Protein AF-0000000076250522 (afdb_homodimer)

Organism: Aphelocoma coerulescens (NCBI:txid39617)

Solvent-accessible surface area (backbone atoms only — not comparable to full-atom values): 22296 Å² total; per-residue (Å²): 125,84,76,84,38,75,55,53,55,38,51,51,50,54,20,50,52,33,36,55,55,16,46,53,32,37,39,57,30,45,41,45,50,51,38,48,57,60,43,49,75,79,39,85,54,62,67,60,49,34,43,47,52,25,50,46,52,55,39,16,38,50,38,20,47,53,53,44,52,57,50,48,52,55,46,35,60,59,46,61,76,72,64,77,63,95,61,53,64,66,56,52,36,30,52,49,46,65,74,40,56,78,75,57,62,57,68,60,37,41,51,50,29,45,53,51,54,73,69,32,85,86,47,76,84,54,88,85,64,62,66,70,75,36,40,66,44,36,43,53,44,22,55,49,36,36,55,29,57,45,41,88,76,40,48,48,68,52,84,84,59,73,62,35,71,64,48,77,82,43,33,42,74,38,75,82,30,41,88,84,31,62,27,23,58,40,54,48,38,64,22,34,27,44,90,90,37,70,68,37,63,14,30,27,30,21,43,126,126,85,76,83,38,73,56,54,55,39,51,52,49,53,21,51,52,33,36,55,54,18,48,54,31,38,39,57,31,44,41,46,50,51,37,47,56,60,43,49,75,78,39,83,54,62,66,60,48,34,42,49,51,26,50,46,52,54,38,16,39,51,38,19,47,53,53,44,53,58,50,48,54,56,46,37,60,60,45,60,77,71,64,75,64,93,61,52,64,66,58,51,36,28,52,49,47,66,74,41,56,80,76,58,62,58,67,60,36,43,51,51,30,44,54,52,53,73,69,33,84,87,45,76,84,54,88,84,65,62,64,71,75,37,40,67,46,36,42,54,43,21,55,49,37,37,56,30,57,43,41,90,77,41,48,47,68,51,85,84,59,72,62,36,71,64,48,76,81,43,32,42,75,42,74,81,31,41,86,84,32,63,26,23,58,41,54,48,39,64,22,33,28,46,89,89,37,70,68,38,62,14,29,26,30,21,44,125

InterPro domains:
  IPR026169 Mitochondria-eating protein [PTHR21771] (4-207)
  IPR031981 Mitochondria-eating protein, C-terminal domain [PF16026] (17-206)

Secondary structure (DSSP, 8-state):
-----HHHHHHHHHHHHHHHHHHHHHIIIIIHHHHHHHHHTT---HHHHHHHHHHHHHHHHHHHHHHHHHHHHHHHHHHHTS--SSS-HHHHHHHHHHH-GGGS-HHHHHHHHHHHHHT-TTS---TT--GGGGHHHHHHHHHHHHHHTTSSSPEEEPPP-TTPBP-TTTEEEPTTS-TT--BEEEEEEPPEEETTEEEE-EEEEE--/-----HHHHHHHHHHHHHHHHHHHHHIIIIIHHHHHHHHHTT---HHHHHHHHHHHHHHHHHHHHHHHHHHHHHHHHHHHTS--SSS-HHHHHHHHHHH-GGGS-HHHHHHHHHHHHHT-TTS---TT--GGGGHHHHHHHHHHHHHHTTSSSPEEEPPP-TTPBP-TTTEEEPTTS-TT--BEEEEEEPPEEETTEEEE-EEEEE--

Nearest PDB structures (foldseek):
  3a6m-assembly1_B  TM=4.666E-01  e=6.942E-02  Thermus thermophilus HB8
  3a6m-assembly1_B  TM=4.451E-01  e=1.111E-01  Thermus thermophilus HB8

Radius of gyration: 23.35 Å; Cα contacts (8 Å, |Δi|>4): 624; chains: 2; bounding box: 72×61×48 Å

Structure (mmCIF, N/CA/C/O backbone):
data_AF-0000000076250522-model_v1
#
loop_
_entity.id
_entity.type
_entity.pdbx_description
1 polymer 'Mitochondria-eating protein'
#
loop_
_atom_site.group_PDB
_atom_site.id
_atom_site.type_symbol
_atom_site.label_atom_id
_atom_site.label_alt_id
_atom_site.label_comp_id
_atom_site.label_asym_id
_atom_site.label_entity_id
_atom_site.label_seq_id
_atom_site.pdbx_PDB_ins_code
_atom_site.Cartn_x
_atom_site.Cartn_y
_atom_site.Cartn_z
_atom_site.occupancy
_atom_site.B_iso_or_equiv
_atom_site.auth_seq_id
_atom_site.auth_comp_id
_atom_site.auth_asym_id
_atom_site.auth_atom_id
_atom_site.pdbx_PDB_model_num
ATOM 1 N N . VAL A 1 1 ? -26.422 2.682 20.172 1 27.66 1 VAL A N 1
ATOM 2 C CA . VAL A 1 1 ? -26.516 2.061 18.859 1 27.66 1 VAL A CA 1
ATOM 3 C C . VAL A 1 1 ? -25.891 2.971 17.812 1 27.66 1 VAL A C 1
ATOM 5 O O . VAL A 1 1 ? -26.375 4.074 17.562 1 27.66 1 VAL A O 1
ATOM 8 N N . ARG A 1 2 ? -24.469 3.031 17.844 1 43.28 2 ARG A N 1
ATOM 9 C CA . ARG A 1 2 ? -23.75 3.938 16.953 1 43.28 2 ARG A CA 1
ATOM 10 C C . ARG A 1 2 ? -24.375 3.949 15.562 1 43.28 2 ARG A C 1
ATOM 12 O O . ARG A 1 2 ? -24.609 2.893 14.969 1 43.28 2 ARG A O 1
ATOM 19 N N . THR A 1 3 ? -25.219 4.867 15.266 1 46.28 3 THR A N 1
ATOM 20 C CA . THR A 1 3 ? -26.047 5.039 14.086 1 46.28 3 THR A CA 1
ATOM 21 C C . THR A 1 3 ? -25.281 4.711 12.82 1 46.28 3 THR A C 1
ATOM 23 O O . THR A 1 3 ? -24.234 5.32 12.547 1 46.28 3 THR A O 1
ATOM 26 N N . TRP A 1 4 ? -25.391 3.414 12.43 1 51.97 4 TRP A N 1
ATOM 27 C CA . TRP A 1 4 ? -24.906 2.893 11.156 1 51.97 4 TRP A CA 1
ATOM 28 C C . TRP A 1 4 ? -25.344 3.783 10 1 51.97 4 TRP A C 1
ATOM 30 O O . TRP A 1 4 ? -26.531 4.109 9.867 1 51.97 4 TRP A O 1
ATOM 40 N N . SER A 1 5 ? -24.609 4.863 9.672 1 67.56 5 SER A N 1
ATOM 41 C CA . SER A 1 5 ? -24.969 5.664 8.5 1 67.56 5 SER A CA 1
ATOM 42 C C . SER A 1 5 ? -24.281 5.141 7.246 1 67.56 5 SER A C 1
ATOM 44 O O . SER A 1 5 ? -23.188 4.57 7.316 1 67.56 5 SER A O 1
ATOM 46 N N . PRO A 1 6 ? -25.062 4.992 6.152 1 72.81 6 PRO A N 1
ATOM 47 C CA . PRO A 1 6 ? -24.5 4.578 4.863 1 72.81 6 PRO A CA 1
ATOM 48 C C . PRO A 1 6 ? -23.141 5.207 4.582 1 72.81 6 PRO A C 1
ATOM 50 O O . PRO A 1 6 ? -22.266 4.555 4.016 1 72.81 6 PRO A O 1
ATOM 53 N N . ALA A 1 7 ? -23.031 6.359 5.023 1 75.56 7 ALA A N 1
ATOM 54 C CA . ALA A 1 7 ? -21.766 7.051 4.805 1 75.56 7 ALA A CA 1
ATOM 55 C C . ALA A 1 7 ? -20.641 6.398 5.609 1 75.56 7 ALA A C 1
ATOM 57 O O . ALA A 1 7 ? -19.516 6.258 5.117 1 75.56 7 ALA A O 1
ATOM 58 N N . ARG A 1 8 ? -21.031 6.023 6.789 1 80.12 8 ARG A N 1
ATOM 59 C CA . ARG A 1 8 ? -20.031 5.367 7.625 1 80.12 8 ARG A CA 1
ATOM 60 C C . ARG A 1 8 ? -19.625 4.023 7.035 1 80.12 8 ARG A C 1
ATOM 62 O O . ARG A 1 8 ? -18.438 3.674 7.023 1 80.12 8 ARG A O 1
ATOM 69 N N . ALA A 1 9 ? -20.594 3.275 6.559 1 82.44 9 ALA A N 1
ATOM 70 C CA . ALA A 1 9 ? -20.328 1.993 5.914 1 82.44 9 ALA A CA 1
ATOM 71 C C . ALA A 1 9 ? -19.406 2.172 4.707 1 82.44 9 ALA A C 1
ATOM 73 O O . ALA A 1 9 ? -18.516 1.351 4.473 1 82.44 9 ALA A O 1
ATOM 74 N N . GLY A 1 10 ? -19.609 3.234 4.031 1 85.44 10 GLY A N 1
ATOM 75 C CA . GLY A 1 10 ? -18.766 3.543 2.893 1 85.44 10 GLY A CA 1
ATOM 76 C C . GLY A 1 10 ? -17.328 3.811 3.279 1 85.44 10 GLY A C 1
ATOM 77 O O . GLY A 1 10 ? -16.406 3.33 2.621 1 85.44 10 GLY A O 1
ATOM 78 N N . ARG A 1 11 ? -17.156 4.465 4.301 1 82.69 11 ARG A N 1
ATOM 79 C CA . ARG A 1 11 ? -15.82 4.793 4.781 1 82.69 11 ARG A CA 1
ATOM 80 C C . ARG A 1 11 ? -15.094 3.549 5.281 1 82.69 11 ARG A C 1
ATOM 82 O O . ARG A 1 11 ? -13.898 3.375 5.027 1 82.69 11 ARG A O 1
ATOM 89 N N . VAL A 1 12 ? -15.789 2.725 5.922 1 85.5 12 VAL A N 1
ATOM 90 C CA . VAL A 1 12 ? -15.227 1.475 6.422 1 85.5 12 VAL A CA 1
ATOM 91 C C . VAL A 1 12 ? -14.82 0.586 5.246 1 85.5 12 VAL A C 1
ATOM 93 O O . VAL A 1 12 ? -13.781 -0.07 5.281 1 85.5 12 VAL A O 1
ATOM 96 N N . ASN A 1 13 ? -15.664 0.609 4.266 1 87.12 13 ASN A N 1
ATOM 97 C CA . ASN A 1 13 ? -15.367 -0.172 3.068 1 87.12 13 ASN A CA 1
ATOM 98 C C . ASN A 1 13 ? -14.102 0.333 2.373 1 87.12 13 ASN A C 1
ATOM 100 O O . ASN A 1 13 ? -13.266 -0.462 1.94 1 87.12 13 ASN A O 1
ATOM 104 N N . ALA A 1 14 ? -14.047 1.616 2.277 1 89.5 14 ALA A N 1
ATOM 105 C CA . ALA A 1 14 ? -12.859 2.211 1.673 1 89.5 14 ALA A CA 1
ATOM 106 C C . ALA A 1 14 ? -11.602 1.853 2.463 1 89.5 14 ALA A C 1
ATOM 108 O O . ALA A 1 14 ? -10.555 1.569 1.879 1 89.5 14 ALA A O 1
ATOM 109 N N . SER A 1 15 ? -11.664 1.85 3.746 1 91.56 15 SER A N 1
ATOM 110 C CA . SER A 1 15 ? -10.547 1.5 4.617 1 91.56 15 SER A CA 1
ATOM 111 C C . SER A 1 15 ? -10.172 0.03 4.465 1 91.56 15 SER A C 1
ATOM 113 O O . SER A 1 15 ? -8.984 -0.312 4.445 1 91.56 15 SER A O 1
ATOM 115 N N . HIS A 1 16 ? -11.18 -0.78 4.434 1 93.44 16 HIS A N 1
ATOM 116 C CA . HIS A 1 16 ? -10.945 -2.207 4.238 1 93.44 16 HIS A CA 1
ATOM 117 C C . HIS A 1 16 ? -10.211 -2.469 2.93 1 93.44 16 HIS A C 1
ATOM 119 O O . HIS A 1 16 ? -9.227 -3.211 2.904 1 93.44 16 HIS A O 1
ATOM 125 N N . ARG A 1 17 ? -10.656 -1.901 1.882 1 95.06 17 ARG A N 1
ATOM 126 C CA . ARG A 1 17 ? -10.016 -2.004 0.577 1 95.06 17 ARG A CA 1
ATOM 127 C C . ARG A 1 17 ? -8.555 -1.562 0.649 1 95.06 17 ARG A C 1
ATOM 129 O O . ARG A 1 17 ? -7.668 -2.244 0.133 1 95.06 17 ARG A O 1
ATOM 136 N N . ALA A 1 18 ? -8.336 -0.455 1.221 1 94.69 18 ALA A N 1
ATOM 137 C CA . ALA A 1 18 ? -6.984 0.075 1.342 1 94.69 18 ALA A CA 1
ATOM 138 C C . ALA A 1 18 ? -6.086 -0.887 2.115 1 94.69 18 ALA A C 1
ATOM 140 O O . ALA A 1 18 ? -4.906 -1.041 1.791 1 94.69 18 ALA A O 1
ATOM 141 N N . CYS A 1 19 ? -6.637 -1.478 3.139 1 95.44 19 CYS A N 1
ATOM 142 C CA . CYS A 1 19 ? -5.887 -2.441 3.934 1 95.44 19 CYS A CA 1
ATOM 143 C C . CYS A 1 19 ? -5.469 -3.639 3.088 1 95.44 19 CYS A C 1
ATOM 145 O O . CYS A 1 19 ? -4.336 -4.113 3.195 1 95.44 19 CYS A O 1
ATOM 147 N N . ILE A 1 20 ? -6.391 -4.109 2.279 1 97 20 ILE A N 1
ATOM 148 C CA . ILE A 1 20 ? -6.137 -5.258 1.417 1 97 20 ILE A CA 1
ATOM 149 C C . ILE A 1 20 ? -5.039 -4.914 0.41 1 97 20 ILE A C 1
ATOM 151 O O . ILE A 1 20 ? -4.121 -5.707 0.186 1 97 20 ILE A O 1
ATOM 155 N N . ILE A 1 21 ? -5.086 -3.723 -0.139 1 97.12 21 ILE A N 1
ATOM 156 C CA . ILE A 1 21 ? -4.082 -3.273 -1.1 1 97.12 21 ILE A CA 1
ATOM 157 C C . ILE A 1 21 ? -2.73 -3.131 -0.406 1 97.12 21 ILE A C 1
ATOM 159 O O . ILE A 1 21 ? -1.702 -3.551 -0.944 1 97.12 21 ILE A O 1
ATOM 163 N N . ALA A 1 22 ? -2.725 -2.576 0.776 1 96.56 22 ALA A N 1
ATOM 164 C CA . ALA A 1 22 ? -1.495 -2.42 1.549 1 96.56 22 ALA A CA 1
ATOM 165 C C . ALA A 1 22 ? -0.863 -3.775 1.853 1 96.56 22 ALA A C 1
ATOM 167 O O . ALA A 1 22 ? 0.362 -3.914 1.83 1 96.56 22 ALA A O 1
ATOM 168 N N . ARG A 1 23 ? -1.69 -4.711 2.154 1 97.69 23 ARG A N 1
ATOM 169 C CA . ARG A 1 23 ? -1.193 -6.055 2.445 1 97.69 23 ARG A CA 1
ATOM 170 C C . ARG A 1 23 ? -0.471 -6.645 1.238 1 97.69 23 ARG A C 1
ATOM 172 O O . ARG A 1 23 ? 0.526 -7.352 1.39 1 97.69 23 ARG A O 1
ATOM 179 N N . PHE A 1 24 ? -0.985 -6.41 0.077 1 98.62 24 PHE A N 1
ATOM 180 C CA . PHE A 1 24 ? -0.33 -6.871 -1.141 1 98.62 24 PHE A CA 1
ATOM 181 C C . PHE A 1 24 ? 1.089 -6.324 -1.234 1 98.62 24 PHE A C 1
ATOM 183 O O . PHE A 1 24 ? 2.023 -7.059 -1.564 1 98.62 24 PHE A O 1
ATOM 190 N N . GLY A 1 25 ? 1.191 -5.059 -0.927 1 96.88 25 GLY A N 1
ATOM 191 C CA . GLY A 1 25 ? 2.506 -4.438 -0.892 1 96.88 25 GLY A CA 1
ATOM 192 C C . GLY A 1 25 ? 3.426 -5.047 0.15 1 96.88 25 GLY A C 1
ATOM 193 O O . GLY A 1 25 ? 4.621 -5.223 -0.095 1 96.88 25 GLY A O 1
ATOM 194 N N . PHE A 1 26 ? 2.906 -5.379 1.27 1 96.56 26 PHE A N 1
ATOM 195 C CA . PHE A 1 26 ? 3.691 -5.961 2.352 1 96.56 26 PHE A CA 1
ATOM 196 C C . PHE A 1 26 ? 4.203 -7.344 1.968 1 96.56 26 PHE A C 1
ATOM 198 O O . PHE A 1 26 ? 5.344 -7.695 2.275 1 96.56 26 PHE A O 1
ATOM 205 N N . ILE A 1 27 ? 3.342 -8.086 1.309 1 98.38 27 ILE A N 1
ATOM 206 C CA . ILE A 1 27 ? 3.748 -9.422 0.883 1 98.38 27 ILE A CA 1
ATOM 207 C C . ILE A 1 27 ? 4.906 -9.312 -0.104 1 98.38 27 ILE A C 1
ATOM 209 O O . ILE A 1 27 ? 5.883 -10.062 -0.006 1 98.38 27 ILE A O 1
ATOM 213 N N . TYR A 1 28 ? 4.801 -8.477 -1.04 1 98 28 TYR A N 1
ATOM 214 C CA . TYR A 1 28 ? 5.902 -8.227 -1.964 1 98 28 TYR A CA 1
ATOM 215 C C . TYR A 1 28 ? 7.172 -7.855 -1.21 1 98 28 TYR A C 1
ATOM 217 O O . TYR A 1 28 ? 8.258 -8.359 -1.519 1 98 28 TYR A O 1
ATOM 225 N N . ALA A 1 29 ? 7.082 -7.02 -0.225 1 95.88 29 ALA A N 1
ATOM 226 C CA . ALA A 1 29 ? 8.242 -6.445 0.451 1 95.88 29 ALA A CA 1
ATOM 227 C C . ALA A 1 29 ? 8.891 -7.461 1.389 1 95.88 29 ALA A C 1
ATOM 229 O O . ALA A 1 29 ? 10.102 -7.438 1.597 1 95.88 29 ALA A O 1
ATOM 230 N N . GLN A 1 30 ? 8.086 -8.328 1.912 1 95.88 30 GLN A N 1
ATOM 231 C CA . GLN A 1 30 ? 8.625 -9.18 2.969 1 95.88 30 GLN A CA 1
ATOM 232 C C . GLN A 1 30 ? 8.594 -10.648 2.561 1 95.88 30 GLN A C 1
ATOM 234 O O . GLN A 1 30 ? 9.648 -11.281 2.422 1 95.88 30 GLN A O 1
ATOM 239 N N . GLU A 1 31 ? 7.375 -11.164 2.322 1 97.62 31 GLU A N 1
ATOM 240 C CA . GLU A 1 31 ? 7.238 -12.586 2.045 1 97.62 31 GLU A CA 1
ATOM 241 C C . GLU A 1 31 ? 7.953 -12.969 0.752 1 97.62 31 GLU A C 1
ATOM 243 O O . GLU A 1 31 ? 8.508 -14.062 0.643 1 97.62 31 GLU A O 1
ATOM 248 N N . ARG A 1 32 ? 7.875 -12.133 -0.235 1 97.62 32 ARG A N 1
ATOM 249 C CA . ARG A 1 32 ? 8.586 -12.383 -1.486 1 97.62 32 ARG A CA 1
ATOM 250 C C . ARG A 1 32 ? 10.086 -12.484 -1.253 1 97.62 32 ARG A C 1
ATOM 252 O O . ARG A 1 32 ? 10.742 -13.398 -1.774 1 97.62 32 ARG A O 1
ATOM 259 N N . LEU A 1 33 ? 10.695 -11.57 -0.499 1 95.56 33 LEU A N 1
ATOM 260 C CA . LEU A 1 33 ? 12.125 -11.578 -0.213 1 95.56 33 LEU A CA 1
ATOM 261 C C . LEU A 1 33 ? 12.516 -12.828 0.569 1 95.56 33 LEU A C 1
ATOM 263 O O . LEU A 1 33 ? 13.578 -13.414 0.326 1 95.56 33 LEU A O 1
ATOM 267 N N . ASP A 1 34 ? 11.688 -13.156 1.49 1 97.06 34 ASP A N 1
ATOM 268 C CA . ASP A 1 34 ? 11.93 -14.375 2.256 1 97.06 34 ASP A CA 1
ATOM 269 C C . ASP A 1 34 ? 11.953 -15.602 1.347 1 97.06 34 ASP A C 1
ATOM 271 O O . ASP A 1 34 ? 12.828 -16.469 1.478 1 97.06 34 ASP A O 1
ATOM 275 N N . ALA A 1 35 ? 10.977 -15.656 0.482 1 97.88 35 ALA A N 1
ATOM 276 C CA . ALA A 1 35 ? 10.922 -16.766 -0.466 1 97.88 35 ALA A CA 1
ATOM 277 C C . ALA A 1 35 ? 12.156 -16.781 -1.359 1 97.88 35 ALA A C 1
ATOM 279 O O . ALA A 1 35 ? 12.703 -17.859 -1.643 1 97.88 35 ALA A O 1
ATOM 280 N N . GLU A 1 36 ? 12.531 -15.664 -1.805 1 96.44 36 GLU A N 1
ATOM 281 C CA . GLU A 1 36 ? 13.734 -15.562 -2.619 1 96.44 36 GLU A CA 1
ATOM 282 C C . GLU A 1 36 ? 14.953 -16.109 -1.88 1 96.44 36 GLU A C 1
ATOM 284 O O . GLU A 1 36 ? 15.734 -16.875 -2.447 1 96.44 36 GLU A O 1
ATOM 289 N N . THR A 1 37 ? 15.125 -15.695 -0.673 1 95.5 37 THR A N 1
ATOM 290 C CA . THR A 1 37 ? 16.234 -16.156 0.147 1 95.5 37 THR A CA 1
ATOM 291 C C . THR A 1 37 ? 16.219 -17.672 0.29 1 95.5 37 THR A C 1
ATOM 293 O O . THR A 1 37 ? 17.25 -18.328 0.152 1 95.5 37 THR A O 1
ATOM 296 N N . LEU A 1 38 ? 15.094 -18.25 0.565 1 96.81 38 LEU A N 1
ATOM 297 C CA . LEU A 1 38 ? 14.953 -19.688 0.728 1 96.81 38 LEU A CA 1
ATOM 298 C C . LEU A 1 38 ? 15.312 -20.422 -0.561 1 96.81 38 LEU A C 1
ATOM 300 O O . LEU A 1 38 ? 16.047 -21.406 -0.532 1 96.81 38 LEU A O 1
ATOM 304 N N . LEU A 1 39 ? 14.828 -19.922 -1.668 1 95.88 39 LEU A N 1
ATOM 305 C CA . LEU A 1 39 ? 15.055 -20.578 -2.951 1 95.88 39 LEU A CA 1
ATOM 306 C C . LEU A 1 39 ? 16.516 -20.469 -3.365 1 95.88 39 LEU A C 1
ATOM 308 O O . LEU A 1 39 ? 17.062 -21.391 -3.982 1 95.88 39 LEU A O 1
ATOM 312 N N . ARG A 1 40 ? 17.125 -19.375 -3.047 1 93.75 40 ARG A N 1
ATOM 313 C CA . ARG A 1 40 ? 18.5 -19.125 -3.439 1 93.75 40 ARG A CA 1
ATOM 314 C C . ARG A 1 40 ? 19.453 -20.078 -2.74 1 93.75 40 ARG A C 1
ATOM 316 O O . ARG A 1 40 ? 20.609 -20.219 -3.143 1 93.75 40 ARG A O 1
ATOM 323 N N . ALA A 1 41 ? 19.016 -20.672 -1.683 1 93.5 41 ALA A N 1
ATOM 324 C CA . ALA A 1 41 ? 19.812 -21.703 -1.038 1 93.5 41 ALA A CA 1
ATOM 325 C C . ALA A 1 41 ? 19.953 -22.922 -1.936 1 93.5 41 ALA A C 1
ATOM 327 O O . ALA A 1 41 ? 20.891 -23.719 -1.779 1 93.5 41 ALA A O 1
ATOM 328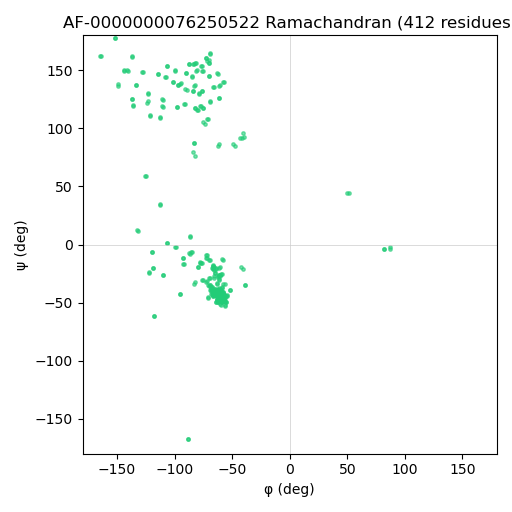 N N . PHE A 1 42 ? 19.109 -23.109 -2.932 1 92.5 42 PHE A N 1
ATOM 329 C CA . PHE A 1 42 ? 19.078 -24.312 -3.752 1 92.5 42 PHE A CA 1
ATOM 330 C C . PHE A 1 42 ? 19.281 -23.969 -5.223 1 92.5 42 PHE A C 1
ATOM 332 O O . PHE A 1 42 ? 19.641 -24.828 -6.023 1 92.5 42 PHE A O 1
ATOM 339 N N . ILE A 1 43 ? 18.953 -22.766 -5.547 1 93.19 43 ILE A N 1
ATOM 340 C CA . ILE A 1 43 ? 19.016 -22.344 -6.941 1 93.19 43 ILE A CA 1
ATOM 341 C C . ILE A 1 43 ? 19.922 -21.125 -7.07 1 93.19 43 ILE A C 1
ATOM 343 O O . ILE A 1 43 ? 19.641 -20.062 -6.488 1 93.19 43 ILE A O 1
ATOM 347 N N . CYS A 1 44 ? 20.938 -21.188 -7.879 1 90.94 44 CYS A N 1
ATOM 348 C CA . CYS A 1 44 ? 21.922 -20.109 -8.008 1 90.94 44 CYS A CA 1
ATOM 349 C C . CYS A 1 44 ? 21.422 -19.031 -8.961 1 90.94 44 CYS A C 1
ATOM 351 O O . CYS A 1 44 ? 21.688 -17.844 -8.766 1 90.94 44 CYS A O 1
ATOM 353 N N . ASP A 1 45 ? 20.719 -19.438 -9.914 1 92.88 45 ASP A N 1
ATOM 354 C CA . ASP A 1 45 ? 20.266 -18.5 -10.938 1 92.88 45 ASP A CA 1
ATOM 355 C C . ASP A 1 45 ? 19.094 -17.656 -10.43 1 92.88 45 ASP A C 1
ATOM 357 O O . ASP A 1 45 ? 17.984 -18.156 -10.25 1 92.88 45 ASP A O 1
ATOM 361 N N . ILE A 1 46 ? 19.297 -16.359 -10.383 1 93.62 46 ILE A N 1
ATOM 362 C CA . ILE A 1 46 ? 18.312 -15.445 -9.805 1 93.62 46 ILE A CA 1
ATOM 363 C C . ILE A 1 46 ? 17.094 -15.359 -10.703 1 93.62 46 ILE A C 1
ATOM 365 O O . ILE A 1 46 ? 15.961 -15.219 -10.219 1 93.62 46 ILE A O 1
ATOM 369 N N . GLU A 1 47 ? 17.312 -15.422 -11.984 1 94.75 47 GLU A N 1
ATOM 370 C CA . GLU A 1 47 ? 16.172 -15.398 -12.898 1 94.75 47 GLU A CA 1
ATOM 371 C C . GLU A 1 47 ? 15.203 -16.547 -12.609 1 94.75 47 GLU A C 1
ATOM 373 O O . GLU A 1 47 ? 13.992 -16.359 -12.555 1 94.75 47 GLU A O 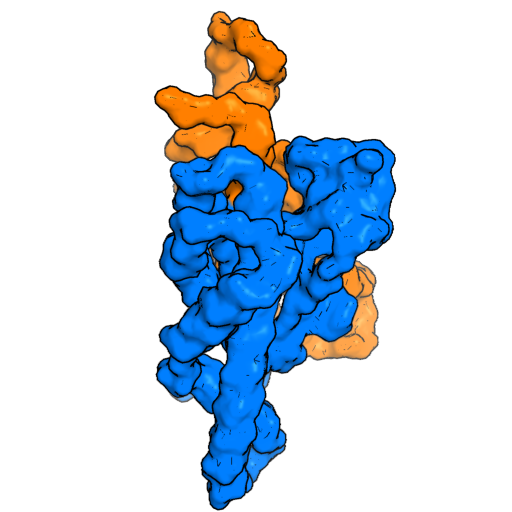1
ATOM 378 N N . THR A 1 48 ? 15.734 -17.703 -12.477 1 95 48 THR A N 1
ATOM 379 C CA . THR A 1 48 ? 14.906 -18.859 -12.172 1 95 48 THR A CA 1
ATOM 380 C C . THR A 1 48 ? 14.156 -18.672 -10.859 1 95 48 THR A C 1
ATOM 382 O O . THR A 1 48 ? 12.969 -18.969 -10.766 1 95 48 THR A O 1
ATOM 385 N N . VAL A 1 49 ? 14.812 -18.188 -9.852 1 95.75 49 VAL A N 1
ATOM 386 C CA . VAL A 1 49 ? 14.211 -17.938 -8.547 1 95.75 49 VAL A CA 1
ATOM 387 C C . VAL A 1 49 ? 13.031 -16.969 -8.703 1 95.75 49 VAL A C 1
ATOM 389 O O . VAL A 1 49 ? 11.945 -17.234 -8.195 1 95.75 49 VAL A O 1
ATOM 392 N N . GLN A 1 50 ? 13.258 -15.883 -9.438 1 96.69 50 GLN A N 1
ATOM 393 C CA . GLN A 1 50 ? 12.234 -14.859 -9.602 1 96.69 50 GLN A CA 1
ATOM 394 C C . GLN A 1 50 ? 11.062 -15.375 -10.438 1 96.69 50 GLN A C 1
ATOM 396 O O . GLN A 1 50 ? 9.906 -15.07 -10.148 1 96.69 50 GLN A O 1
ATOM 401 N N . ARG A 1 51 ? 11.367 -16.156 -11.414 1 96.31 51 ARG A N 1
ATOM 402 C CA . ARG A 1 51 ? 10.305 -16.766 -12.211 1 96.31 51 ARG A CA 1
ATOM 403 C C . ARG A 1 51 ? 9.445 -17.703 -11.367 1 96.31 51 ARG A C 1
ATOM 405 O O . ARG A 1 51 ? 8.227 -17.734 -11.508 1 96.31 51 ARG A O 1
ATOM 412 N N . ILE A 1 52 ? 10.062 -18.469 -10.57 1 97.25 52 ILE A N 1
ATOM 413 C CA . ILE A 1 52 ? 9.344 -19.375 -9.68 1 97.25 52 ILE A CA 1
ATOM 414 C C . ILE A 1 52 ? 8.398 -18.594 -8.781 1 97.25 52 ILE A C 1
ATOM 416 O O . ILE A 1 52 ? 7.234 -18.953 -8.617 1 97.25 52 ILE A O 1
ATOM 420 N N . ILE A 1 53 ? 8.883 -17.562 -8.203 1 98.25 53 ILE A N 1
ATOM 421 C CA . ILE A 1 53 ? 8.094 -16.734 -7.301 1 98.25 53 ILE A CA 1
ATOM 422 C C . ILE A 1 53 ? 6.914 -16.125 -8.062 1 98.25 53 ILE A C 1
ATOM 424 O O . ILE A 1 53 ? 5.789 -16.094 -7.551 1 98.25 53 ILE A O 1
ATOM 428 N N . TYR A 1 54 ? 7.172 -15.633 -9.211 1 98.56 54 TYR A N 1
ATOM 429 C CA . TYR A 1 54 ? 6.102 -15.07 -10.023 1 98.56 54 TYR A CA 1
ATOM 430 C C . TYR A 1 54 ? 5.023 -16.109 -10.305 1 98.56 54 TYR A C 1
ATOM 432 O O . TYR A 1 54 ? 3.832 -15.828 -10.164 1 98.56 54 TYR A O 1
ATOM 440 N N . ILE A 1 55 ? 5.438 -17.234 -10.711 1 98.19 55 ILE A N 1
ATOM 441 C CA . ILE A 1 55 ? 4.5 -18.312 -11.023 1 98.19 55 ILE A CA 1
ATOM 442 C C . ILE A 1 55 ? 3.713 -18.688 -9.766 1 98.19 55 ILE A C 1
ATOM 444 O O . ILE A 1 55 ? 2.51 -18.953 -9.836 1 98.19 55 ILE A O 1
ATOM 448 N N . ALA A 1 56 ? 4.406 -18.766 -8.648 1 98.69 56 ALA A N 1
ATOM 449 C CA . ALA A 1 56 ? 3.721 -19.047 -7.387 1 98.69 56 ALA A CA 1
ATOM 450 C C . ALA A 1 56 ? 2.619 -18.016 -7.125 1 98.69 56 ALA A C 1
ATOM 452 O O . ALA A 1 56 ? 1.521 -18.375 -6.691 1 98.69 56 ALA A O 1
ATOM 453 N N . ALA A 1 57 ? 2.92 -16.75 -7.352 1 98.88 57 ALA A N 1
ATOM 454 C CA . ALA A 1 57 ? 1.921 -15.703 -7.152 1 98.88 57 ALA A CA 1
ATOM 455 C C . ALA A 1 57 ? 0.72 -15.906 -8.07 1 98.88 57 ALA A C 1
ATOM 457 O O . ALA A 1 57 ? -0.427 -15.883 -7.617 1 98.88 57 ALA A O 1
ATOM 458 N N . VAL A 1 58 ? 0.979 -16.156 -9.312 1 98.75 58 VAL A N 1
ATOM 459 C CA . VAL A 1 58 ? -0.074 -16.312 -10.305 1 98.75 58 VAL A CA 1
ATOM 460 C C . VAL A 1 58 ? -0.946 -17.516 -9.945 1 98.75 58 VAL A C 1
ATOM 462 O O . VAL A 1 58 ? -2.176 -17.422 -9.938 1 98.75 58 VAL A O 1
ATOM 465 N N . GLU A 1 59 ? -0.296 -18.594 -9.609 1 98.75 59 GLU A N 1
ATOM 466 C CA . GLU A 1 59 ? -1.034 -19.812 -9.273 1 98.75 59 GLU A CA 1
ATOM 467 C C . GLU A 1 59 ? -1.813 -19.641 -7.973 1 98.75 59 GLU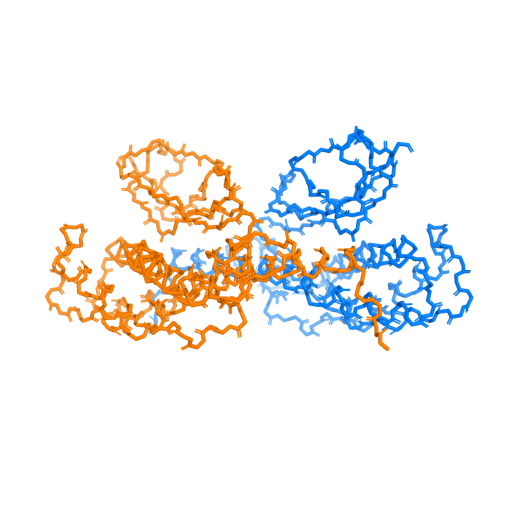 A C 1
ATOM 469 O O . GLU A 1 59 ? -2.896 -20.203 -7.812 1 98.75 59 GLU A O 1
ATOM 474 N N . SER A 1 60 ? -1.259 -18.938 -7.023 1 98.94 60 SER A N 1
ATOM 475 C CA . SER A 1 60 ? -1.974 -18.672 -5.777 1 98.94 60 SER A CA 1
ATOM 476 C C . SER A 1 60 ? -3.275 -17.922 -6.039 1 98.94 60 SER A C 1
ATOM 478 O O . SER A 1 60 ? -4.32 -18.266 -5.488 1 98.94 60 SER A O 1
ATOM 480 N N . PHE A 1 61 ? -3.225 -16.875 -6.848 1 98.94 61 PHE A N 1
ATOM 481 C CA . PHE A 1 61 ? -4.426 -16.109 -7.18 1 98.94 61 PHE A CA 1
ATOM 482 C C . PHE A 1 61 ? -5.441 -17 -7.898 1 98.94 61 PHE A C 1
ATOM 484 O O . PHE A 1 61 ? -6.637 -16.938 -7.621 1 98.94 61 PHE A O 1
ATOM 491 N N . ARG A 1 62 ? -4.945 -17.812 -8.812 1 98.75 62 ARG A N 1
ATOM 492 C CA . ARG A 1 62 ? -5.824 -18.719 -9.547 1 98.75 62 ARG A CA 1
ATOM 493 C C . ARG A 1 62 ? -6.543 -19.672 -8.594 1 98.75 62 ARG A C 1
ATOM 495 O O . ARG A 1 62 ? -7.766 -19.812 -8.656 1 98.75 62 ARG A O 1
ATOM 502 N N . ALA A 1 63 ? -5.75 -20.312 -7.773 1 98.81 63 ALA A N 1
ATOM 503 C CA . ALA A 1 63 ? -6.309 -21.297 -6.848 1 98.81 63 ALA A CA 1
ATOM 504 C C . ALA A 1 63 ? -7.305 -20.641 -5.891 1 98.81 63 ALA A C 1
ATOM 506 O O . ALA A 1 63 ? -8.375 -21.203 -5.637 1 98.81 63 ALA A O 1
ATOM 507 N N . ALA A 1 64 ? -6.98 -19.516 -5.324 1 98.88 64 ALA A N 1
ATOM 508 C CA . ALA A 1 64 ? -7.852 -18.812 -4.383 1 98.88 64 ALA A CA 1
ATOM 509 C C . ALA A 1 64 ? -9.156 -18.391 -5.051 1 98.88 64 ALA A C 1
ATOM 511 O O . ALA A 1 64 ? -10.227 -18.484 -4.449 1 98.88 64 ALA A O 1
ATOM 512 N N . LYS A 1 65 ? -9.078 -17.859 -6.285 1 98.5 65 LYS A N 1
ATOM 513 C CA . LYS A 1 65 ? -10.266 -17.438 -7.016 1 98.5 65 LYS A CA 1
ATOM 514 C C . LYS A 1 65 ? -11.195 -18.625 -7.273 1 98.5 65 LYS A C 1
ATOM 516 O O . LYS A 1 65 ? -12.422 -18.5 -7.16 1 98.5 65 LYS A O 1
ATOM 521 N N . MET A 1 66 ? -10.594 -19.703 -7.688 1 98.31 66 MET A N 1
ATOM 522 C CA . MET A 1 66 ? -11.391 -20.906 -7.906 1 98.31 66 MET A CA 1
ATOM 523 C C . MET A 1 66 ? -12.094 -21.328 -6.621 1 98.31 66 MET A C 1
ATOM 525 O O . MET A 1 66 ? -13.281 -21.641 -6.637 1 98.31 66 MET A O 1
ATOM 529 N N . ALA A 1 67 ? -11.297 -21.391 -5.562 1 98.69 67 ALA A N 1
ATOM 530 C CA . ALA A 1 67 ? -11.883 -21.75 -4.27 1 98.69 67 ALA A CA 1
ATOM 531 C C . ALA A 1 67 ? -13 -20.766 -3.889 1 98.69 67 ALA A C 1
ATOM 533 O O . ALA A 1 67 ? -14.039 -21.172 -3.369 1 98.69 67 ALA A O 1
ATOM 534 N N . PHE A 1 68 ? -12.82 -19.5 -4.098 1 98.69 68 PHE A N 1
ATOM 535 C CA . PHE A 1 68 ? -13.805 -18.469 -3.789 1 98.69 68 PHE A CA 1
ATOM 536 C C . PHE A 1 68 ? -15.109 -18.719 -4.547 1 98.69 68 PHE A C 1
ATOM 538 O O . PHE A 1 68 ? -16.188 -18.625 -3.975 1 98.69 68 PHE A O 1
ATOM 545 N N . TRP A 1 69 ? -14.945 -18.953 -5.82 1 97.75 69 TRP A N 1
ATOM 546 C CA . TRP A 1 69 ? -16.109 -19.188 -6.66 1 97.75 69 TRP A CA 1
ATOM 547 C C . TRP A 1 69 ? -16.922 -20.375 -6.16 1 97.75 69 TRP A C 1
ATOM 549 O O . TRP A 1 69 ? -18.156 -20.312 -6.086 1 97.75 69 TRP A O 1
ATOM 559 N N . LYS A 1 70 ? -16.266 -21.438 -5.844 1 97.5 70 LYS A N 1
ATOM 560 C CA . LYS A 1 70 ? -16.953 -22.609 -5.324 1 97.5 70 LYS A CA 1
ATOM 561 C C . LYS A 1 70 ? -17.688 -22.297 -4.027 1 97.5 70 LYS A C 1
ATOM 563 O O . LYS A 1 70 ? -18.844 -22.688 -3.859 1 97.5 70 LYS A O 1
ATOM 568 N N . LEU A 1 71 ? -17.062 -21.609 -3.121 1 98 71 LEU A N 1
ATOM 569 C CA . LEU A 1 71 ? -17.656 -21.25 -1.843 1 98 71 LEU A CA 1
ATOM 570 C C . LEU A 1 71 ? -18.828 -20.297 -2.043 1 98 71 LEU A C 1
ATOM 572 O O . LEU A 1 71 ? -19.844 -20.375 -1.339 1 98 71 LEU A O 1
ATOM 576 N N . LYS A 1 72 ? -18.609 -19.328 -2.926 1 97.69 72 LYS A N 1
ATOM 577 C CA . LYS A 1 72 ? -19.641 -18.344 -3.18 1 97.69 72 LYS A CA 1
ATOM 578 C C . LYS A 1 72 ? -20.938 -19 -3.66 1 97.69 72 LYS A C 1
ATOM 580 O O . LYS A 1 72 ? -22.031 -18.609 -3.262 1 97.69 72 LYS A O 1
ATOM 585 N N . ILE A 1 73 ? -20.844 -19.969 -4.566 1 96.75 73 ILE A N 1
ATOM 586 C CA . ILE A 1 73 ? -22 -20.719 -5.055 1 96.75 73 ILE A CA 1
ATOM 587 C C . ILE A 1 73 ? -22.734 -21.359 -3.877 1 96.75 73 ILE A C 1
ATOM 589 O O . ILE A 1 73 ? -23.953 -21.203 -3.742 1 96.75 73 ILE A O 1
ATOM 593 N N . SER A 1 74 ? -22 -22.078 -3.057 1 96.06 74 SER A N 1
ATOM 594 C CA . SER A 1 74 ? -22.578 -22.75 -1.905 1 96.06 74 SER A CA 1
ATOM 595 C C . SER A 1 74 ? -23.234 -21.766 -0.948 1 96.06 74 SER A C 1
ATOM 597 O O . SER A 1 74 ? -24.312 -22.047 -0.404 1 96.06 74 SER A O 1
ATOM 599 N N . VAL A 1 75 ? -22.562 -20.656 -0.65 1 96 75 VAL A N 1
ATOM 600 C CA . VAL A 1 75 ? -23.078 -19.656 0.271 1 96 75 VAL A CA 1
ATOM 601 C C . VAL A 1 75 ? -24.344 -19.016 -0.292 1 96 75 VAL A C 1
ATOM 603 O O . VAL A 1 75 ? -25.312 -18.797 0.441 1 96 75 VAL A O 1
ATOM 606 N N . LYS A 1 76 ? -24.359 -18.703 -1.543 1 95 76 LYS A N 1
ATOM 607 C CA . LYS A 1 76 ? -25.547 -18.125 -2.178 1 95 76 LYS A CA 1
ATOM 608 C C . LYS A 1 76 ? -26.734 -19.078 -2.062 1 95 76 LYS A C 1
ATOM 610 O O . LYS A 1 76 ? -27.859 -18.641 -1.811 1 95 76 LYS A O 1
ATOM 615 N N . GLU A 1 77 ? -26.5 -20.344 -2.326 1 94.5 77 GLU A N 1
ATOM 616 C CA . GLU A 1 77 ? -27.547 -21.344 -2.211 1 94.5 77 GLU A CA 1
ATOM 617 C C . GLU A 1 77 ? -28.141 -21.359 -0.801 1 94.5 77 GLU A C 1
ATOM 619 O O . GLU A 1 77 ? -29.359 -21.438 -0.629 1 94.5 77 GLU A O 1
ATOM 624 N N . THR A 1 78 ? -27.281 -21.297 0.169 1 92.94 78 THR A N 1
ATOM 625 C CA . THR A 1 78 ? -27.703 -21.312 1.566 1 92.94 78 THR A CA 1
ATOM 626 C C . THR A 1 78 ? -28.453 -20.047 1.926 1 92.94 78 THR A C 1
ATOM 628 O O . THR A 1 78 ? -29.5 -20.094 2.59 1 92.94 78 THR A O 1
ATOM 631 N N . LEU A 1 79 ? -27.984 -18.906 1.478 1 91.38 79 LEU A N 1
ATOM 632 C CA . LEU A 1 79 ? -28.594 -17.625 1.82 1 91.38 79 LEU A CA 1
ATOM 633 C C . LEU A 1 79 ? -29.922 -17.438 1.099 1 91.38 79 LEU A C 1
ATOM 635 O O . LEU A 1 79 ? -30.812 -16.734 1.587 1 91.38 79 LEU A O 1
ATOM 639 N N . ALA A 1 80 ? -30.047 -17.984 -0.089 1 90.12 80 ALA A N 1
ATOM 640 C CA . ALA A 1 80 ? -31.25 -17.859 -0.902 1 90.12 80 ALA A CA 1
ATOM 641 C C . ALA A 1 80 ? -32.469 -18.422 -0.172 1 90.12 80 ALA A C 1
ATOM 643 O O . ALA A 1 80 ? -33.594 -17.984 -0.41 1 90.12 80 ALA A O 1
ATOM 644 N N . LEU A 1 81 ? -32.281 -19.297 0.705 1 88.56 81 LEU A N 1
ATOM 645 C CA . LEU A 1 81 ? -33.344 -19.938 1.45 1 88.56 81 LEU A CA 1
ATOM 646 C C . LEU A 1 81 ? -34.062 -18.922 2.346 1 88.56 81 LEU A C 1
ATOM 648 O O . LEU A 1 81 ? -35.281 -19.016 2.561 1 88.56 81 LEU A O 1
ATOM 652 N N . ASP A 1 82 ? -33.375 -17.891 2.781 1 83.69 82 ASP A N 1
ATOM 653 C CA . ASP A 1 82 ? -33.938 -16.938 3.74 1 83.69 82 ASP A CA 1
ATOM 654 C C . ASP A 1 82 ? -33.719 -15.5 3.295 1 83.69 82 ASP A C 1
ATOM 656 O O . ASP A 1 82 ? -33.781 -14.57 4.109 1 83.69 82 ASP A O 1
ATOM 660 N N . HIS A 1 83 ? -33.312 -15.344 2.098 1 80.19 83 HIS A N 1
ATOM 661 C CA . HIS A 1 83 ? -32.906 -14.008 1.689 1 80.19 83 HIS A CA 1
ATOM 662 C C . HIS A 1 83 ? -34.094 -13.07 1.568 1 80.19 83 HIS A C 1
ATOM 664 O O . HIS A 1 83 ? -35.031 -13.328 0.777 1 80.19 83 HIS A O 1
ATOM 670 N N . VAL A 1 84 ? -34.312 -12.172 2.355 1 73.62 84 VAL A N 1
ATOM 671 C CA . VAL A 1 84 ? -35.438 -11.234 2.375 1 73.62 84 VAL A CA 1
ATOM 672 C C . VAL A 1 84 ? -34.906 -9.805 2.246 1 73.62 84 VAL A C 1
ATOM 674 O O . VAL A 1 84 ? -35.688 -8.875 1.987 1 73.62 84 VAL A O 1
ATOM 677 N N . GLY A 1 85 ? -33.625 -9.68 2.283 1 70.88 85 GLY A N 1
ATOM 678 C CA . GLY A 1 85 ? -33.094 -8.328 2.436 1 70.88 85 GLY A CA 1
ATOM 679 C C . GLY A 1 85 ? -33 -7.574 1.126 1 70.88 85 GLY A C 1
ATOM 680 O O . GLY A 1 85 ? -33.188 -8.156 0.053 1 70.88 85 GLY A O 1
ATOM 681 N N . PRO A 1 86 ? -33.031 -6.203 1.271 1 77.5 86 PRO A N 1
ATOM 682 C CA . PRO A 1 86 ? -33 -5.305 0.113 1 77.5 86 PRO A CA 1
ATOM 683 C C . PRO A 1 86 ? -31.719 -5.473 -0.723 1 77.5 86 PRO A C 1
ATOM 685 O O . PRO A 1 86 ? -31.703 -5.129 -1.907 1 77.5 86 PRO A O 1
ATOM 688 N N . GLU A 1 87 ? -30.766 -6.055 -0.065 1 82.88 87 GLU A N 1
ATOM 689 C CA . GLU A 1 87 ? -29.516 -6.207 -0.803 1 82.88 87 GLU A CA 1
ATOM 690 C C . GLU A 1 87 ? -29.562 -7.422 -1.727 1 82.88 87 GLU A C 1
ATOM 692 O O . GLU A 1 87 ? -30.281 -8.391 -1.452 1 82.88 87 GLU A O 1
ATOM 697 N N . SER A 1 88 ? -28.859 -7.355 -2.834 1 89.75 88 SER A N 1
ATOM 698 C CA . SER A 1 88 ? -28.797 -8.484 -3.752 1 89.75 88 SER A CA 1
ATOM 699 C C . SER A 1 88 ? -28.141 -9.703 -3.09 1 89.75 88 SER A C 1
ATOM 701 O O . SER A 1 88 ? -27.359 -9.555 -2.154 1 89.75 88 SER A O 1
ATOM 703 N N . LEU A 1 89 ? -28.562 -10.766 -3.457 1 91.25 89 LEU A N 1
ATOM 704 C CA . LEU A 1 89 ? -28 -12.016 -2.973 1 91.25 89 LEU A CA 1
ATOM 705 C C . LEU A 1 89 ? -26.484 -12.031 -3.146 1 91.25 89 LEU A C 1
ATOM 707 O O . LEU A 1 89 ? -25.766 -12.562 -2.297 1 91.25 89 LEU A O 1
ATOM 711 N N . GLU A 1 90 ? -26.047 -11.492 -4.254 1 92.38 90 GLU A N 1
ATOM 712 C CA . GLU A 1 90 ? -24.609 -11.422 -4.531 1 92.38 90 GLU A CA 1
ATOM 713 C C . GLU A 1 90 ? -23.875 -10.648 -3.443 1 92.38 90 GLU A C 1
ATOM 715 O O . GLU A 1 90 ? -22.859 -11.109 -2.92 1 92.38 90 GLU A O 1
ATOM 720 N N . VAL A 1 91 ? -24.391 -9.516 -3.15 1 92.12 91 VAL A N 1
ATOM 721 C CA . VAL A 1 91 ? -23.766 -8.648 -2.166 1 92.12 91 VAL A CA 1
ATOM 722 C C . VAL A 1 91 ? -23.812 -9.305 -0.787 1 92.12 91 VAL A C 1
ATOM 724 O O . VAL A 1 91 ? -22.844 -9.242 -0.027 1 92.12 91 VAL A O 1
ATOM 727 N N . ALA A 1 92 ? -24.891 -9.844 -0.485 1 92.88 92 ALA A N 1
ATOM 728 C CA . ALA A 1 92 ? -25.047 -10.539 0.79 1 92.88 92 ALA A CA 1
ATOM 729 C C . ALA A 1 92 ? -24.016 -11.672 0.914 1 92.88 92 ALA A C 1
ATOM 731 O O . ALA A 1 92 ? -23.438 -11.875 1.982 1 92.88 92 ALA A O 1
ATOM 732 N N . ALA A 1 93 ? -23.859 -12.398 -0.174 1 95.19 93 ALA A N 1
ATOM 733 C CA . ALA A 1 93 ? -22.906 -13.5 -0.179 1 95.19 93 ALA A CA 1
ATOM 734 C C . ALA A 1 93 ? -21.484 -12.992 0.033 1 95.19 93 ALA A C 1
ATOM 736 O O . ALA A 1 93 ? -20.719 -13.586 0.788 1 95.19 93 ALA A O 1
ATOM 737 N N . LEU A 1 94 ? -21.141 -11.938 -0.642 1 95.38 94 LEU A N 1
ATOM 738 C CA . LEU A 1 94 ? -19.812 -11.352 -0.487 1 95.38 94 LEU A CA 1
ATOM 739 C C . LEU A 1 94 ? -19.578 -10.914 0.955 1 95.38 94 LEU A C 1
ATOM 741 O O . LEU A 1 94 ? -18.5 -11.164 1.516 1 95.38 94 LEU A O 1
ATOM 745 N N . ASP A 1 95 ? -20.516 -10.312 1.531 1 92.62 95 ASP A N 1
ATOM 746 C CA . ASP A 1 95 ? -20.422 -9.859 2.918 1 92.62 95 ASP A CA 1
ATOM 747 C C . ASP A 1 95 ? -20.25 -11.047 3.867 1 92.62 95 ASP A C 1
ATOM 749 O O . ASP A 1 95 ? -19.453 -10.977 4.809 1 92.62 95 ASP A O 1
ATOM 753 N N . TYR A 1 96 ? -21.016 -12.031 3.613 1 94.12 96 TYR A N 1
ATOM 754 C CA . TYR A 1 96 ? -20.938 -13.234 4.434 1 94.12 96 TYR A CA 1
ATOM 755 C C . TYR A 1 96 ? -19.531 -13.828 4.379 1 94.12 96 TYR A C 1
ATOM 757 O O . TYR A 1 96 ? -18.953 -14.172 5.41 1 94.12 96 TYR A O 1
ATOM 765 N N . LEU A 1 97 ? -19.016 -13.953 3.193 1 96.81 97 LEU A N 1
ATOM 766 C CA . LEU A 1 97 ? -17.688 -14.539 3.004 1 96.81 97 LEU A CA 1
ATOM 767 C C . LEU A 1 97 ? -16.609 -13.664 3.633 1 96.81 97 LEU A C 1
ATOM 769 O O . LEU A 1 97 ? -15.641 -14.18 4.191 1 96.81 97 LEU A O 1
ATOM 773 N N . ALA A 1 98 ? -16.766 -12.336 3.514 1 94.75 98 ALA A N 1
ATOM 774 C CA . ALA A 1 98 ? -15.812 -11.406 4.113 1 94.75 98 ALA A CA 1
ATOM 775 C C . ALA A 1 98 ? -15.773 -11.562 5.633 1 94.75 98 ALA A C 1
ATOM 777 O O . ALA A 1 98 ? -14.727 -11.383 6.254 1 94.75 98 ALA A O 1
ATOM 778 N N . ARG A 1 99 ? -16.891 -11.961 6.227 1 94.12 99 ARG A N 1
ATOM 779 C CA . ARG A 1 99 ? -17 -12.055 7.676 1 94.12 99 ARG A CA 1
ATOM 780 C C . ARG A 1 99 ? -16.656 -13.461 8.164 1 94.12 99 ARG A C 1
ATOM 782 O O . ARG A 1 99 ? -16.406 -13.672 9.352 1 94.12 99 ARG A O 1
ATOM 789 N N . HIS A 1 100 ? -16.656 -14.43 7.27 1 94.88 100 HIS A N 1
ATOM 790 C CA . HIS A 1 100 ? -16.406 -15.82 7.625 1 94.88 100 HIS A CA 1
ATOM 791 C C . HIS A 1 100 ? -15.258 -16.391 6.797 1 94.88 100 HIS A C 1
ATOM 793 O O . HIS A 1 100 ? -15.43 -17.406 6.117 1 94.88 100 HIS A O 1
ATOM 799 N N . LYS A 1 101 ? -14.18 -15.805 6.91 1 93.44 101 LYS A N 1
ATOM 800 C CA . LYS A 1 101 ? -13.008 -16.188 6.129 1 93.44 101 LYS A CA 1
ATOM 801 C C . LYS A 1 101 ? -12.539 -17.594 6.484 1 93.44 101 LYS A C 1
ATOM 803 O O . LYS A 1 101 ? -11.812 -18.219 5.715 1 93.44 101 LYS A O 1
ATOM 808 N N . ASP A 1 102 ? -12.922 -18.047 7.613 1 95.38 102 ASP A N 1
ATOM 809 C CA . ASP A 1 102 ? -12.531 -19.375 8.086 1 95.38 102 ASP A CA 1
ATOM 810 C C . ASP A 1 102 ? -13.133 -20.469 7.211 1 95.38 102 ASP A C 1
ATOM 812 O O . ASP A 1 102 ? -12.695 -21.625 7.254 1 95.38 102 ASP A O 1
ATOM 816 N N . LEU A 1 103 ? -14.188 -20.125 6.523 1 96.25 103 LEU A N 1
ATOM 817 C CA . LEU A 1 103 ? -14.781 -21.078 5.598 1 96.25 103 LEU A CA 1
ATOM 818 C C . LEU A 1 103 ? -13.789 -21.469 4.512 1 96.25 103 LEU A C 1
ATOM 820 O O . LEU A 1 103 ? -13.922 -22.531 3.896 1 96.25 103 LEU A O 1
ATOM 824 N N . TYR A 1 104 ? -12.859 -20.609 4.211 1 98.31 104 TYR A N 1
ATOM 825 C CA . TYR A 1 104 ? -11.867 -20.828 3.166 1 98.31 104 TYR A CA 1
ATOM 826 C C . TYR A 1 104 ? -10.797 -21.812 3.621 1 98.31 104 TYR A C 1
ATOM 828 O O . TYR A 1 104 ? -10.07 -21.547 4.582 1 98.31 104 TYR A O 1
ATOM 836 N N . ASP A 1 105 ? -10.703 -22.922 2.949 1 98.06 105 ASP A N 1
ATOM 837 C CA . ASP A 1 105 ? -9.648 -23.891 3.217 1 98.06 105 ASP A CA 1
ATOM 838 C C . ASP A 1 105 ? -8.359 -23.516 2.494 1 98.06 105 ASP A C 1
ATOM 840 O O . ASP A 1 105 ? -8.062 -24.047 1.427 1 98.06 105 ASP A O 1
ATOM 844 N N . VAL A 1 106 ? -7.602 -22.719 3.137 1 98.56 106 VAL A N 1
ATOM 845 C CA . VAL A 1 106 ? -6.395 -22.203 2.506 1 98.56 106 VAL A CA 1
ATOM 846 C C . VAL A 1 106 ? -5.371 -23.328 2.342 1 98.56 106 VAL A C 1
ATOM 848 O O . VAL A 1 106 ? -4.574 -23.312 1.401 1 98.56 106 VAL A O 1
ATOM 851 N N . CYS A 1 107 ? -5.348 -24.328 3.17 1 98.31 107 CYS A N 1
ATOM 852 C CA . CYS A 1 107 ? -4.406 -25.438 3.074 1 98.31 107 CYS A CA 1
ATOM 853 C C . CYS A 1 107 ? -4.602 -26.203 1.773 1 98.31 107 CYS A C 1
ATOM 855 O O . CYS A 1 107 ? -3.629 -26.609 1.131 1 98.31 107 CYS A O 1
ATOM 857 N N . GLN A 1 108 ? -5.836 -26.406 1.452 1 98.5 108 GLN A N 1
ATOM 858 C CA . GLN A 1 108 ? -6.125 -27.062 0.188 1 98.5 108 GLN A CA 1
ATOM 859 C C . GLN A 1 108 ? -5.617 -26.25 -0.997 1 98.5 108 GLN A C 1
ATOM 861 O O . GLN A 1 108 ? -5.066 -26.797 -1.951 1 98.5 108 GLN A O 1
ATOM 866 N N . SER A 1 109 ? -5.832 -24.938 -0.959 1 98.75 109 SER A N 1
ATOM 867 C CA . SER A 1 109 ? -5.344 -24.078 -2.025 1 98.75 109 SER A CA 1
ATOM 868 C C . SER A 1 109 ? -3.824 -24.125 -2.125 1 98.75 109 SER A C 1
ATOM 870 O O . SER A 1 109 ? -3.27 -24.141 -3.227 1 98.75 109 SER A O 1
ATOM 872 N N . VAL A 1 110 ? -3.143 -24.109 -0.967 1 98.81 110 VAL A N 1
ATOM 873 C CA . VAL A 1 110 ? -1.686 -24.172 -0.961 1 98.81 110 VAL A CA 1
ATOM 874 C C . VAL A 1 110 ? -1.228 -25.469 -1.647 1 98.81 110 VAL A C 1
ATOM 876 O O . VAL A 1 110 ? -0.307 -25.438 -2.469 1 98.81 110 VAL A O 1
ATOM 879 N N . GLN A 1 111 ? -1.86 -26.578 -1.368 1 98.56 111 GLN A N 1
ATOM 880 C CA . GLN A 1 111 ? -1.537 -27.844 -2.008 1 98.56 111 GLN A CA 1
ATOM 881 C C . GLN A 1 111 ? -1.756 -27.781 -3.518 1 98.56 111 GLN A C 1
ATOM 883 O O . GLN A 1 111 ? -0.937 -28.266 -4.293 1 98.56 111 GLN A O 1
ATOM 888 N N . GLU A 1 112 ? -2.863 -27.188 -3.863 1 98.44 112 GLU A N 1
ATOM 889 C CA . GLU A 1 112 ? -3.184 -27.047 -5.281 1 98.44 112 GLU A CA 1
ATOM 890 C C . GLU A 1 112 ? -2.129 -26.219 -6.004 1 98.44 112 GLU A C 1
ATOM 892 O O . GLU A 1 112 ? -1.74 -26.547 -7.129 1 98.44 112 GLU A O 1
ATOM 897 N N . VAL A 1 113 ? -1.68 -25.141 -5.379 1 98.81 113 VAL A N 1
ATOM 898 C CA . VAL A 1 113 ? -0.667 -24.281 -5.973 1 98.81 113 VAL A CA 1
ATOM 899 C C . VAL A 1 113 ? 0.631 -25.062 -6.168 1 98.81 113 VAL A C 1
ATOM 901 O O . VAL A 1 113 ? 1.22 -25.031 -7.25 1 98.81 113 VAL A O 1
ATOM 904 N N . VAL A 1 114 ? 1.065 -25.766 -5.137 1 98 114 VAL A N 1
ATOM 905 C CA . VAL A 1 114 ? 2.312 -26.516 -5.215 1 98 114 VAL A CA 1
ATOM 906 C C . VAL A 1 114 ? 2.207 -27.578 -6.309 1 98 114 VAL A C 1
ATOM 908 O O . VAL A 1 114 ? 3.143 -27.766 -7.09 1 98 114 VAL A O 1
ATOM 911 N N . CYS A 1 115 ? 1.101 -28.266 -6.391 1 97 115 CYS A N 1
ATOM 912 C CA . CYS A 1 115 ? 0.879 -29.25 -7.434 1 97 115 CYS A CA 1
ATOM 913 C C . CYS A 1 115 ? 0.962 -28.625 -8.82 1 97 115 CYS A C 1
ATOM 915 O O . CYS A 1 115 ? 1.619 -29.156 -9.711 1 97 115 CYS A O 1
ATOM 917 N N . SER A 1 116 ? 0.275 -27.469 -8.953 1 97.19 116 SER A N 1
ATOM 918 C CA . SER A 1 116 ? 0.294 -26.766 -10.227 1 97.19 116 SER A CA 1
ATOM 919 C C . SER A 1 116 ? 1.709 -26.344 -10.602 1 97.19 116 SER A C 1
ATOM 921 O O . SER A 1 116 ? 2.096 -26.406 -11.766 1 97.19 116 SER A O 1
ATOM 923 N N . MET A 1 117 ? 2.438 -25.891 -9.656 1 96.38 117 MET A N 1
ATOM 924 C CA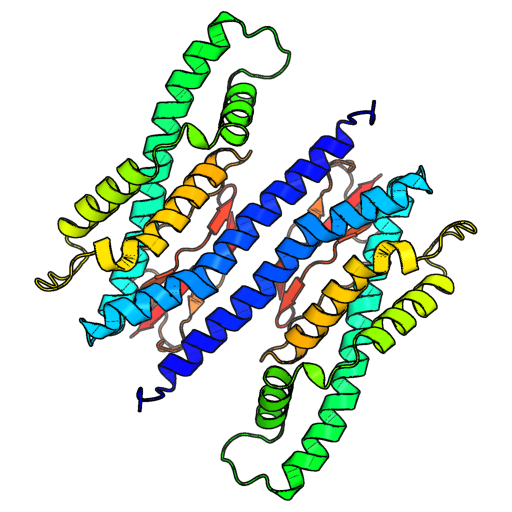 . MET A 1 117 ? 3.812 -25.469 -9.898 1 96.38 117 MET A CA 1
ATOM 925 C C . MET A 1 117 ? 4.688 -26.641 -10.305 1 96.38 117 MET A C 1
ATOM 927 O O . MET A 1 117 ? 5.539 -26.516 -11.188 1 96.38 117 MET A O 1
ATOM 931 N N . ASN A 1 118 ? 4.516 -27.766 -9.688 1 94.38 118 ASN A N 1
ATOM 932 C CA . ASN A 1 118 ? 5.305 -28.953 -9.961 1 94.38 118 ASN A CA 1
ATOM 933 C C . ASN A 1 118 ? 5.113 -29.438 -11.398 1 94.38 118 ASN A C 1
ATOM 935 O O . ASN A 1 118 ? 6.023 -30.031 -11.984 1 94.38 118 ASN A O 1
ATOM 939 N N . VAL A 1 119 ? 4.031 -29.172 -11.969 1 93.31 119 VAL A N 1
ATOM 940 C CA . VAL A 1 119 ? 3.756 -29.672 -13.312 1 93.31 119 VAL A CA 1
ATOM 941 C C . VAL A 1 119 ? 3.848 -28.531 -14.32 1 93.31 119 VAL A C 1
ATOM 943 O O . VAL A 1 119 ? 3.555 -28.719 -15.5 1 93.31 119 VAL A O 1
ATOM 946 N N . SER A 1 120 ? 4.172 -27.344 -13.844 1 92.88 120 SER A N 1
ATOM 947 C CA . SER A 1 120 ? 4.203 -26.172 -14.711 1 92.88 120 SER A CA 1
ATOM 948 C C . SER A 1 120 ? 5.359 -26.25 -15.711 1 92.88 120 SER A C 1
ATOM 950 O O . SER A 1 120 ? 6.52 -26.359 -15.312 1 92.88 120 SER A O 1
ATOM 952 N N . PRO A 1 121 ? 5.129 -26.188 -16.969 1 91 121 PRO A N 1
ATOM 953 C CA . PRO A 1 121 ? 6.203 -26.203 -17.969 1 91 121 PRO A CA 1
ATOM 954 C C . PRO A 1 121 ? 7.047 -24.938 -17.969 1 91 121 PRO A C 1
ATOM 956 O O . PRO A 1 121 ? 8.117 -24.891 -18.562 1 91 121 PRO A O 1
ATOM 959 N N . LYS A 1 122 ? 6.57 -23.906 -17.297 1 90.44 122 LYS A N 1
ATOM 960 C CA . LYS A 1 122 ? 7.266 -22.609 -17.25 1 90.44 122 LYS A CA 1
ATOM 961 C C . LYS A 1 122 ? 8.406 -22.641 -16.234 1 90.44 122 LYS A C 1
ATOM 963 O O . LYS A 1 122 ? 9.25 -21.75 -16.219 1 90.44 122 LYS A O 1
ATOM 968 N N . ILE A 1 123 ? 8.344 -23.578 -15.352 1 90.5 123 ILE A N 1
ATOM 969 C CA . ILE A 1 123 ? 9.391 -23.703 -14.336 1 90.5 123 ILE A CA 1
ATOM 970 C C . ILE A 1 123 ? 10.391 -24.766 -14.758 1 90.5 123 ILE A C 1
ATOM 972 O O . ILE A 1 123 ? 10.023 -25.938 -14.922 1 90.5 123 ILE A O 1
ATOM 976 N N . PRO A 1 124 ? 11.609 -24.25 -14.914 1 83.12 124 PRO A N 1
ATOM 977 C CA . PRO A 1 124 ? 12.594 -25.281 -15.219 1 83.12 124 PRO A CA 1
ATOM 978 C C . PRO A 1 124 ? 12.719 -26.328 -14.117 1 83.12 124 PRO A C 1
ATOM 980 O O . PRO A 1 124 ? 12.516 -26.016 -12.938 1 83.12 124 PRO A O 1
ATOM 983 N N . TYR A 1 125 ? 12.805 -27.5 -14.43 1 68.88 125 TYR A N 1
ATOM 984 C CA . TYR A 1 125 ? 12.797 -28.641 -13.523 1 68.88 125 TYR A CA 1
ATOM 985 C C . TYR A 1 125 ? 13.984 -28.594 -12.57 1 68.88 125 TYR A C 1
ATOM 987 O O . TYR A 1 125 ? 15.086 -29.047 -12.914 1 68.88 125 TYR A O 1
ATOM 995 N N . PRO A 1 126 ? 13.672 -27.812 -11.5 1 70.44 126 PRO A N 1
ATOM 996 C CA . PRO A 1 126 ? 14.719 -27.891 -10.477 1 70.44 126 PRO A CA 1
ATOM 997 C C . PRO A 1 126 ? 14.578 -29.109 -9.578 1 70.44 126 PRO A C 1
ATOM 999 O O . PRO A 1 126 ? 13.906 -29.031 -8.539 1 70.44 126 PRO A O 1
ATOM 1002 N N . PRO A 1 127 ? 14.93 -30.312 -10.008 1 66.19 127 PRO A N 1
ATOM 1003 C CA . PRO A 1 127 ? 14.641 -31.578 -9.328 1 66.19 127 PRO A CA 1
ATOM 1004 C C . PRO A 1 127 ? 14.82 -31.484 -7.812 1 66.19 127 PRO A C 1
ATOM 1006 O O . PRO A 1 127 ? 14.109 -32.156 -7.066 1 66.19 127 PRO A O 1
ATOM 1009 N N . GLU A 1 128 ? 15.523 -30.578 -7.332 1 78.69 128 GLU A N 1
ATOM 1010 C CA . GLU A 1 128 ? 15.914 -30.578 -5.926 1 78.69 128 GLU A CA 1
ATOM 1011 C C . GLU A 1 128 ? 15.008 -29.672 -5.094 1 78.69 128 GLU A C 1
ATOM 1013 O O . GLU A 1 128 ? 15.078 -29.672 -3.865 1 78.69 128 GLU A O 1
ATOM 1018 N N . VAL A 1 129 ? 14.148 -29.078 -5.785 1 85.81 129 VAL A N 1
ATOM 1019 C CA . VAL A 1 129 ? 13.461 -28.062 -4.992 1 85.81 129 VAL A CA 1
ATOM 1020 C C . VAL A 1 129 ? 12.023 -28.484 -4.738 1 85.81 129 VAL A C 1
ATOM 1022 O O . VAL A 1 129 ? 11.289 -28.828 -5.672 1 85.81 129 VAL A O 1
ATOM 1025 N N . ASP A 1 130 ? 11.617 -28.672 -3.48 1 92.38 130 ASP A N 1
ATOM 1026 C CA . ASP A 1 130 ? 10.234 -28.797 -3.033 1 92.38 130 ASP A CA 1
ATOM 1027 C C . ASP A 1 130 ? 9.586 -27.422 -2.857 1 92.38 130 ASP A C 1
ATOM 1029 O O . ASP A 1 130 ? 9.945 -26.672 -1.95 1 92.38 130 ASP A O 1
ATOM 1033 N N . PHE A 1 131 ? 8.578 -27.125 -3.582 1 95.44 131 PHE A N 1
ATOM 1034 C CA . PHE A 1 131 ? 8.016 -25.781 -3.584 1 95.44 131 PHE A CA 1
ATOM 1035 C C . PHE A 1 131 ? 7.27 -25.5 -2.283 1 95.44 131 PHE A C 1
ATOM 1037 O O . PHE A 1 131 ? 6.875 -24.359 -2.02 1 95.44 131 PHE A O 1
ATOM 1044 N N . PHE A 1 132 ? 7.047 -26.562 -1.494 1 96.75 132 PHE A N 1
ATOM 1045 C CA . PHE A 1 132 ? 6.559 -26.312 -0.145 1 96.75 132 PHE A CA 1
ATOM 1046 C C . PHE A 1 132 ? 7.535 -25.422 0.627 1 96.75 132 PHE A C 1
ATOM 1048 O O . PHE A 1 132 ? 7.184 -24.859 1.663 1 96.75 132 PHE A O 1
ATOM 1055 N N . LEU A 1 133 ? 8.68 -25.312 0.034 1 96.44 133 LEU A N 1
ATOM 1056 C CA . LEU A 1 133 ? 9.703 -24.438 0.61 1 96.44 133 LEU A CA 1
ATOM 1057 C C . LEU A 1 133 ? 9.18 -23.016 0.771 1 96.44 133 LEU A C 1
ATOM 1059 O O . LEU A 1 133 ? 9.562 -22.312 1.709 1 96.44 133 LEU A O 1
ATOM 1063 N N . ILE A 1 134 ? 8.344 -22.562 -0.114 1 98.31 134 ILE A N 1
ATOM 1064 C CA . ILE A 1 134 ? 7.859 -21.188 -0.068 1 98.31 134 ILE A CA 1
ATOM 1065 C C . ILE A 1 134 ? 6.367 -21.172 0.258 1 98.31 134 ILE A C 1
ATOM 1067 O O . ILE A 1 134 ? 5.625 -20.312 -0.216 1 98.31 134 ILE A O 1
ATOM 1071 N N . ARG A 1 135 ? 5.887 -22.078 1.061 1 98.5 135 ARG A N 1
ATOM 1072 C CA . ARG A 1 135 ? 4.477 -22.234 1.395 1 98.5 135 ARG A CA 1
ATOM 1073 C C . ARG A 1 135 ? 3.934 -21.016 2.119 1 98.5 135 ARG A C 1
ATOM 1075 O O . ARG A 1 135 ? 2.756 -20.672 1.986 1 98.5 135 ARG A O 1
ATOM 1082 N N . THR A 1 136 ? 4.805 -20.375 2.916 1 98.69 136 THR A N 1
ATOM 1083 C CA . THR A 1 136 ? 4.348 -19.188 3.623 1 98.69 136 THR A CA 1
ATOM 1084 C C . THR A 1 136 ? 3.928 -18.109 2.637 1 98.69 136 THR A C 1
ATOM 1086 O O . THR A 1 136 ? 2.863 -17.5 2.789 1 98.69 136 THR A O 1
ATOM 1089 N N . LEU A 1 137 ? 4.777 -17.859 1.639 1 98.81 137 LEU A N 1
ATOM 1090 C CA . LEU A 1 137 ? 4.406 -16.906 0.599 1 98.81 137 LEU A CA 1
ATOM 1091 C C . LEU A 1 137 ? 3.096 -17.312 -0.07 1 98.81 137 LEU A C 1
ATOM 1093 O O . LEU A 1 137 ? 2.193 -16.484 -0.23 1 98.81 137 LEU A O 1
ATOM 1097 N N . ILE A 1 138 ? 3.021 -18.531 -0.422 1 98.94 138 ILE A N 1
ATOM 1098 C CA . ILE A 1 138 ? 1.854 -19.047 -1.128 1 98.94 138 ILE A CA 1
ATOM 1099 C C . ILE A 1 138 ? 0.609 -18.875 -0.262 1 98.94 138 ILE A C 1
ATOM 1101 O O . ILE A 1 138 ? -0.434 -18.438 -0.746 1 98.94 138 ILE A O 1
ATOM 1105 N N . ARG A 1 139 ? 0.75 -19.219 0.977 1 98.88 139 ARG A N 1
ATOM 1106 C CA . ARG A 1 139 ? -0.375 -19.109 1.9 1 98.88 139 ARG A CA 1
ATOM 1107 C C . ARG A 1 139 ? -0.86 -17.672 2.01 1 98.88 139 ARG A C 1
ATOM 1109 O O . ARG A 1 139 ? -2.061 -17.406 1.918 1 98.88 139 ARG A O 1
ATOM 1116 N N . GLU A 1 140 ? 0.042 -16.766 2.215 1 98.81 140 GLU A N 1
ATOM 1117 C CA . GLU A 1 140 ? -0.319 -15.352 2.346 1 98.81 140 GLU A CA 1
ATOM 1118 C C . GLU A 1 140 ? -0.979 -14.836 1.071 1 98.81 140 GLU A C 1
ATOM 1120 O O . GLU A 1 140 ? -1.937 -14.062 1.135 1 98.81 140 GLU A O 1
ATOM 1125 N N . LEU A 1 141 ? -0.446 -15.242 -0.029 1 98.94 141 LEU A N 1
ATOM 1126 C CA . LEU A 1 141 ? -0.997 -14.805 -1.309 1 98.94 141 LEU A CA 1
ATOM 1127 C C . LEU A 1 141 ? -2.395 -15.383 -1.521 1 98.94 141 LEU A C 1
ATOM 1129 O O . LEU A 1 141 ? -3.293 -14.68 -1.988 1 98.94 141 LEU A O 1
ATOM 1133 N N . CYS A 1 142 ? -2.568 -16.609 -1.183 1 98.94 142 CYS A N 1
ATOM 1134 C CA . CYS A 1 142 ? -3.881 -17.234 -1.324 1 98.94 142 CYS A CA 1
ATOM 1135 C C . CYS A 1 142 ? -4.91 -16.531 -0.442 1 98.94 142 CYS A C 1
ATOM 1137 O O . CYS A 1 142 ? -6.004 -16.203 -0.903 1 98.94 142 CYS A O 1
ATOM 1139 N N . CYS A 1 143 ? -4.57 -16.344 0.798 1 98.81 143 CYS A N 1
ATOM 1140 C CA . CYS A 1 143 ? -5.477 -15.664 1.717 1 98.81 143 CYS A CA 1
ATOM 1141 C C . CYS A 1 143 ? -5.848 -14.289 1.193 1 98.81 143 CYS A C 1
ATOM 1143 O O . CYS A 1 143 ? -7.023 -13.914 1.198 1 98.81 143 CYS A O 1
ATOM 1145 N N . LEU A 1 144 ? -4.867 -13.578 0.759 1 98.75 144 LEU A N 1
ATOM 1146 C CA . LEU A 1 144 ? -5.09 -12.227 0.264 1 98.75 144 LEU A CA 1
ATOM 1147 C C . LEU A 1 144 ? -5.973 -12.242 -0.979 1 98.75 144 LEU A C 1
ATOM 1149 O O . LEU A 1 144 ? -6.926 -11.461 -1.081 1 98.75 144 LEU A O 1
ATOM 1153 N N . ALA A 1 145 ? -5.617 -13.078 -1.908 1 98.88 145 ALA A N 1
ATOM 1154 C CA . ALA A 1 145 ? -6.371 -13.172 -3.156 1 98.88 145 ALA A CA 1
ATOM 1155 C C . ALA A 1 145 ? -7.832 -13.523 -2.889 1 98.88 145 ALA A C 1
ATOM 1157 O O . ALA A 1 145 ? -8.734 -12.984 -3.533 1 98.88 145 ALA A O 1
ATOM 1158 N N . PHE A 1 146 ? -8.039 -14.414 -1.971 1 98.88 146 PHE A N 1
ATOM 1159 C CA . PHE A 1 146 ? -9.398 -14.773 -1.582 1 98.88 146 PHE A CA 1
ATOM 1160 C C . PHE A 1 146 ? -10.148 -13.555 -1.06 1 98.88 146 PHE A C 1
ATOM 1162 O O . PHE A 1 146 ? -11.266 -13.273 -1.499 1 98.88 146 PHE A O 1
ATOM 1169 N N . SER A 1 147 ? -9.539 -12.844 -0.184 1 98.38 147 SER A N 1
ATOM 1170 C CA . SER A 1 147 ? -10.141 -11.648 0.387 1 98.38 147 SER A CA 1
ATOM 1171 C C . SER A 1 147 ? -10.43 -10.609 -0.69 1 98.38 147 SER A C 1
ATOM 1173 O O . SER A 1 147 ? -11.43 -9.891 -0.621 1 98.38 147 SER A O 1
ATOM 1175 N N . MET A 1 148 ? -9.578 -10.461 -1.645 1 98.5 148 MET A N 1
ATOM 1176 C CA . MET A 1 148 ? -9.727 -9.492 -2.723 1 98.5 148 MET A CA 1
ATOM 1177 C C . MET A 1 148 ? -11 -9.75 -3.52 1 98.5 148 MET A C 1
ATOM 1179 O O . MET A 1 148 ? -11.617 -8.812 -4.039 1 98.5 148 MET A O 1
ATOM 1183 N N . GLN A 1 149 ? -11.414 -11.023 -3.502 1 98.44 149 GLN A N 1
ATOM 1184 C CA . GLN A 1 149 ? -12.602 -11.391 -4.266 1 98.44 149 GLN A CA 1
ATOM 1185 C C . GLN A 1 149 ? -13.875 -10.969 -3.543 1 98.44 149 GLN A C 1
ATOM 1187 O O . GLN A 1 149 ? -14.953 -10.953 -4.133 1 98.44 149 GLN A O 1
ATOM 1192 N N . THR A 1 150 ? -13.766 -10.664 -2.312 1 97.69 150 THR A N 1
ATOM 1193 C CA . THR A 1 150 ? -14.945 -10.266 -1.554 1 97.69 150 THR A CA 1
ATOM 1194 C C . THR A 1 150 ? -15.227 -8.781 -1.73 1 97.69 150 THR A C 1
ATOM 1196 O O . THR A 1 150 ? -16.234 -8.273 -1.243 1 97.69 150 THR A O 1
ATOM 1199 N N . LEU A 1 151 ? -14.375 -8.07 -2.375 1 96.56 151 LEU A N 1
ATOM 1200 C CA . LEU A 1 151 ? -14.539 -6.641 -2.598 1 96.56 151 LEU A CA 1
ATOM 1201 C C . LEU A 1 151 ? -15.461 -6.375 -3.781 1 96.56 151 LEU A C 1
ATOM 1203 O O . LEU A 1 151 ? -15.656 -7.25 -4.625 1 96.56 151 LEU A O 1
ATOM 1207 N N . ILE A 1 152 ? -16.062 -5.172 -3.748 1 93.56 152 ILE A N 1
ATOM 1208 C CA . ILE A 1 152 ? -16.859 -4.703 -4.883 1 93.56 152 ILE A CA 1
ATOM 1209 C C . ILE A 1 152 ? -16.281 -3.389 -5.406 1 93.56 152 ILE A C 1
ATOM 1211 O O . ILE A 1 152 ? -16.391 -2.35 -4.75 1 93.56 152 ILE A O 1
ATOM 1215 N N . PRO A 1 153 ? -15.648 -3.26 -6.617 1 94.62 153 PRO A N 1
ATOM 1216 C CA . PRO A 1 153 ? -15.305 -4.418 -7.445 1 94.62 153 PRO A CA 1
ATOM 1217 C C . PRO A 1 153 ? -14.148 -5.23 -6.875 1 94.62 153 PRO A C 1
ATOM 1219 O O . PRO A 1 153 ? -13.391 -4.73 -6.039 1 94.62 153 PRO A O 1
ATOM 1222 N N . PRO A 1 154 ? -14.039 -6.52 -7.336 1 97.38 154 PRO A N 1
ATOM 1223 C CA . PRO A 1 154 ? -12.922 -7.336 -6.848 1 97.38 154 PRO A CA 1
ATOM 1224 C C . PRO A 1 154 ? -11.57 -6.871 -7.395 1 97.38 154 PRO A C 1
ATOM 1226 O O . PRO A 1 154 ? -11.523 -6.141 -8.383 1 97.38 154 PRO A O 1
ATOM 1229 N N . LEU A 1 155 ? -10.539 -7.172 -6.711 1 98.19 155 LEU A N 1
ATOM 1230 C CA . LEU A 1 155 ? -9.172 -6.949 -7.18 1 98.19 155 LEU A CA 1
ATOM 1231 C C . LEU A 1 155 ? -8.57 -8.242 -7.723 1 98.19 155 LEU A C 1
ATOM 1233 O O . LEU A 1 155 ? -8.953 -9.336 -7.301 1 98.19 155 LEU A O 1
ATOM 1237 N N . ASP A 1 156 ? -7.695 -8.078 -8.672 1 98.19 156 ASP A N 1
ATOM 1238 C CA . ASP A 1 156 ? -6.984 -9.219 -9.25 1 98.19 156 ASP A CA 1
ATOM 1239 C C . ASP A 1 156 ? -5.613 -8.797 -9.773 1 98.19 156 ASP A C 1
ATOM 1241 O O . ASP A 1 156 ? -5.242 -7.625 -9.688 1 98.19 156 ASP A O 1
ATOM 1245 N N . ILE A 1 157 ? -4.891 -9.75 -10.266 1 98.69 157 ILE A N 1
ATOM 1246 C CA . ILE A 1 157 ? -3.564 -9.43 -10.789 1 98.69 157 ILE A CA 1
ATOM 1247 C C . ILE A 1 157 ? -3.586 -9.484 -12.32 1 98.69 157 ILE A C 1
ATOM 1249 O O . ILE A 1 157 ? -4.438 -10.156 -12.906 1 98.69 157 ILE A O 1
ATOM 1253 N N . ALA A 1 158 ? -2.691 -8.734 -12.898 1 97.88 158 ALA A N 1
ATOM 1254 C CA . ALA A 1 158 ? -2.471 -8.836 -14.344 1 97.88 158 ALA A CA 1
ATOM 1255 C C . ALA A 1 158 ? -1.539 -9.992 -14.68 1 97.88 158 ALA A C 1
ATOM 1257 O O . ALA A 1 158 ? -0.543 -10.219 -13.984 1 97.88 158 ALA A O 1
ATOM 1258 N N . LEU A 1 159 ? -1.844 -10.742 -15.672 1 96.56 159 LEU A N 1
ATOM 1259 C CA . LEU A 1 159 ? -0.979 -11.82 -16.125 1 96.56 159 LEU A CA 1
ATOM 1260 C C . LEU A 1 159 ? -0.019 -11.328 -17.203 1 96.56 159 LEU A C 1
ATOM 1262 O O . LEU A 1 159 ? -0.451 -10.82 -18.25 1 96.56 159 LEU A O 1
ATOM 1266 N N . GLY A 1 160 ? 1.217 -11.461 -16.906 1 95.44 160 GLY A N 1
ATOM 1267 C CA . GLY A 1 160 ? 2.232 -11.031 -17.859 1 95.44 160 GLY A CA 1
ATOM 1268 C C . GLY A 1 160 ? 2.604 -12.102 -18.859 1 95.44 160 GLY A C 1
ATOM 1269 O O . GLY A 1 160 ? 2.426 -13.297 -18.609 1 95.44 160 GLY A O 1
ATOM 1270 N N . VAL A 1 161 ? 3.109 -11.617 -20.031 1 94.94 161 VAL A N 1
ATOM 1271 C CA . VAL A 1 161 ? 3.611 -12.508 -21.078 1 94.94 161 VAL A CA 1
ATOM 1272 C C . VAL A 1 161 ? 5.062 -12.156 -21.406 1 94.94 161 VAL A C 1
ATOM 1274 O O . VAL A 1 161 ? 5.383 -11 -21.672 1 94.94 161 VAL A O 1
ATOM 1277 N N . ASP A 1 162 ? 5.871 -13.227 -21.391 1 94.19 162 ASP A N 1
ATOM 1278 C CA . ASP A 1 162 ? 7.258 -12.984 -21.781 1 94.19 162 ASP A CA 1
ATOM 1279 C C . ASP A 1 162 ? 7.344 -12.375 -23.172 1 94.19 162 ASP A C 1
ATOM 1281 O O . ASP A 1 162 ? 6.625 -12.797 -24.078 1 94.19 162 ASP A O 1
ATOM 1285 N N . GLY A 1 163 ? 8.273 -11.406 -23.281 1 95.69 163 GLY A N 1
ATOM 1286 C CA . GLY A 1 163 ? 8.492 -10.82 -24.594 1 95.69 163 GLY A CA 1
ATOM 1287 C C . GLY A 1 163 ? 7.566 -9.656 -24.891 1 95.69 163 GLY A C 1
ATOM 1288 O O . GLY A 1 163 ? 7.676 -9.023 -25.938 1 95.69 163 GLY A O 1
ATOM 1289 N N . GLU A 1 164 ? 6.668 -9.391 -23.984 1 96.94 164 GLU A N 1
ATOM 1290 C CA . GLU A 1 164 ? 5.781 -8.258 -24.234 1 96.94 164 GLU A CA 1
ATOM 1291 C C . GLU A 1 164 ? 6.531 -6.938 -24.125 1 96.94 164 GLU A C 1
ATOM 1293 O O . GLU A 1 164 ? 7.625 -6.883 -23.547 1 96.94 164 GLU A O 1
ATOM 1298 N N . LEU A 1 165 ? 5.941 -5.895 -24.766 1 97.06 165 LEU A N 1
ATOM 1299 C CA . LEU A 1 165 ? 6.523 -4.562 -24.672 1 97.06 165 LEU A CA 1
ATOM 1300 C C . LEU A 1 165 ? 6.418 -4.02 -23.25 1 97.06 165 LEU A C 1
ATOM 1302 O O . LEU A 1 165 ? 5.379 -4.168 -22.594 1 97.06 165 LEU A O 1
ATOM 1306 N N . PHE A 1 166 ? 7.527 -3.461 -22.844 1 97.56 166 PHE A N 1
ATOM 1307 C CA . PHE A 1 166 ? 7.531 -2.852 -21.516 1 97.56 166 PHE A CA 1
ATOM 1308 C C . PHE A 1 166 ? 6.512 -1.721 -21.438 1 97.56 166 PHE A C 1
ATOM 1310 O O . PHE A 1 166 ? 6.5 -0.829 -22.297 1 97.56 166 PHE A O 1
ATOM 1317 N N . ASN A 1 167 ? 5.68 -1.787 -20.516 1 96.25 167 ASN A N 1
ATOM 1318 C CA . ASN A 1 167 ? 4.676 -0.765 -20.234 1 96.25 167 ASN A CA 1
ATOM 1319 C C . ASN A 1 167 ? 4.938 -0.077 -18.906 1 96.25 167 ASN A C 1
ATOM 1321 O O . ASN A 1 167 ? 4.703 -0.659 -17.844 1 96.25 167 ASN A O 1
ATOM 1325 N N . ARG A 1 168 ? 5.352 1.151 -18.953 1 92.88 168 ARG A N 1
ATOM 1326 C CA . ARG A 1 168 ? 5.754 1.892 -17.766 1 92.88 168 ARG A CA 1
ATOM 1327 C C . ARG A 1 168 ? 4.57 2.098 -16.828 1 92.88 168 ARG A C 1
ATOM 1329 O O . ARG A 1 168 ? 4.754 2.311 -15.625 1 92.88 168 ARG A O 1
ATOM 1336 N N . ALA A 1 169 ? 3.389 2.076 -17.281 1 91.56 169 ALA A N 1
ATOM 1337 C CA . ALA A 1 169 ? 2.199 2.271 -16.453 1 91.56 169 ALA A CA 1
ATOM 1338 C C . ALA A 1 169 ? 1.879 1.018 -15.648 1 91.56 169 ALA A C 1
ATOM 1340 O O . ALA A 1 169 ? 1.157 1.081 -14.648 1 91.56 169 ALA A O 1
ATOM 1341 N N . MET A 1 170 ? 2.455 -0.102 -16.016 1 95.06 170 MET A N 1
ATOM 1342 C CA . MET A 1 170 ? 2.055 -1.364 -15.406 1 95.06 170 MET A CA 1
ATOM 1343 C C . MET A 1 170 ? 3.164 -1.909 -14.516 1 95.06 170 MET A C 1
ATOM 1345 O O . MET A 1 170 ? 2.896 -2.656 -13.57 1 95.06 170 MET A O 1
ATOM 1349 N N . TYR A 1 171 ? 4.379 -1.515 -14.867 1 95.94 171 TYR A N 1
ATOM 1350 C CA . TYR A 1 171 ? 5.473 -2.223 -14.211 1 95.94 171 TYR A CA 1
ATOM 1351 C C . TYR A 1 171 ? 6.605 -1.27 -13.859 1 95.94 171 TYR A C 1
ATOM 1353 O O . TYR A 1 171 ? 6.809 -0.26 -14.539 1 95.94 171 TYR A O 1
ATOM 1361 N N . TYR A 1 172 ? 7.266 -1.604 -12.82 1 93.94 172 TYR A N 1
ATOM 1362 C CA . TYR A 1 172 ? 8.617 -1.11 -12.594 1 93.94 172 TYR A CA 1
ATOM 1363 C C . TYR A 1 172 ? 9.656 -2.043 -13.211 1 93.94 172 TYR A C 1
ATOM 1365 O O . TYR A 1 172 ? 9.445 -3.258 -13.266 1 93.94 172 TYR A O 1
ATOM 1373 N N . ARG A 1 173 ? 10.727 -1.422 -13.648 1 94.81 173 ARG A N 1
ATOM 1374 C CA . ARG A 1 173 ? 11.859 -2.234 -14.062 1 94.81 173 ARG A CA 1
ATOM 1375 C C . ARG A 1 173 ? 12.727 -2.617 -12.867 1 94.81 173 ARG A C 1
ATOM 1377 O O . ARG A 1 173 ? 13.031 -1.774 -12.023 1 94.81 173 ARG A O 1
ATOM 1384 N N . SER A 1 174 ? 13.047 -3.883 -12.82 1 94.06 174 SER A N 1
ATOM 1385 C CA . SER A 1 174 ? 13.914 -4.363 -11.75 1 94.06 174 SER A CA 1
ATOM 1386 C C . SER A 1 174 ? 15.336 -3.842 -11.914 1 94.06 174 SER A C 1
ATOM 1388 O O . SER A 1 174 ? 15.703 -3.357 -12.984 1 94.06 174 SER A O 1
ATOM 1390 N N . CYS A 1 175 ? 16.156 -3.922 -10.852 1 88.31 175 CYS A N 1
ATOM 1391 C CA . CYS A 1 175 ? 17.531 -3.463 -10.859 1 88.31 175 CYS A CA 1
ATOM 1392 C C . CYS A 1 175 ? 18.391 -4.312 -11.789 1 88.31 175 CYS A C 1
ATOM 1394 O O . CYS A 1 175 ? 19.438 -3.867 -12.266 1 88.31 175 CYS A O 1
ATOM 1396 N N . ASP A 1 176 ? 17.891 -5.504 -12.109 1 87.69 176 ASP A N 1
ATOM 1397 C CA . ASP A 1 176 ? 18.594 -6.43 -12.984 1 87.69 176 ASP A CA 1
ATOM 1398 C C . ASP A 1 176 ? 18.281 -6.145 -14.453 1 87.69 176 ASP A C 1
ATOM 1400 O O . ASP A 1 176 ? 18.734 -6.871 -15.344 1 87.69 176 ASP A O 1
ATOM 1404 N N . SER A 1 177 ? 17.578 -5.105 -14.711 1 93.5 177 SER A N 1
ATOM 1405 C CA . SER A 1 177 ? 17.094 -4.844 -16.062 1 93.5 177 SER A CA 1
ATOM 1406 C C . SER A 1 177 ? 18.125 -4.117 -16.906 1 93.5 177 SER A C 1
ATOM 1408 O O . SER A 1 177 ? 18.984 -3.404 -16.375 1 93.5 177 SER A O 1
ATOM 1410 N N . ASP A 1 178 ? 18.203 -4.426 -18.188 1 94.69 178 ASP A N 1
ATOM 1411 C CA . ASP A 1 178 ? 18.703 -3.5 -19.203 1 94.69 178 ASP A CA 1
ATOM 1412 C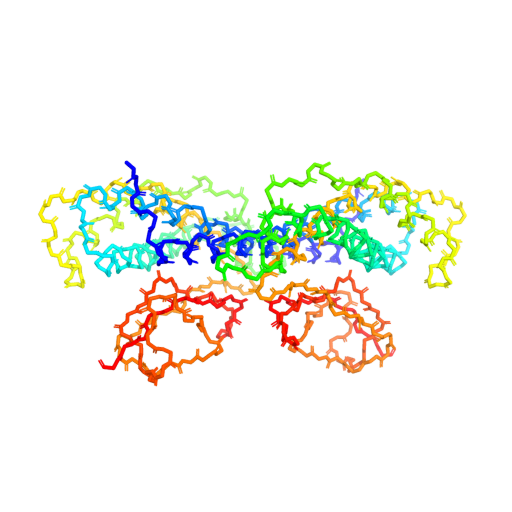 C . ASP A 1 178 ? 17.688 -2.406 -19.5 1 94.69 178 ASP A C 1
ATOM 1414 O O . ASP A 1 178 ? 16.703 -2.639 -20.203 1 94.69 178 ASP A O 1
ATOM 1418 N N . PHE A 1 179 ? 17.906 -1.257 -19.016 1 92.25 179 PHE A N 1
ATOM 1419 C CA . PHE A 1 179 ? 16.922 -0.179 -19.047 1 92.25 179 PHE A CA 1
ATOM 1420 C C . PHE A 1 179 ? 16.75 0.366 -20.453 1 92.25 179 PHE A C 1
ATOM 1422 O O . PHE A 1 179 ? 15.797 1.11 -20.719 1 92.25 179 PHE A O 1
ATOM 1429 N N . THR A 1 180 ? 17.578 -0.032 -21.344 1 94.56 180 THR A N 1
ATOM 1430 C CA . THR A 1 180 ? 17.438 0.391 -22.734 1 94.56 180 THR A CA 1
ATOM 1431 C C . THR A 1 180 ? 16.609 -0.617 -23.516 1 94.56 180 THR A C 1
ATOM 1433 O O . THR A 1 180 ? 16.219 -0.349 -24.656 1 94.56 180 THR A O 1
ATOM 1436 N N . ALA A 1 181 ? 16.359 -1.74 -22.969 1 95.94 181 ALA A N 1
ATOM 1437 C CA . ALA A 1 181 ? 15.625 -2.801 -23.641 1 95.94 181 ALA A CA 1
ATOM 1438 C C . ALA A 1 181 ? 14.125 -2.533 -23.609 1 95.94 181 ALA A C 1
ATOM 1440 O O . ALA A 1 181 ? 13.547 -2.305 -22.547 1 95.94 181 ALA A O 1
ATOM 1441 N N . PRO A 1 182 ? 13.469 -2.607 -24.734 1 95.94 182 PRO A N 1
ATOM 1442 C CA . PRO A 1 182 ? 12.039 -2.275 -24.781 1 95.94 182 PRO A CA 1
ATOM 1443 C C . PRO A 1 182 ? 11.148 -3.467 -24.438 1 95.94 182 PRO A C 1
ATOM 1445 O O . PRO A 1 182 ? 9.938 -3.309 -24.266 1 95.94 182 PRO A O 1
ATOM 1448 N N . PHE A 1 183 ? 11.719 -4.684 -24.297 1 97.5 183 PHE A N 1
ATOM 1449 C CA . PHE A 1 183 ? 10.891 -5.871 -24.125 1 97.5 183 PHE A CA 1
ATOM 1450 C C . PHE A 1 183 ? 11.117 -6.484 -22.734 1 97.5 183 PHE A C 1
ATOM 1452 O O . PHE A 1 183 ? 12.234 -6.496 -22.234 1 97.5 183 PHE A O 1
ATOM 1459 N N . VAL A 1 184 ? 10.062 -7.047 -22.203 1 98.06 184 VAL A N 1
ATOM 1460 C CA . VAL A 1 184 ? 10.102 -7.734 -20.922 1 98.06 184 VAL A CA 1
ATOM 1461 C C . VAL A 1 184 ? 10.664 -9.141 -21.109 1 98.06 184 VAL A C 1
ATOM 1463 O O . VAL A 1 184 ? 10.094 -9.953 -21.844 1 98.06 184 VAL A O 1
ATOM 1466 N N . ALA A 1 185 ? 11.781 -9.375 -20.516 1 97.88 185 ALA A N 1
ATOM 1467 C CA . ALA A 1 185 ? 12.336 -10.727 -20.531 1 97.88 185 ALA A CA 1
ATOM 1468 C C . ALA A 1 185 ? 11.523 -11.672 -19.656 1 97.88 185 ALA A C 1
ATOM 1470 O O . ALA A 1 185 ? 11.211 -12.789 -20.078 1 97.88 185 ALA A O 1
ATOM 1471 N N . TYR A 1 186 ? 11.188 -11.211 -18.469 1 97.38 186 TYR A N 1
ATOM 1472 C CA . TYR A 1 186 ? 10.344 -11.992 -17.578 1 97.38 186 TYR A CA 1
ATOM 1473 C C . TYR A 1 186 ? 9.781 -11.125 -16.453 1 97.38 186 TYR A C 1
ATOM 1475 O O . TYR A 1 186 ? 10.211 -9.984 -16.266 1 97.38 186 TYR A O 1
ATOM 1483 N N . HIS A 1 187 ? 8.766 -11.586 -15.812 1 97.94 187 HIS A N 1
ATOM 1484 C CA . HIS A 1 187 ? 8.086 -10.875 -14.734 1 97.94 187 HIS A CA 1
ATOM 1485 C C . HIS A 1 187 ? 8.578 -11.344 -13.375 1 97.94 187 HIS A C 1
ATOM 1487 O O . HIS A 1 187 ? 8.758 -12.539 -13.148 1 97.94 187 HIS A O 1
ATOM 1493 N N . VAL A 1 188 ? 8.812 -10.398 -12.453 1 97.62 188 VAL A N 1
ATOM 1494 C CA . VAL A 1 188 ? 9.242 -10.664 -11.086 1 97.62 188 VAL A CA 1
ATOM 1495 C C . VAL A 1 188 ? 8.023 -10.688 -10.156 1 97.62 188 VAL A C 1
ATOM 1497 O O . VAL A 1 188 ? 7.961 -11.5 -9.234 1 97.62 188 VAL A O 1
ATOM 1500 N N . TRP A 1 189 ? 7.09 -9.781 -10.305 1 98.5 189 TRP A N 1
ATOM 1501 C CA . TRP A 1 189 ? 5.875 -9.625 -9.516 1 98.5 189 TRP A CA 1
ATOM 1502 C C . TRP A 1 189 ? 4.742 -9.047 -10.359 1 98.5 189 TRP A C 1
ATOM 1504 O O . TRP A 1 189 ? 4.965 -8.156 -11.18 1 98.5 189 TRP A O 1
ATOM 1514 N N . PRO A 1 190 ? 3.541 -9.555 -10.219 1 98.69 190 PRO A N 1
ATOM 1515 C CA . PRO A 1 190 ? 2.441 -9.07 -11.055 1 98.69 190 PRO A CA 1
ATOM 1516 C C . PRO A 1 190 ? 1.901 -7.719 -10.602 1 98.69 190 PRO A C 1
ATOM 1518 O O . PRO A 1 190 ? 2.02 -7.371 -9.422 1 98.69 190 PRO A O 1
ATOM 1521 N N . ALA A 1 191 ? 1.327 -6.969 -11.523 1 98.25 191 ALA A N 1
ATOM 1522 C CA . ALA A 1 191 ? 0.601 -5.75 -11.172 1 98.25 191 ALA A CA 1
ATOM 1523 C C . ALA A 1 191 ? -0.764 -6.078 -10.578 1 98.25 191 ALA A C 1
ATOM 1525 O O . ALA A 1 191 ? -1.369 -7.098 -10.914 1 98.25 191 ALA A O 1
ATOM 1526 N N . LEU A 1 192 ? -1.223 -5.238 -9.703 1 98.44 192 LEU A N 1
ATOM 1527 C CA . LEU A 1 192 ? -2.561 -5.363 -9.133 1 98.44 192 LEU A CA 1
ATOM 1528 C C . LEU A 1 192 ? -3.561 -4.508 -9.906 1 98.44 192 LEU A C 1
ATOM 1530 O O . LEU A 1 192 ? -3.287 -3.342 -10.203 1 98.44 192 LEU A O 1
ATOM 1534 N N . MET A 1 193 ? -4.758 -5.09 -10.125 1 97.44 193 MET A N 1
ATOM 1535 C CA . MET A 1 193 ? -5.715 -4.43 -11.008 1 97.44 193 MET A CA 1
ATOM 1536 C C . MET A 1 193 ? -7.074 -4.297 -10.328 1 97.44 193 MET A C 1
ATOM 1538 O O . MET A 1 193 ? -7.461 -5.148 -9.531 1 97.44 193 MET A O 1
ATOM 1542 N N . GLU A 1 194 ? -7.754 -3.242 -10.68 1 95.38 194 GLU A N 1
ATOM 1543 C CA . GLU A 1 194 ? -9.148 -2.988 -10.32 1 95.38 194 GLU A CA 1
ATOM 1544 C C . GLU A 1 194 ? -9.938 -2.471 -11.523 1 95.38 194 GLU A C 1
ATOM 1546 O O . GLU A 1 194 ? -9.633 -1.402 -12.055 1 95.38 194 GLU A O 1
ATOM 1551 N N . ASN A 1 195 ? -10.93 -3.15 -11.898 1 92.19 195 ASN A N 1
ATOM 1552 C CA . ASN A 1 195 ? -11.758 -2.762 -13.031 1 92.19 195 ASN A CA 1
ATOM 1553 C C . ASN A 1 195 ? -10.906 -2.445 -14.266 1 92.19 195 ASN A C 1
ATOM 1555 O O . ASN A 1 195 ? -11.078 -1.396 -14.883 1 92.19 195 ASN A O 1
ATOM 1559 N N . GLY A 1 196 ? -9.953 -3.303 -14.492 1 91.12 196 GLY A N 1
ATOM 1560 C CA . GLY A 1 196 ? -9.156 -3.197 -15.695 1 91.12 196 GLY A CA 1
ATOM 1561 C C . GLY A 1 196 ? -8.039 -2.178 -15.586 1 91.12 196 GLY A C 1
ATOM 1562 O O . GLY A 1 196 ? -7.234 -2.025 -16.516 1 91.12 196 GLY A O 1
ATOM 1563 N N . ALA A 1 197 ? -7.949 -1.489 -14.539 1 92.12 197 ALA A N 1
ATOM 1564 C CA . ALA A 1 197 ? -6.906 -0.485 -14.336 1 92.12 197 ALA A CA 1
ATOM 1565 C C . ALA A 1 197 ? -5.875 -0.958 -13.312 1 92.12 197 ALA A C 1
ATOM 1567 O O . ALA A 1 197 ? -6.227 -1.583 -12.312 1 92.12 197 ALA A O 1
ATOM 1568 N N . VAL A 1 198 ? -4.59 -0.591 -13.547 1 95 198 VAL A N 1
ATOM 1569 C CA . VAL A 1 198 ? -3.521 -0.929 -12.617 1 95 198 VAL A CA 1
ATOM 1570 C C . VAL A 1 198 ? -3.584 -0.007 -11.398 1 95 198 VAL A C 1
ATOM 1572 O O . VAL A 1 198 ? -3.631 1.218 -11.547 1 95 198 VAL A O 1
ATOM 1575 N N . ILE A 1 199 ? -3.51 -0.568 -10.227 1 94.19 199 ILE A N 1
ATOM 1576 C CA . ILE A 1 199 ? -3.553 0.272 -9.039 1 94.19 199 ILE A CA 1
ATOM 1577 C C . ILE A 1 199 ? -2.26 0.106 -8.242 1 94.19 199 ILE A C 1
ATOM 1579 O O . ILE A 1 199 ? -1.941 0.933 -7.383 1 94.19 199 ILE A O 1
ATOM 1583 N N . VAL A 1 200 ? -1.579 -0.979 -8.492 1 95.62 200 VAL A N 1
ATOM 1584 C CA . VAL A 1 200 ? -0.221 -1.184 -7.996 1 95.62 200 VAL A CA 1
ATOM 1585 C C . VAL A 1 200 ? 0.647 -1.776 -9.102 1 95.62 200 VAL A C 1
ATOM 1587 O O . VAL A 1 200 ? 0.304 -2.807 -9.688 1 95.62 200 VAL A O 1
ATOM 1590 N N . LYS A 1 201 ? 1.675 -1.135 -9.344 1 94.38 201 LYS A N 1
ATOM 1591 C CA . LYS A 1 201 ? 2.549 -1.607 -10.414 1 94.38 201 LYS A CA 1
ATOM 1592 C C . LYS A 1 201 ? 3.246 -2.906 -10.016 1 94.38 201 LYS A C 1
ATOM 1594 O O . LYS A 1 201 ? 3.609 -3.094 -8.859 1 94.38 201 LYS A O 1
ATOM 1599 N N . GLY A 1 202 ? 3.449 -3.773 -11.008 1 97.62 202 GLY A N 1
ATOM 1600 C CA . GLY A 1 202 ? 4.289 -4.949 -10.828 1 97.62 202 GLY A CA 1
ATOM 1601 C C . GLY A 1 202 ? 5.75 -4.688 -11.125 1 97.62 202 GLY A C 1
ATOM 1602 O O . GLY A 1 202 ? 6.184 -3.535 -11.18 1 97.62 202 GLY A O 1
ATOM 1603 N N . GLU A 1 203 ? 6.492 -5.727 -11.227 1 97.69 203 GLU A N 1
ATOM 1604 C CA . GLU A 1 203 ? 7.926 -5.625 -11.5 1 97.69 203 GLU A CA 1
ATOM 1605 C C . GLU A 1 203 ? 8.344 -6.602 -12.594 1 97.69 203 GLU A C 1
ATOM 1607 O O . GLU A 1 203 ? 7.906 -7.754 -12.609 1 97.69 203 GLU A O 1
ATOM 1612 N N . VAL A 1 204 ? 9.188 -6.07 -13.477 1 98.12 204 VAL A N 1
ATOM 1613 C CA . VAL A 1 204 ? 9.648 -6.91 -14.578 1 98.12 204 VAL A CA 1
ATOM 1614 C C . VAL A 1 204 ? 11.148 -6.699 -14.789 1 98.12 204 VAL A C 1
ATOM 1616 O O . VAL A 1 204 ? 11.727 -5.73 -14.289 1 98.12 204 VAL A O 1
ATOM 1619 N N . VAL A 1 205 ? 11.75 -7.637 -15.469 1 97.88 205 VAL A N 1
ATOM 1620 C CA . VAL A 1 205 ? 13.117 -7.496 -15.969 1 97.88 205 VAL A CA 1
ATOM 1621 C C . VAL A 1 205 ? 13.102 -7.379 -17.484 1 97.88 205 VAL A C 1
ATOM 1623 O O . VAL A 1 205 ? 12.484 -8.195 -18.172 1 97.88 205 VAL A O 1
ATOM 1626 N N . THR A 1 206 ? 13.672 -6.367 -17.922 1 97.88 206 THR A N 1
ATOM 1627 C CA . THR A 1 206 ? 13.812 -6.188 -19.359 1 97.88 206 THR A CA 1
ATOM 1628 C C . THR A 1 206 ? 15.219 -6.559 -19.812 1 97.88 206 THR A C 1
ATOM 1630 O O . THR A 1 206 ? 16.188 -6.297 -19.109 1 97.88 206 THR A O 1
ATOM 1633 N N . LYS A 1 207 ? 15.305 -7.211 -20.953 1 95.19 207 LYS A N 1
ATOM 1634 C CA . LYS A 1 207 ? 16.578 -7.602 -21.562 1 95.19 207 LYS A CA 1
ATOM 1635 C C . LYS A 1 207 ? 16.516 -7.504 -23.078 1 95.19 207 LYS A C 1
ATOM 1637 O O . LYS A 1 207 ? 15.445 -7.602 -23.672 1 95.19 207 LYS A O 1
ATOM 1642 N N . LYS A 1 208 ? 17.75 -7.195 -23.75 1 90.06 208 LYS A N 1
ATOM 1643 C CA . LYS A 1 208 ? 17.875 -7.203 -25.203 1 90.06 208 LYS A CA 1
ATOM 1644 C C . LYS A 1 208 ? 18.047 -8.625 -25.734 1 90.06 208 LYS A C 1
ATOM 1646 O O . LYS A 1 208 ? 18.625 -9.477 -25.062 1 90.06 208 LYS A O 1
ATOM 1651 N N . VAL B 1 1 ? 29.953 -15.039 4.043 1 27.48 1 VAL B N 1
ATOM 1652 C CA . VAL B 1 1 ? 29.875 -13.625 3.703 1 27.48 1 VAL B CA 1
ATOM 1653 C C . VAL B 1 1 ? 28.875 -13.422 2.557 1 27.48 1 VAL B C 1
ATOM 1655 O O . VAL B 1 1 ? 29.109 -13.891 1.44 1 27.48 1 VAL B O 1
ATOM 1658 N N . ARG B 1 2 ? 27.531 -13.578 2.912 1 43.03 2 ARG B N 1
ATOM 1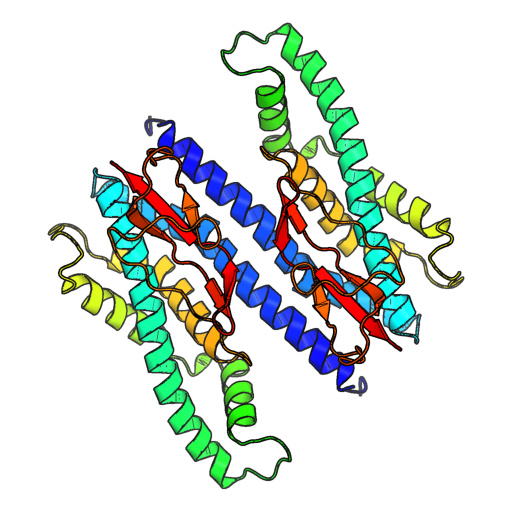659 C CA . ARG B 1 2 ? 26.484 -13.492 1.889 1 43.03 2 ARG B CA 1
ATOM 1660 C C . ARG B 1 2 ? 26.781 -12.383 0.89 1 43.03 2 ARG B C 1
ATOM 1662 O O . ARG B 1 2 ? 27.016 -11.234 1.279 1 43.03 2 ARG B O 1
ATOM 1669 N N . THR B 1 3 ? 27.422 -12.656 -0.184 1 46.25 3 THR B N 1
ATOM 1670 C CA . THR B 1 3 ? 27.953 -11.789 -1.232 1 46.25 3 THR B CA 1
ATOM 1671 C C . THR B 1 3 ? 26.938 -10.703 -1.586 1 46.25 3 THR B C 1
ATOM 1673 O O . THR B 1 3 ? 25.812 -10.992 -1.969 1 46.25 3 THR B O 1
ATOM 1676 N N . TRP B 1 4 ? 27.109 -9.562 -0.866 1 52.69 4 TRP B N 1
ATOM 1677 C CA . TRP B 1 4 ? 26.406 -8.312 -1.145 1 52.69 4 TRP B CA 1
ATOM 1678 C C . TRP B 1 4 ? 26.5 -7.957 -2.625 1 52.69 4 TRP B C 1
ATOM 1680 O O . TRP B 1 4 ? 27.594 -7.957 -3.209 1 52.69 4 TRP B O 1
ATOM 1690 N N . SER B 1 5 ? 25.594 -8.461 -3.486 1 68 5 SER B N 1
ATOM 1691 C CA . SER B 1 5 ? 25.609 -8.055 -4.887 1 68 5 SER B CA 1
ATOM 1692 C C . SER B 1 5 ? 24.719 -6.84 -5.117 1 68 5 SER B C 1
ATOM 1694 O O . SER B 1 5 ? 23.734 -6.637 -4.406 1 68 5 SER B O 1
ATOM 1696 N N . PRO B 1 6 ? 25.25 -5.84 -5.863 1 72.94 6 PRO B N 1
ATOM 1697 C CA . PRO B 1 6 ? 24.469 -4.66 -6.219 1 72.94 6 PRO B CA 1
ATOM 1698 C C . PRO B 1 6 ? 23.016 -4.996 -6.562 1 72.94 6 PRO B C 1
ATOM 1700 O O . PRO B 1 6 ? 22.109 -4.238 -6.227 1 72.94 6 PRO B O 1
ATOM 1703 N N . ALA B 1 7 ? 22.906 -6.098 -7.133 1 75.38 7 ALA B N 1
ATOM 1704 C CA . ALA B 1 7 ? 21.547 -6.512 -7.504 1 75.38 7 ALA B CA 1
ATOM 1705 C C . ALA B 1 7 ? 20.719 -6.816 -6.266 1 75.38 7 ALA B C 1
ATOM 1707 O O . ALA B 1 7 ? 19.531 -6.473 -6.211 1 75.38 7 ALA B O 1
ATOM 1708 N N . ARG B 1 8 ? 21.406 -7.414 -5.348 1 80.06 8 ARG B N 1
ATOM 1709 C CA . ARG B 1 8 ? 20.688 -7.723 -4.113 1 80.06 8 ARG B CA 1
ATOM 1710 C C . ARG B 1 8 ? 20.297 -6.445 -3.367 1 80.06 8 ARG B C 1
ATOM 1712 O O . ARG B 1 8 ? 19.188 -6.336 -2.85 1 80.06 8 ARG B O 1
ATOM 1719 N N . ALA B 1 9 ? 21.219 -5.504 -3.322 1 82.38 9 ALA B N 1
ATOM 1720 C CA . ALA B 1 9 ? 20.938 -4.215 -2.693 1 82.38 9 ALA B CA 1
ATOM 1721 C C . ALA B 1 9 ? 19.766 -3.518 -3.363 1 82.38 9 ALA B C 1
ATOM 1723 O O . ALA B 1 9 ? 18.922 -2.904 -2.689 1 82.38 9 ALA B O 1
ATOM 1724 N N . GLY B 1 10 ? 19.688 -3.676 -4.625 1 85.56 10 GLY B N 1
ATOM 1725 C CA . GLY B 1 10 ? 18.562 -3.105 -5.367 1 85.56 10 GLY B CA 1
ATOM 1726 C C . GLY B 1 10 ? 17.234 -3.721 -5.004 1 85.56 10 GLY B C 1
ATOM 1727 O O . GLY B 1 10 ? 16.234 -3.008 -4.84 1 85.56 10 GLY B O 1
ATOM 1728 N N . ARG B 1 11 ? 17.219 -4.926 -4.836 1 83.06 11 ARG B N 1
ATOM 1729 C CA . ARG B 1 11 ? 16 -5.645 -4.484 1 83.06 11 ARG B CA 1
ATOM 1730 C C . ARG B 1 11 ? 15.547 -5.289 -3.074 1 83.06 11 ARG B C 1
ATOM 1732 O O . ARG B 1 11 ? 14.352 -5.109 -2.828 1 83.06 11 ARG B O 1
ATOM 1739 N N . VAL B 1 12 ? 16.453 -5.176 -2.211 1 85.56 12 VAL B N 1
ATOM 1740 C CA . VAL B 1 12 ? 16.156 -4.801 -0.835 1 85.56 12 VAL B CA 1
ATOM 1741 C C . VAL B 1 12 ? 15.594 -3.379 -0.8 1 85.56 12 VAL B C 1
ATOM 1743 O O . VAL B 1 12 ? 14.656 -3.092 -0.046 1 85.56 12 VAL B O 1
ATOM 1746 N N . ASN B 1 13 ? 16.188 -2.559 -1.61 1 87.31 13 ASN B N 1
ATOM 1747 C CA . ASN B 1 13 ? 15.703 -1.183 -1.691 1 87.31 13 ASN B CA 1
ATOM 1748 C C . ASN B 1 13 ? 14.273 -1.115 -2.221 1 87.31 13 ASN B C 1
ATOM 1750 O O . ASN B 1 13 ? 13.453 -0.362 -1.701 1 87.31 13 ASN B O 1
ATOM 1754 N N . ALA B 1 14 ? 14.062 -1.887 -3.23 1 89.62 14 ALA B N 1
ATOM 1755 C CA . ALA B 1 14 ? 12.719 -1.94 -3.789 1 89.62 14 ALA B CA 1
ATOM 1756 C C . ALA B 1 14 ? 11.711 -2.434 -2.75 1 89.62 14 ALA B C 1
ATOM 1758 O O . ALA B 1 14 ? 10.594 -1.919 -2.664 1 89.62 14 ALA B O 1
ATOM 1759 N N . SER B 1 15 ? 12.062 -3.389 -1.971 1 91.69 15 SER B N 1
ATOM 1760 C CA . SER B 1 15 ? 11.203 -3.932 -0.92 1 91.69 15 SER B CA 1
ATOM 1761 C C . SER B 1 15 ? 10.961 -2.906 0.181 1 91.69 15 SER B C 1
ATOM 1763 O O . SER B 1 15 ? 9.844 -2.789 0.691 1 91.69 15 SER B O 1
ATOM 1765 N N . HIS B 1 16 ? 12.031 -2.258 0.547 1 93.56 16 HIS B N 1
ATOM 1766 C CA . HIS B 1 16 ? 11.906 -1.209 1.553 1 93.56 16 HIS B CA 1
ATOM 1767 C C . HIS B 1 16 ? 10.93 -0.13 1.109 1 93.56 16 HIS B C 1
ATOM 1769 O O . HIS B 1 16 ? 10.047 0.268 1.876 1 93.56 16 HIS B O 1
ATOM 1775 N N . ARG B 1 17 ? 11.062 0.342 -0.075 1 95.19 17 ARG B N 1
ATOM 1776 C CA . ARG B 1 17 ? 10.156 1.324 -0.66 1 95.19 17 ARG B CA 1
ATOM 1777 C C . ARG B 1 17 ? 8.719 0.828 -0.621 1 95.19 17 ARG B C 1
ATOM 1779 O O . ARG B 1 17 ? 7.812 1.565 -0.226 1 95.19 17 ARG B O 1
ATOM 1786 N N . ALA B 1 18 ? 8.516 -0.34 -1.048 1 94.75 18 ALA B N 1
ATOM 1787 C CA . ALA B 1 18 ? 7.172 -0.918 -1.069 1 94.75 18 ALA B CA 1
ATOM 1788 C C . ALA B 1 18 ? 6.574 -0.972 0.334 1 94.75 18 ALA B C 1
ATOM 1790 O O . ALA B 1 18 ? 5.375 -0.754 0.514 1 94.75 18 ALA B O 1
ATOM 1791 N N . CYS B 1 19 ? 7.402 -1.303 1.29 1 95.44 19 CYS B N 1
ATOM 1792 C CA . CYS B 1 19 ? 6.953 -1.357 2.678 1 95.44 19 CYS B CA 1
ATOM 1793 C C . CYS B 1 19 ? 6.48 0.012 3.15 1 95.44 19 CYS B C 1
ATOM 1795 O O . CYS B 1 19 ? 5.457 0.12 3.824 1 95.44 19 CYS B O 1
ATOM 1797 N N . ILE B 1 20 ? 7.242 1.025 2.795 1 97.06 20 ILE B N 1
ATOM 1798 C CA . ILE B 1 20 ? 6.922 2.393 3.186 1 97.06 20 ILE B CA 1
ATOM 1799 C C . ILE B 1 20 ? 5.598 2.814 2.549 1 97.06 20 ILE B C 1
ATOM 1801 O O . ILE B 1 20 ? 4.742 3.4 3.213 1 97.06 20 ILE B O 1
ATOM 1805 N N . ILE B 1 21 ? 5.398 2.459 1.308 1 97.12 21 ILE B N 1
ATOM 1806 C CA . ILE B 1 21 ? 4.164 2.785 0.6 1 97.12 21 ILE B CA 1
ATOM 1807 C C . ILE B 1 21 ? 2.994 2.029 1.226 1 97.12 21 ILE B C 1
ATOM 1809 O O . ILE B 1 21 ? 1.922 2.602 1.44 1 97.12 21 ILE B O 1
ATOM 1813 N N . ALA B 1 22 ? 3.199 0.777 1.533 1 96.56 22 ALA B N 1
ATOM 1814 C CA . ALA B 1 22 ? 2.164 -0.034 2.168 1 96.56 22 ALA B CA 1
ATOM 1815 C C . ALA B 1 22 ? 1.762 0.551 3.52 1 96.56 22 ALA B C 1
ATOM 1817 O O . ALA B 1 22 ? 0.584 0.533 3.885 1 96.56 22 ALA B O 1
ATOM 1818 N N . ARG B 1 23 ? 2.73 1.016 4.234 1 97.69 23 ARG B N 1
ATOM 1819 C CA . ARG B 1 23 ? 2.455 1.618 5.535 1 97.69 23 ARG B CA 1
ATOM 1820 C C . ARG B 1 23 ? 1.547 2.836 5.395 1 97.69 23 ARG B C 1
ATOM 1822 O O . ARG B 1 23 ? 0.687 3.076 6.242 1 97.69 23 ARG B O 1
ATOM 1829 N N . PHE B 1 24 ? 1.758 3.609 4.383 1 98.62 24 PHE B N 1
ATOM 1830 C CA . PHE B 1 24 ? 0.898 4.758 4.125 1 98.62 24 PHE B CA 1
ATOM 1831 C C . PHE B 1 24 ? -0.554 4.324 3.969 1 98.62 24 PHE B C 1
ATOM 1833 O O . PHE B 1 24 ? -1.458 4.953 4.523 1 98.62 24 PHE B O 1
ATOM 1840 N N . GLY B 1 25 ? -0.712 3.26 3.234 1 96.88 25 GLY B N 1
ATOM 1841 C CA . GLY B 1 25 ? -2.041 2.691 3.082 1 96.88 25 GLY B CA 1
ATOM 1842 C C . GLY B 1 25 ? -2.641 2.211 4.391 1 96.88 25 GLY B C 1
ATOM 1843 O O . GLY B 1 25 ? -3.834 2.391 4.637 1 96.88 25 GLY B O 1
ATOM 1844 N N . PHE B 1 26 ? -1.853 1.624 5.219 1 96.62 26 PHE B N 1
ATOM 1845 C CA . PHE B 1 26 ? -2.314 1.108 6.5 1 96.62 26 PHE B CA 1
ATOM 1846 C C . PHE B 1 26 ? -2.752 2.246 7.414 1 96.62 26 PHE B C 1
ATOM 1848 O O . PHE B 1 26 ? -3.754 2.127 8.125 1 96.62 26 PHE B O 1
ATOM 1855 N N . ILE B 1 27 ? -1.987 3.318 7.379 1 98.38 27 ILE B N 1
ATOM 1856 C CA . ILE B 1 27 ? -2.338 4.465 8.211 1 98.38 27 ILE B CA 1
ATOM 1857 C C . ILE B 1 27 ? -3.691 5.023 7.777 1 98.38 27 ILE B C 1
ATOM 1859 O O . ILE B 1 27 ? -4.539 5.332 8.617 1 98.38 27 ILE B O 1
ATOM 1863 N N . TYR B 1 28 ? -3.893 5.191 6.543 1 98 28 TYR B N 1
ATOM 1864 C CA . TYR B 1 28 ? -5.191 5.609 6.027 1 98 28 TYR B CA 1
ATOM 1865 C C . TYR B 1 28 ? -6.293 4.668 6.496 1 98 28 TYR B C 1
ATOM 1867 O O . TYR B 1 28 ? -7.359 5.117 6.93 1 98 28 TYR B O 1
ATOM 1875 N N . ALA B 1 29 ? -6.074 3.391 6.445 1 95.88 29 ALA B N 1
ATOM 1876 C CA . ALA B 1 29 ? -7.109 2.389 6.688 1 95.88 29 ALA B CA 1
ATOM 1877 C C . ALA B 1 29 ? -7.426 2.275 8.172 1 95.88 29 ALA B C 1
ATOM 1879 O O . ALA B 1 29 ? -8.562 1.981 8.555 1 95.88 29 ALA B O 1
ATOM 1880 N N . GLN B 1 30 ? -6.434 2.525 8.977 1 95.81 30 GLN B N 1
ATOM 1881 C CA . GLN B 1 30 ? -6.637 2.225 10.391 1 95.81 30 GLN B CA 1
ATOM 1882 C C . GLN B 1 30 ? -6.543 3.49 11.242 1 95.81 30 GLN B C 1
ATOM 1884 O O . GLN B 1 30 ? -7.527 3.896 11.867 1 95.81 30 GLN B O 1
ATOM 1889 N N . GLU B 1 31 ? -5.363 4.129 11.211 1 97.62 31 GLU B N 1
ATOM 1890 C CA . GLU B 1 31 ? -5.141 5.277 12.086 1 97.62 31 GLU B CA 1
ATOM 1891 C C . GLU B 1 31 ? -6.082 6.426 11.734 1 97.62 31 GLU B C 1
ATOM 1893 O O . GLU B 1 31 ? -6.531 7.156 12.625 1 97.62 31 GLU B O 1
ATOM 1898 N N . ARG B 1 32 ? -6.316 6.641 10.477 1 97.56 32 ARG B N 1
ATOM 1899 C CA . ARG B 1 32 ? -7.254 7.676 10.055 1 97.56 32 ARG B CA 1
ATOM 1900 C C . ARG B 1 32 ? -8.648 7.414 10.609 1 97.56 32 ARG B C 1
ATOM 1902 O O . ARG B 1 32 ? -9.305 8.328 11.117 1 97.56 32 ARG B O 1
ATOM 1909 N N . LEU B 1 33 ? -9.164 6.191 10.516 1 95.5 33 LEU B N 1
ATOM 1910 C CA . LEU B 1 33 ? -10.484 5.832 11.016 1 95.5 33 LEU B CA 1
ATOM 1911 C C . LEU B 1 33 ? -10.562 6.008 12.531 1 95.5 33 LEU B C 1
ATOM 1913 O O . LEU B 1 33 ? -11.578 6.457 13.055 1 95.5 33 LEU B O 1
ATOM 1917 N N . ASP B 1 34 ? -9.516 5.613 13.164 1 97 34 ASP B N 1
ATOM 1918 C CA . ASP B 1 34 ? -9.453 5.797 14.609 1 97 34 ASP B CA 1
ATOM 1919 C C . ASP B 1 34 ? -9.555 7.273 14.984 1 97 34 ASP B C 1
ATOM 1921 O O . ASP B 1 34 ? -10.281 7.641 15.906 1 97 34 ASP B O 1
ATOM 1925 N N . ALA B 1 35 ? -8.797 8.062 14.273 1 97.88 35 ALA B N 1
ATOM 1926 C CA . ALA B 1 35 ? -8.836 9.5 14.516 1 97.88 35 ALA B CA 1
ATOM 1927 C C . ALA B 1 35 ? -10.234 10.062 14.258 1 97.88 35 ALA B C 1
ATOM 1929 O O . ALA B 1 35 ? -10.719 10.914 15.008 1 97.88 35 ALA B O 1
ATOM 1930 N N . GLU B 1 36 ? -10.805 9.633 13.219 1 96.44 36 GLU B N 1
ATOM 1931 C CA . GLU B 1 36 ? -12.164 10.062 12.906 1 96.44 36 GLU B CA 1
ATOM 1932 C C . GLU B 1 36 ? -13.117 9.734 14.047 1 96.44 36 GLU B C 1
ATOM 1934 O O . GLU B 1 36 ? -13.93 10.578 14.445 1 96.44 36 GLU B O 1
ATOM 1939 N N . THR B 1 37 ? -13.062 8.539 14.516 1 95.5 37 THR B N 1
ATOM 1940 C CA . THR B 1 37 ? -13.922 8.094 15.617 1 95.5 37 THR B CA 1
ATOM 1941 C C . THR B 1 37 ? -13.711 8.977 16.844 1 95.5 37 THR B C 1
ATOM 1943 O O . THR B 1 37 ? -14.672 9.398 17.484 1 95.5 37 THR B O 1
ATOM 1946 N N . LEU B 1 38 ? -12.5 9.25 17.188 1 96.81 38 LEU B N 1
ATOM 1947 C CA . LEU B 1 38 ? -12.172 10.078 18.344 1 96.81 38 LEU B CA 1
ATOM 1948 C C . LEU B 1 38 ? -12.734 11.484 18.188 1 96.81 38 LEU B C 1
ATOM 1950 O O . LEU B 1 38 ? -13.336 12.031 19.109 1 96.81 38 LEU B O 1
ATOM 1954 N N . LEU B 1 39 ? -12.562 12.055 17.016 1 95.81 39 LEU B N 1
ATOM 1955 C CA . LEU B 1 39 ? -13 13.422 16.766 1 95.81 39 LEU B CA 1
ATOM 1956 C C . LEU B 1 39 ? -14.523 13.516 16.75 1 95.81 39 LEU B C 1
ATOM 1958 O O . LEU B 1 39 ? -15.094 14.516 17.188 1 95.81 39 LEU B O 1
ATOM 1962 N N . ARG B 1 40 ? -15.148 12.5 16.266 1 93.69 40 ARG B N 1
ATOM 1963 C CA . ARG B 1 40 ? -16.594 12.484 16.141 1 93.69 40 ARG B CA 1
ATOM 1964 C C . ARG B 1 40 ? -17.266 12.484 17.516 1 93.69 40 ARG B C 1
ATOM 1966 O O . ARG B 1 40 ? -18.469 12.766 17.625 1 93.69 40 ARG B O 1
ATOM 1973 N N . ALA B 1 41 ? -16.547 12.109 18.5 1 93.44 41 ALA B N 1
ATOM 1974 C CA . ALA B 1 41 ? -17.078 12.211 19.859 1 93.44 41 ALA B CA 1
ATOM 1975 C C . ALA B 1 41 ? -17.266 13.664 20.266 1 93.44 41 ALA B C 1
ATOM 1977 O O . ALA B 1 41 ? -18.062 13.961 21.172 1 93.44 41 ALA B O 1
ATOM 1978 N N . PHE B 1 42 ? -16.656 14.617 19.594 1 92.38 42 PHE B N 1
ATOM 1979 C CA . PHE B 1 42 ? -16.688 16.016 19.984 1 92.38 42 PHE B CA 1
ATOM 1980 C C . PHE B 1 42 ? -17.25 16.891 18.875 1 92.38 42 PHE B C 1
ATOM 1982 O O . PHE B 1 42 ? -17.688 18.016 19.109 1 92.38 42 PHE B O 1
ATOM 1989 N N . ILE B 1 43 ? -17.141 16.391 17.688 1 93.12 43 ILE B N 1
ATOM 1990 C CA . ILE B 1 43 ? -17.547 17.172 16.531 1 93.12 43 ILE B CA 1
ATOM 1991 C C . ILE B 1 43 ? -18.578 16.391 15.727 1 93.12 43 ILE B C 1
ATOM 1993 O O . ILE B 1 43 ? -18.297 15.289 15.234 1 93.12 43 ILE B O 1
ATOM 1997 N N . CYS B 1 44 ? -19.75 16.922 15.523 1 90.94 44 CYS B N 1
ATOM 1998 C CA . CYS B 1 44 ? -20.828 16.219 14.852 1 90.94 44 CYS B CA 1
ATOM 1999 C C . CYS B 1 44 ? -20.688 16.297 13.336 1 90.94 44 CYS B C 1
ATOM 2001 O O . CYS B 1 44 ? -21.031 15.352 12.625 1 90.94 44 CYS B O 1
ATOM 2003 N N . ASP B 1 45 ? -20.156 17.359 12.891 1 92.81 45 ASP B N 1
ATOM 2004 C CA . ASP B 1 45 ? -20.047 17.562 11.445 1 92.81 45 ASP B CA 1
ATOM 2005 C C . ASP B 1 45 ? -18.891 16.75 10.867 1 92.81 45 ASP B C 1
ATOM 2007 O O . ASP B 1 45 ? -17.719 17.062 11.109 1 92.81 45 ASP B O 1
ATOM 2011 N N . ILE B 1 46 ? -19.203 15.844 9.953 1 93.56 46 ILE B N 1
ATOM 2012 C CA . ILE B 1 46 ? -18.219 14.914 9.406 1 93.56 46 ILE B CA 1
ATOM 2013 C C . ILE B 1 46 ? -17.25 15.664 8.508 1 93.56 46 ILE B C 1
ATOM 2015 O O . ILE B 1 46 ? -16.062 15.328 8.453 1 93.56 46 ILE B O 1
ATOM 2019 N N . GLU B 1 47 ? -17.734 16.656 7.82 1 94.75 47 GLU B N 1
ATOM 2020 C CA . GLU B 1 47 ? -16.828 17.453 6.984 1 94.75 47 GLU B CA 1
ATOM 2021 C C . GLU B 1 47 ? -15.719 18.078 7.816 1 94.75 47 GLU B C 1
ATOM 2023 O O . GLU B 1 47 ? -14.547 18.031 7.426 1 94.75 47 GLU B O 1
ATOM 2028 N N . THR B 1 48 ? -16.078 18.672 8.875 1 94.94 48 THR B N 1
ATOM 2029 C CA . THR B 1 48 ? -15.094 19.281 9.758 1 94.94 48 THR B CA 1
ATOM 2030 C C . THR B 1 48 ? -14.086 18.25 10.25 1 94.94 48 THR B C 1
ATOM 2032 O O . THR B 1 48 ? -12.883 18.5 10.273 1 94.94 48 THR B O 1
ATOM 2035 N N . VAL B 1 49 ? -14.547 17.109 10.656 1 95.69 49 VAL B N 1
ATOM 2036 C CA . VAL B 1 49 ? -13.703 16.016 11.133 1 95.69 49 VAL B CA 1
ATOM 2037 C C . VAL B 1 49 ? -12.695 15.641 10.055 1 95.69 49 VAL B C 1
ATOM 2039 O O . VAL B 1 49 ? -11.492 15.547 10.32 1 95.69 49 VAL B O 1
ATOM 2042 N N . GLN B 1 50 ? -13.188 15.461 8.836 1 96.62 50 GLN B N 1
ATOM 2043 C CA . GLN B 1 50 ? -12.344 15.031 7.73 1 96.62 50 GLN B CA 1
ATOM 2044 C C . GLN B 1 50 ? -11.344 16.109 7.344 1 96.62 50 GLN B C 1
ATOM 2046 O O . GLN B 1 50 ? -10.188 15.82 7.027 1 96.62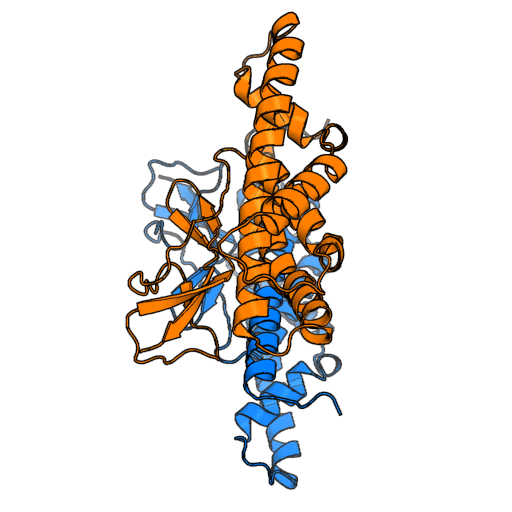 50 GLN B O 1
ATOM 2051 N N . ARG B 1 51 ? -11.773 17.328 7.387 1 96.25 51 ARG B N 1
ATOM 2052 C CA . ARG B 1 51 ? -10.859 18.438 7.117 1 96.25 51 ARG B CA 1
ATOM 2053 C C . ARG B 1 51 ? -9.742 18.484 8.148 1 96.25 51 ARG B C 1
ATOM 2055 O O . ARG B 1 51 ? -8.586 18.75 7.812 1 96.25 51 ARG B O 1
ATOM 2062 N N . ILE B 1 52 ? -10.078 18.328 9.367 1 97.12 52 ILE B N 1
ATOM 2063 C CA . ILE B 1 52 ? -9.086 18.328 10.438 1 97.12 52 ILE B CA 1
ATOM 2064 C C . ILE B 1 52 ? -8.055 17.219 10.188 1 97.12 52 ILE B C 1
ATOM 2066 O O . ILE B 1 52 ? -6.852 17.469 10.305 1 97.12 52 ILE B O 1
ATOM 2070 N N . ILE B 1 53 ? -8.508 16.078 9.867 1 98.25 53 ILE B N 1
ATOM 2071 C CA . ILE B 1 53 ? -7.621 14.938 9.625 1 98.25 53 ILE B CA 1
ATOM 2072 C C . ILE B 1 53 ? -6.711 15.234 8.438 1 98.25 53 ILE B C 1
ATOM 2074 O O . ILE B 1 53 ? -5.512 14.953 8.477 1 98.25 53 ILE B O 1
ATOM 2078 N N . TYR B 1 54 ? -7.273 15.758 7.414 1 98.56 54 TYR B N 1
ATOM 2079 C CA . TYR B 1 54 ? -6.477 16.125 6.246 1 98.56 54 TYR B CA 1
ATOM 2080 C C . TYR B 1 54 ? -5.387 17.109 6.617 1 98.56 54 TYR B C 1
ATOM 2082 O O . TYR B 1 54 ? -4.23 16.953 6.223 1 98.56 54 TYR B O 1
ATOM 2090 N N . ILE B 1 55 ? -5.754 18.109 7.305 1 98.19 55 ILE B N 1
ATOM 2091 C CA . ILE B 1 55 ? -4.801 19.141 7.715 1 98.19 55 ILE B CA 1
ATOM 2092 C C . ILE B 1 55 ? -3.721 18.516 8.594 1 98.19 55 ILE B C 1
ATOM 2094 O O . ILE B 1 55 ? -2.541 18.859 8.484 1 98.19 55 ILE B O 1
ATOM 2098 N N . ALA B 1 56 ? -4.133 17.656 9.508 1 98.69 56 ALA B N 1
ATOM 2099 C CA . ALA B 1 56 ? -3.162 16.953 10.336 1 98.69 56 ALA B CA 1
ATOM 2100 C C . ALA B 1 56 ? -2.141 16.203 9.484 1 98.69 56 ALA B C 1
ATOM 2102 O O . ALA B 1 56 ? -0.943 16.219 9.773 1 98.69 56 ALA B O 1
ATOM 2103 N N . ALA B 1 57 ? -2.615 15.516 8.453 1 98.88 57 ALA B N 1
ATOM 2104 C CA . ALA B 1 57 ? -1.709 14.797 7.566 1 98.88 57 ALA B CA 1
ATOM 2105 C C . ALA B 1 57 ? -0.729 15.742 6.883 1 98.88 57 ALA B C 1
ATOM 2107 O O . ALA B 1 57 ? 0.48 15.508 6.887 1 98.88 57 ALA B O 1
ATOM 2108 N N . VAL B 1 58 ? -1.236 16.812 6.359 1 98.75 58 VAL B N 1
ATOM 2109 C CA . VAL B 1 58 ? -0.423 17.781 5.633 1 98.75 58 VAL B CA 1
ATOM 2110 C C . VAL B 1 58 ? 0.629 18.375 6.566 1 98.75 58 VAL B C 1
ATOM 2112 O O . VAL B 1 58 ? 1.812 18.438 6.219 1 98.75 58 VAL B O 1
ATOM 2115 N N . GLU B 1 59 ? 0.188 18.766 7.734 1 98.75 59 GLU B N 1
ATOM 2116 C CA . GLU B 1 59 ? 1.104 19.375 8.695 1 98.75 59 GLU B CA 1
ATOM 2117 C C . GLU B 1 59 ? 2.133 18.359 9.195 1 98.75 59 GLU B C 1
ATOM 2119 O O . GLU B 1 59 ? 3.277 18.719 9.477 1 98.75 59 GLU B O 1
ATOM 2124 N N . SER B 1 60 ? 1.736 17.125 9.367 1 98.94 60 SER B N 1
ATOM 2125 C CA . SER B 1 60 ? 2.678 16.078 9.773 1 98.94 60 SER B CA 1
ATOM 2126 C C . SER B 1 60 ? 3.805 15.93 8.758 1 98.94 60 SER B C 1
ATOM 2128 O O . SER B 1 60 ? 4.977 15.844 9.133 1 98.94 60 SER B O 1
ATOM 2130 N N . PHE B 1 61 ? 3.463 15.859 7.484 1 98.94 61 PHE B N 1
ATOM 2131 C CA . PHE B 1 61 ? 4.477 15.742 6.441 1 98.94 61 PHE B CA 1
ATOM 2132 C C . PHE B 1 61 ? 5.387 16.969 6.438 1 98.94 61 PHE B C 1
ATOM 2134 O O . PHE B 1 61 ? 6.605 16.828 6.297 1 98.94 61 PHE B O 1
ATOM 2141 N N . ARG B 1 62 ? 4.793 18.125 6.598 1 98.75 62 ARG B N 1
ATOM 2142 C CA . ARG B 1 62 ? 5.574 19.359 6.633 1 98.75 62 ARG B CA 1
ATOM 2143 C C . ARG B 1 62 ? 6.582 19.344 7.781 1 98.75 62 ARG B C 1
ATOM 2145 O O . ARG B 1 62 ? 7.77 19.594 7.578 1 98.75 62 ARG B O 1
ATOM 2152 N N . ALA B 1 63 ? 6.059 19.047 8.945 1 98.81 63 ALA B N 1
ATOM 2153 C CA . ALA B 1 63 ? 6.906 19.047 10.133 1 98.81 63 ALA B CA 1
ATOM 2154 C C . ALA B 1 63 ? 8.016 18.016 10.008 1 98.81 63 ALA B C 1
ATOM 2156 O O . ALA B 1 63 ? 9.172 18.281 10.352 1 98.81 63 ALA B O 1
ATOM 2157 N N . ALA B 1 64 ? 7.715 16.812 9.57 1 98.88 64 ALA B N 1
ATOM 2158 C CA . ALA B 1 64 ? 8.695 15.742 9.43 1 98.88 64 ALA B CA 1
ATOM 2159 C C . ALA B 1 64 ? 9.766 16.109 8.406 1 98.88 64 ALA B C 1
ATOM 2161 O O . ALA B 1 64 ? 10.953 15.828 8.609 1 98.88 64 ALA B O 1
ATOM 2162 N N . LYS B 1 65 ? 9.367 16.688 7.273 1 98.5 65 LYS B N 1
ATOM 2163 C CA . LYS B 1 65 ? 10.312 17.094 6.238 1 98.5 65 LYS B CA 1
ATOM 2164 C C . LYS B 1 65 ? 11.281 18.141 6.762 1 98.5 65 LYS B C 1
ATOM 2166 O O . LYS B 1 65 ? 12.477 18.109 6.465 1 98.5 65 LYS B O 1
ATOM 2171 N N . MET B 1 66 ? 10.703 19.094 7.445 1 98.31 66 MET B N 1
ATOM 2172 C CA . MET B 1 66 ? 11.555 20.125 8.039 1 98.31 66 MET B CA 1
ATOM 2173 C C . MET B 1 66 ? 12.57 19.516 9 1 98.31 66 MET B C 1
ATOM 2175 O O . MET B 1 66 ? 13.75 19.859 8.969 1 98.31 66 MET B O 1
ATOM 2179 N N . ALA B 1 67 ? 12.039 18.672 9.875 1 98.69 67 ALA B N 1
ATOM 2180 C CA . ALA B 1 67 ? 12.93 17.984 10.805 1 98.69 67 ALA B CA 1
ATOM 2181 C C . ALA B 1 67 ? 13.992 17.188 10.062 1 98.69 67 ALA B C 1
ATOM 2183 O O . ALA B 1 67 ? 15.164 17.172 10.461 1 98.69 67 ALA B O 1
ATOM 2184 N N . PHE B 1 68 ? 13.648 16.5 9.016 1 98.69 68 PHE B N 1
ATOM 2185 C CA . PHE B 1 68 ? 14.57 15.695 8.203 1 98.69 68 PHE B CA 1
ATOM 2186 C C . PHE B 1 68 ? 15.68 16.562 7.633 1 98.69 68 PHE B C 1
ATOM 2188 O O . PHE B 1 68 ? 16.859 16.188 7.676 1 98.69 68 PHE B O 1
ATOM 2195 N N . TRP B 1 69 ? 15.266 17.656 7.07 1 97.81 69 TRP B N 1
ATOM 2196 C CA . TRP B 1 69 ? 16.234 18.562 6.457 1 97.81 69 TRP B CA 1
ATOM 2197 C C . TRP B 1 69 ? 17.25 19.047 7.48 1 97.81 69 TRP B C 1
ATOM 2199 O O . TRP B 1 69 ? 18.453 19.078 7.207 1 97.81 69 TRP B O 1
ATOM 2209 N N . LYS B 1 70 ? 16.797 19.422 8.625 1 97.5 70 LYS B N 1
ATOM 2210 C CA . LYS B 1 70 ? 17.703 19.875 9.68 1 97.5 70 LYS B CA 1
ATOM 2211 C C . LYS B 1 70 ? 18.672 18.766 10.086 1 97.5 70 LYS B C 1
ATOM 2213 O O . LYS B 1 70 ? 19.875 19.016 10.219 1 97.5 70 LYS B O 1
ATOM 2218 N N . LEU B 1 71 ? 18.188 17.562 10.266 1 98 71 LEU B N 1
ATOM 2219 C CA . LEU B 1 71 ? 19.031 16.438 10.648 1 98 71 LEU B CA 1
ATOM 2220 C C . LEU B 1 71 ? 20.016 16.078 9.547 1 98 71 LEU B C 1
ATOM 2222 O O . LEU B 1 71 ? 21.156 15.711 9.82 1 98 71 LEU B O 1
ATOM 2226 N N . LYS B 1 72 ? 19.5 16.109 8.32 1 97.69 72 LYS B N 1
ATOM 2227 C CA . LYS B 1 72 ? 20.359 15.766 7.188 1 97.69 72 LYS B CA 1
ATOM 2228 C C . LYS B 1 72 ? 21.562 16.688 7.105 1 97.69 72 LYS B C 1
ATOM 2230 O O . LYS B 1 72 ? 22.672 16.25 6.812 1 97.69 72 LYS B O 1
ATOM 2235 N N . ILE B 1 73 ? 21.359 17.984 7.293 1 96.75 73 ILE B N 1
ATOM 2236 C CA . ILE B 1 73 ? 22.453 18.969 7.297 1 96.75 73 ILE B CA 1
ATOM 2237 C C . ILE B 1 73 ? 23.484 18.562 8.344 1 96.75 73 ILE B C 1
ATOM 2239 O O . ILE B 1 73 ? 24.688 18.5 8.047 1 96.75 73 ILE B O 1
ATOM 2243 N N . SER B 1 74 ? 23.047 18.344 9.547 1 96.06 74 SER B N 1
ATOM 2244 C CA . SER B 1 74 ? 23.938 17.984 10.641 1 96.06 74 SER B CA 1
ATOM 2245 C C . SER B 1 74 ? 24.688 16.688 10.344 1 96.06 74 SER B C 1
ATOM 2247 O O . SER B 1 74 ? 25.875 16.562 10.656 1 96.06 74 SER B O 1
ATOM 2249 N N . VAL B 1 75 ? 23.984 15.672 9.844 1 95.94 75 VAL B N 1
ATOM 2250 C CA . VAL B 1 75 ? 24.578 14.367 9.539 1 95.94 75 VAL B CA 1
ATOM 2251 C C . VAL B 1 75 ? 25.625 14.523 8.43 1 95.94 75 VAL B C 1
ATOM 2253 O O . VAL B 1 75 ? 26.703 13.93 8.5 1 95.94 75 VAL B O 1
ATOM 2256 N N . LYS B 1 76 ? 25.328 15.266 7.422 1 94.94 76 LYS B N 1
ATOM 2257 C CA . LYS B 1 76 ? 26.266 15.492 6.336 1 94.94 76 LYS B CA 1
ATOM 2258 C C . LYS B 1 76 ? 27.547 16.141 6.852 1 94.94 76 LYS B C 1
ATOM 2260 O O . LYS B 1 76 ? 28.656 15.789 6.422 1 94.94 76 LYS B O 1
ATOM 2265 N N . GLU B 1 77 ? 27.375 17.141 7.691 1 94.44 77 GLU B N 1
ATOM 2266 C CA . GLU B 1 77 ? 28.531 17.812 8.281 1 94.44 77 GLU B CA 1
ATOM 2267 C C . GLU B 1 77 ? 29.422 16.828 9.039 1 94.44 77 GLU B C 1
ATOM 2269 O O . GLU B 1 77 ? 30.641 16.891 8.93 1 94.44 77 GLU B O 1
ATOM 2274 N N . THR B 1 78 ? 28.797 15.961 9.781 1 92.88 78 THR B N 1
ATOM 2275 C CA . THR B 1 78 ? 29.516 14.969 10.562 1 92.88 78 THR B CA 1
ATOM 2276 C C . THR B 1 78 ? 30.203 13.945 9.656 1 92.88 78 THR B C 1
ATOM 2278 O O . THR B 1 78 ? 31.359 13.594 9.875 1 92.88 78 THR B O 1
ATOM 2281 N N . LEU B 1 79 ? 29.531 13.492 8.633 1 91.31 79 LEU B N 1
ATOM 2282 C CA . LEU B 1 79 ? 30.062 12.469 7.738 1 91.31 79 LEU B CA 1
ATOM 2283 C C . LEU B 1 79 ? 31.172 13.031 6.855 1 91.31 79 LEU B C 1
ATOM 2285 O O . LEU B 1 79 ? 32.062 12.297 6.43 1 91.31 79 LEU B O 1
ATOM 2289 N N . ALA B 1 80 ? 31.094 14.305 6.504 1 90.06 80 ALA B N 1
ATOM 2290 C CA . ALA B 1 80 ? 32.062 14.961 5.637 1 90.06 80 ALA B CA 1
ATOM 2291 C C . ALA B 1 80 ? 33.469 14.898 6.238 1 90.06 80 ALA B C 1
ATOM 2293 O O . ALA B 1 80 ? 34.469 14.922 5.516 1 90.06 80 ALA B O 1
ATOM 2294 N N . LEU B 1 81 ? 33.562 14.789 7.5 1 88.56 81 LEU B N 1
ATOM 2295 C CA . LEU B 1 81 ? 34.844 14.758 8.195 1 88.56 81 LEU B CA 1
ATOM 2296 C C . LEU B 1 81 ? 35.625 13.5 7.832 1 88.56 81 LEU B C 1
ATOM 2298 O O . LEU B 1 81 ? 36.844 13.523 7.77 1 88.56 81 LEU B O 1
ATOM 2302 N N . ASP B 1 82 ? 34.938 12.43 7.465 1 83.69 82 ASP B N 1
ATOM 2303 C CA . ASP B 1 82 ? 35.594 11.148 7.219 1 83.69 82 ASP B CA 1
ATOM 2304 C C . ASP B 1 82 ? 35.125 10.531 5.906 1 83.69 82 ASP B C 1
ATOM 2306 O O . ASP B 1 82 ? 35.281 9.328 5.688 1 83.69 82 ASP B O 1
ATOM 2310 N N . HIS B 1 83 ? 34.469 11.289 5.141 1 79.88 83 HIS B N 1
ATOM 2311 C CA . HIS B 1 83 ? 33.844 10.688 3.967 1 79.88 83 HIS B CA 1
ATOM 2312 C C . HIS B 1 83 ? 34.875 10.305 2.92 1 79.88 83 HIS B C 1
ATOM 2314 O O . HIS B 1 83 ? 35.594 11.172 2.414 1 79.88 83 HIS B O 1
ATOM 2320 N N . VAL B 1 84 ? 35.156 9.172 2.707 1 73.12 84 VAL B N 1
ATOM 2321 C CA . VAL B 1 84 ? 36.156 8.664 1.765 1 73.12 84 VAL B CA 1
ATOM 2322 C C . VAL B 1 84 ? 35.469 7.777 0.724 1 73.12 84 VAL B C 1
ATOM 2324 O O . VAL B 1 84 ? 36.062 7.469 -0.317 1 73.12 84 VAL B O 1
ATOM 2327 N N . GLY B 1 85 ? 34.25 7.531 0.918 1 70.56 85 GLY B N 1
ATOM 2328 C CA . GLY B 1 85 ? 33.625 6.484 0.114 1 70.56 85 GLY B CA 1
ATOM 2329 C C . GLY B 1 85 ? 33.156 6.973 -1.248 1 70.56 85 GLY B C 1
ATOM 2330 O O . GLY B 1 85 ? 33.156 8.18 -1.509 1 70.56 85 GLY B O 1
ATOM 2331 N N . PRO B 1 86 ? 33.062 5.988 -2.189 1 77.5 86 PRO B N 1
ATOM 2332 C CA . PRO B 1 86 ? 32.688 6.273 -3.574 1 77.5 86 PRO B CA 1
ATOM 2333 C C . PRO B 1 86 ? 31.281 6.875 -3.686 1 77.5 86 PRO B C 1
ATOM 2335 O O . PRO B 1 86 ? 30.969 7.543 -4.676 1 77.5 86 PRO B O 1
ATOM 2338 N N . GLU B 1 87 ? 30.578 6.633 -2.639 1 82.75 87 GLU B N 1
ATOM 2339 C CA . GLU B 1 87 ? 29.203 7.148 -2.705 1 82.75 87 GLU B CA 1
ATOM 2340 C C . GLU B 1 87 ? 29.172 8.633 -2.369 1 82.75 87 GLU B C 1
ATOM 2342 O O . GLU B 1 87 ? 30.016 9.133 -1.631 1 82.75 87 GLU B O 1
ATOM 2347 N N . SER B 1 88 ? 28.234 9.352 -2.939 1 89.69 88 SER B N 1
ATOM 2348 C CA . SER B 1 88 ? 28.062 10.773 -2.641 1 89.69 88 SER B CA 1
ATOM 2349 C C . SER B 1 88 ? 27.719 10.992 -1.174 1 89.69 88 SER B C 1
ATOM 2351 O O . SER B 1 88 ? 27.156 10.109 -0.527 1 89.69 88 SER B O 1
ATOM 2353 N N . LEU B 1 89 ? 28.141 12 -0.697 1 91.19 89 LEU B N 1
ATOM 2354 C CA . LEU B 1 89 ? 27.828 12.391 0.673 1 91.19 89 LEU B CA 1
ATOM 2355 C C . LEU B 1 89 ? 26.328 12.367 0.914 1 91.19 89 LEU B C 1
ATOM 2357 O O . LEU B 1 89 ? 25.859 11.992 1.995 1 91.19 89 LEU B O 1
ATOM 2361 N N . GLU B 1 90 ? 25.594 12.797 -0.076 1 92.38 90 GLU B N 1
ATOM 2362 C CA . GLU B 1 90 ? 24.141 12.812 0.012 1 92.38 90 GLU B CA 1
ATOM 2363 C C . GLU B 1 90 ? 23.578 11.414 0.264 1 92.38 90 GLU B C 1
ATOM 2365 O O . GLU B 1 90 ? 22.766 11.211 1.164 1 92.38 90 GLU B O 1
ATOM 2370 N N . VAL B 1 91 ? 24.047 10.516 -0.513 1 92.06 91 VAL B N 1
ATOM 2371 C CA . VAL B 1 91 ? 23.562 9.141 -0.421 1 92.06 91 VAL B CA 1
ATOM 2372 C C . VAL B 1 91 ? 23.984 8.531 0.912 1 92.06 91 VAL B C 1
ATOM 2374 O O . VAL B 1 91 ? 23.219 7.82 1.553 1 92.06 91 VAL B O 1
ATOM 2377 N N . ALA B 1 92 ? 25.156 8.773 1.265 1 92.88 92 ALA B N 1
ATOM 2378 C CA . ALA B 1 92 ? 25.656 8.281 2.547 1 92.88 92 ALA B CA 1
ATOM 2379 C C . ALA B 1 92 ? 24.812 8.812 3.703 1 92.88 92 ALA B C 1
ATOM 2381 O O . ALA B 1 92 ? 24.516 8.078 4.648 1 92.88 92 ALA B O 1
ATOM 2382 N N . ALA B 1 93 ? 24.484 10.086 3.613 1 95.12 93 ALA B N 1
ATOM 2383 C CA . ALA B 1 93 ? 23.672 10.695 4.656 1 95.12 93 ALA B CA 1
ATOM 2384 C C . ALA B 1 93 ? 22.297 10.055 4.723 1 95.12 93 ALA B C 1
ATOM 2386 O O . ALA B 1 93 ? 21.766 9.789 5.809 1 95.12 93 ALA B O 1
ATOM 2387 N N . LEU B 1 94 ? 21.703 9.844 3.594 1 95.44 94 LEU B N 1
ATOM 2388 C CA . LEU B 1 94 ? 20.391 9.203 3.541 1 95.44 94 LEU B CA 1
ATOM 2389 C C . LEU B 1 94 ? 20.438 7.812 4.156 1 95.44 94 LEU B C 1
ATOM 2391 O O . LEU B 1 94 ? 19.547 7.438 4.93 1 95.44 94 LEU B O 1
ATOM 2395 N N . ASP B 1 95 ? 21.422 7.09 3.846 1 92.56 95 ASP B N 1
ATOM 2396 C CA . ASP B 1 95 ? 21.594 5.746 4.383 1 92.56 95 ASP B CA 1
ATOM 2397 C C . ASP B 1 95 ? 21.766 5.777 5.902 1 92.56 95 ASP B C 1
ATOM 2399 O O . ASP B 1 95 ? 21.203 4.938 6.609 1 92.56 95 ASP B O 1
ATOM 2403 N N . TYR B 1 96 ? 22.547 6.688 6.312 1 94.12 96 TYR B N 1
ATOM 2404 C CA . TYR B 1 96 ? 22.781 6.84 7.746 1 94.12 96 TYR B CA 1
ATOM 2405 C C . TYR B 1 96 ? 21.469 7.125 8.477 1 94.12 96 TYR B C 1
ATOM 2407 O O . TYR B 1 96 ? 21.172 6.508 9.5 1 94.12 96 TYR B O 1
ATOM 2415 N N . LEU B 1 97 ? 20.719 8.047 7.953 1 96.88 97 LEU B N 1
ATOM 2416 C CA . LEU B 1 97 ? 19.453 8.43 8.578 1 96.88 97 LEU B CA 1
ATOM 2417 C C . LEU B 1 97 ? 18.453 7.277 8.547 1 96.88 97 LEU B C 1
ATOM 2419 O O . LEU B 1 97 ? 17.688 7.09 9.492 1 96.88 97 LEU B O 1
ATOM 2423 N N . ALA B 1 98 ? 18.438 6.52 7.441 1 94.81 98 ALA B N 1
ATOM 2424 C CA . ALA B 1 98 ? 17.547 5.363 7.324 1 94.81 98 ALA B CA 1
ATOM 2425 C C . ALA B 1 98 ? 17.859 4.32 8.391 1 94.81 98 ALA B C 1
ATOM 2427 O O . ALA B 1 98 ? 16.969 3.619 8.867 1 94.81 98 ALA B O 1
ATOM 2428 N N . ARG B 1 99 ? 19.109 4.234 8.797 1 94.12 99 ARG B N 1
ATOM 2429 C CA . ARG B 1 99 ? 19.562 3.217 9.742 1 94.12 99 ARG B CA 1
ATOM 2430 C C . ARG B 1 99 ? 19.484 3.727 11.18 1 94.12 99 ARG B C 1
ATOM 2432 O O . ARG B 1 99 ? 19.516 2.938 12.125 1 94.12 99 ARG B O 1
ATOM 2439 N N . HIS B 1 100 ? 19.375 5.027 11.359 1 94.88 100 HIS B N 1
ATOM 2440 C CA . HIS B 1 100 ? 19.344 5.637 12.68 1 94.88 100 HIS B CA 1
ATOM 2441 C C . HIS B 1 100 ? 18.109 6.52 12.859 1 94.88 100 HIS B C 1
ATOM 2443 O O . HIS B 1 100 ? 18.234 7.707 13.164 1 94.88 100 HIS B O 1
ATOM 2449 N N . LYS B 1 101 ? 17.047 5.938 12.727 1 93.44 101 LYS B N 1
ATOM 2450 C CA . LYS B 1 101 ? 15.766 6.648 12.789 1 93.44 101 LYS B CA 1
ATOM 2451 C C . LYS B 1 101 ? 15.539 7.246 14.18 1 93.44 101 LYS B C 1
ATOM 2453 O O . LYS B 1 101 ? 14.734 8.164 14.336 1 93.44 101 LYS B O 1
ATOM 2458 N N . ASP B 1 102 ? 16.203 6.742 15.141 1 95.38 102 ASP B N 1
ATOM 2459 C CA . ASP B 1 102 ? 16.062 7.207 16.516 1 95.38 102 ASP B CA 1
ATOM 2460 C C . ASP B 1 102 ? 16.578 8.641 16.672 1 95.38 102 ASP B C 1
ATOM 2462 O O . ASP B 1 102 ? 16.266 9.305 17.656 1 95.38 102 ASP B O 1
ATOM 2466 N N . LEU B 1 103 ? 17.406 9.031 15.742 1 96.19 103 LEU B N 1
ATOM 2467 C CA . LEU B 1 103 ? 17.875 10.414 15.766 1 96.19 103 LEU B CA 1
ATOM 2468 C C . LEU B 1 103 ? 16.703 11.383 15.609 1 96.19 103 LEU B C 1
ATOM 2470 O O . LEU B 1 103 ? 16.812 12.555 16 1 96.19 103 LEU B O 1
ATOM 2474 N N . TYR B 1 104 ? 15.664 10.961 14.984 1 98.31 104 TYR B N 1
ATOM 2475 C CA . TYR B 1 104 ? 14.484 11.781 14.719 1 98.31 104 TYR B CA 1
ATOM 2476 C C . TYR B 1 104 ? 13.656 11.961 15.984 1 98.31 104 TYR B C 1
ATOM 2478 O O . TYR B 1 104 ? 13.133 10.992 16.531 1 98.31 104 TYR B O 1
ATOM 2486 N N . ASP B 1 105 ? 13.531 13.18 16.422 1 98.06 105 ASP B N 1
ATOM 2487 C CA . ASP B 1 105 ? 12.672 13.5 17.562 1 98.06 105 ASP B CA 1
ATOM 2488 C C . ASP B 1 105 ? 11.219 13.664 17.125 1 98.06 105 ASP B C 1
ATOM 2490 O O . ASP B 1 105 ? 10.75 14.789 16.938 1 98.06 105 ASP B O 1
ATOM 2494 N N . VAL B 1 106 ? 10.547 12.586 17.094 1 98.56 106 VAL B N 1
ATOM 2495 C CA . VAL B 1 106 ? 9.18 12.594 16.578 1 98.56 106 VAL B CA 1
ATOM 2496 C C . VAL B 1 106 ? 8.266 13.336 17.547 1 98.56 106 VAL B C 1
ATOM 2498 O O . VAL B 1 106 ? 7.281 13.953 17.141 1 98.56 106 VAL B O 1
ATOM 2501 N N . CYS B 1 107 ? 8.531 13.352 18.812 1 98.31 107 CYS B N 1
ATOM 2502 C CA . CYS B 1 107 ? 7.719 14.047 19.812 1 98.31 107 CYS B CA 1
ATOM 2503 C C . CYS B 1 107 ? 7.699 15.547 19.547 1 98.31 107 CYS B C 1
ATOM 2505 O O . CYS B 1 107 ? 6.656 16.188 19.672 1 98.31 107 CYS B O 1
ATOM 2507 N N . GLN B 1 108 ? 8.844 16.047 19.219 1 98.44 108 GLN B N 1
ATOM 2508 C CA . GLN B 1 108 ? 8.914 17.469 18.875 1 98.44 108 GLN B CA 1
ATOM 2509 C C . GLN B 1 108 ? 8.07 17.781 17.641 1 98.44 108 GLN B C 1
ATOM 2511 O O . GLN B 1 108 ? 7.383 18.797 17.594 1 98.44 108 GLN B O 1
ATOM 2516 N N . SER B 1 109 ? 8.148 16.922 16.625 1 98.75 109 SER B N 1
ATOM 2517 C CA . SER B 1 109 ? 7.348 17.109 15.43 1 98.75 109 SER B CA 1
ATOM 2518 C C . SER B 1 109 ? 5.855 17.062 15.734 1 98.75 109 SER B C 1
ATOM 2520 O O . SER B 1 109 ? 5.074 17.844 15.195 1 98.75 109 SER B O 1
ATOM 2522 N N . VAL B 1 110 ? 5.457 16.109 16.594 1 98.81 110 VAL B N 1
ATOM 2523 C CA . VAL B 1 110 ? 4.055 16 16.984 1 98.81 110 VAL B CA 1
ATOM 2524 C C . VAL B 1 110 ? 3.592 17.297 17.625 1 98.81 110 VAL B C 1
ATOM 2526 O O . VAL B 1 110 ? 2.514 17.812 17.312 1 98.81 110 VAL B O 1
ATOM 2529 N N . GLN B 1 111 ? 4.379 17.875 18.484 1 98.56 111 GLN B N 1
ATOM 2530 C CA . GLN B 1 111 ? 4.055 19.141 19.125 1 98.56 111 GLN B CA 1
ATOM 2531 C C . GLN B 1 111 ? 3.924 20.266 18.094 1 98.56 111 GLN B C 1
ATOM 2533 O O . GLN B 1 111 ? 3.01 21.078 18.172 1 98.56 111 GLN B O 1
ATOM 2538 N N . GLU B 1 112 ? 4.859 20.266 17.188 1 98.44 112 GLU B N 1
ATOM 2539 C CA . GLU B 1 112 ? 4.84 21.281 16.141 1 98.44 112 GLU B CA 1
ATOM 2540 C C . GLU B 1 112 ? 3.568 21.172 15.297 1 98.44 112 GLU B C 1
ATOM 2542 O O . GLU B 1 112 ? 2.975 22.188 14.93 1 98.44 112 GLU B O 1
ATOM 2547 N N . VAL B 1 113 ? 3.158 19.953 14.977 1 98.81 113 VAL B N 1
ATOM 2548 C CA . VAL B 1 113 ? 1.955 19.734 14.18 1 98.81 113 VAL B CA 1
ATOM 2549 C C . VAL B 1 113 ? 0.733 20.25 14.938 1 98.81 113 VAL B C 1
ATOM 2551 O O . VAL B 1 113 ? -0.085 20.984 14.383 1 98.81 113 VAL B O 1
ATOM 2554 N N . VAL B 1 114 ? 0.612 19.891 16.203 1 98 114 VAL B N 1
ATOM 2555 C CA . VAL B 1 114 ? -0.534 20.297 17 1 98 114 VAL B CA 1
ATOM 2556 C C . VAL B 1 114 ? -0.569 21.828 17.094 1 98 114 VAL B C 1
ATOM 2558 O O . VAL B 1 114 ? -1.632 22.438 16.969 1 98 114 VAL B O 1
ATOM 2561 N N . CYS B 1 115 ? 0.555 22.438 17.328 1 97 115 CYS B N 1
ATOM 2562 C CA . CYS B 1 115 ? 0.638 23.906 17.375 1 97 115 CYS B CA 1
ATOM 2563 C C . CYS B 1 115 ? 0.181 24.531 16.062 1 97 115 CYS B C 1
ATOM 2565 O O . CYS B 1 115 ? -0.6 25.484 16.062 1 97 115 CYS B O 1
ATOM 2567 N N . SER B 1 116 ? 0.699 23.969 14.961 1 97.12 116 SER B N 1
ATOM 2568 C CA . SER B 1 116 ? 0.321 24.469 13.641 1 97.12 116 SER B CA 1
ATOM 2569 C C . SER B 1 116 ? -1.179 24.312 13.406 1 97.12 116 SER B C 1
ATOM 2571 O O . SER B 1 116 ? -1.808 25.203 12.82 1 97.12 116 SER B O 1
ATOM 2573 N N . MET B 1 117 ? -1.713 23.234 13.82 1 96.31 117 MET B N 1
ATOM 2574 C CA . MET B 1 117 ? -3.145 23 13.656 1 96.31 117 MET B CA 1
ATOM 2575 C C . MET B 1 117 ? -3.959 23.984 14.492 1 96.31 117 MET B C 1
ATOM 2577 O O . MET B 1 117 ? -4.996 24.469 14.047 1 96.31 117 MET B O 1
ATOM 2581 N N . ASN B 1 118 ? -3.541 24.266 15.672 1 94.25 118 ASN B N 1
ATOM 2582 C CA . ASN B 1 118 ? -4.238 25.156 16.578 1 94.25 118 ASN B CA 1
ATOM 2583 C C . ASN B 1 118 ? -4.328 26.578 16 1 94.25 118 ASN B C 1
ATOM 2585 O O . ASN B 1 118 ? -5.281 27.297 16.281 1 94.25 118 ASN B O 1
ATOM 2589 N N . VAL B 1 119 ? -3.438 26.938 15.227 1 93.25 119 VAL B N 1
ATOM 2590 C CA . VAL B 1 119 ? -3.416 28.312 14.711 1 93.25 119 VAL B CA 1
ATOM 2591 C C . VAL B 1 119 ? -3.848 28.312 13.25 1 93.25 119 VAL B C 1
ATOM 2593 O O . VAL B 1 119 ? -3.809 29.359 12.586 1 93.25 119 VAL B O 1
ATOM 2596 N N . SER B 1 120 ? -4.184 27.156 12.719 1 92.69 120 SER B N 1
ATOM 2597 C CA . SER B 1 120 ? -4.531 27.047 11.305 1 92.69 120 SER B CA 1
ATOM 2598 C C . SER B 1 120 ? -5.863 27.734 11.008 1 92.69 120 SER B C 1
ATOM 2600 O O . SER B 1 120 ? -6.891 27.391 11.586 1 92.69 120 SER B O 1
ATOM 2602 N N . PRO B 1 121 ? -5.93 28.672 10.117 1 90.81 121 PRO B N 1
ATOM 2603 C CA . PRO B 1 121 ? -7.188 29.328 9.758 1 90.81 121 PRO B CA 1
ATOM 2604 C C . PRO B 1 121 ? -8.133 28.406 8.984 1 90.81 121 PRO B C 1
ATOM 2606 O O . PRO B 1 121 ? -9.312 28.719 8.828 1 90.81 121 PRO B O 1
ATOM 2609 N N . LYS B 1 122 ? -7.629 27.281 8.516 1 90.06 122 LYS B N 1
ATOM 2610 C CA . LYS B 1 122 ? -8.43 26.328 7.734 1 90.06 122 LYS B CA 1
ATOM 2611 C C . LYS B 1 122 ? -9.305 25.469 8.633 1 90.06 122 LYS B C 1
ATOM 2613 O O . LYS B 1 122 ? -10.211 24.797 8.156 1 90.06 122 LYS B O 1
ATOM 2618 N N . ILE B 1 123 ? -8.961 25.406 9.859 1 90.31 123 ILE B N 1
ATOM 2619 C CA . ILE B 1 123 ? -9.727 24.625 10.812 1 90.31 123 ILE B CA 1
ATOM 2620 C C . ILE B 1 123 ? -10.68 25.531 11.586 1 90.31 123 ILE B C 1
ATOM 2622 O O . ILE B 1 123 ? -10.234 26.453 12.289 1 90.31 123 ILE B O 1
ATOM 2626 N N . PRO B 1 124 ? -11.953 25.188 11.375 1 83 124 PRO B N 1
ATOM 2627 C CA . PRO B 1 124 ? -12.859 26 12.195 1 83 124 PRO B CA 1
ATOM 2628 C C . PRO B 1 124 ? -12.617 25.828 13.688 1 83 124 PRO B C 1
ATOM 2630 O O . PRO B 1 124 ? -12.211 24.75 14.133 1 83 124 PRO B O 1
ATOM 2633 N N . TYR B 1 125 ? -12.617 26.812 14.383 1 68 125 TYR B N 1
ATOM 2634 C CA . TYR B 1 125 ? -12.281 26.859 15.805 1 68 125 TYR B CA 1
ATOM 2635 C C . TYR B 1 125 ? -13.25 26 16.625 1 68 125 TYR B C 1
ATOM 2637 O O . TYR B 1 125 ? -14.344 26.453 16.969 1 68 125 TYR B O 1
ATOM 2645 N N . PRO B 1 126 ? -12.805 24.719 16.656 1 68.75 126 PRO B N 1
ATOM 2646 C CA . PRO B 1 126 ? -13.602 23.922 17.594 1 68.75 126 PRO B CA 1
ATOM 2647 C C . PRO B 1 126 ? -13.125 24.047 19.031 1 68.75 126 PRO B C 1
ATOM 2649 O O . PRO B 1 126 ? -12.219 23.328 19.453 1 68.75 126 PRO B O 1
ATOM 2652 N N . PRO B 1 127 ? -13.445 25.094 19.766 1 66 127 PRO B N 1
ATOM 2653 C CA . PRO B 1 127 ? -12.875 25.422 21.062 1 66 127 PRO B CA 1
ATOM 2654 C C . PRO B 1 127 ? -12.711 24.203 21.969 1 66 127 PRO B C 1
ATOM 2656 O O . PRO B 1 127 ? -11.789 24.156 22.781 1 66 127 PRO B O 1
ATOM 2659 N N . GLU B 1 128 ? -13.383 23.172 21.703 1 78.56 128 GLU B N 1
ATOM 2660 C CA . GLU B 1 128 ? -13.453 22.062 22.672 1 78.56 128 GLU B CA 1
ATOM 2661 C C . GLU B 1 128 ? -12.484 20.953 22.281 1 78.56 128 GLU B C 1
ATOM 2663 O O . GLU B 1 128 ? -12.281 20.016 23.062 1 78.56 128 GLU B O 1
ATOM 2668 N N . VAL B 1 129 ? -11.859 21.172 21.219 1 85.62 129 VAL B N 1
ATOM 2669 C CA . VAL B 1 129 ? -11.125 19.984 20.797 1 85.62 129 VAL B CA 1
ATOM 2670 C C . VAL B 1 129 ? -9.625 20.219 20.953 1 85.62 129 VAL B C 1
ATOM 2672 O O . VAL B 1 129 ? -9.094 21.219 20.469 1 85.62 129 VAL B O 1
ATOM 2675 N N . ASP B 1 130 ? -8.945 19.438 21.766 1 92.31 130 ASP B N 1
ATOM 2676 C CA . ASP B 1 130 ? -7.488 19.312 21.828 1 92.31 130 ASP B CA 1
ATOM 2677 C C . ASP B 1 130 ? -6.965 18.359 20.766 1 92.31 130 ASP B C 1
ATOM 2679 O O . ASP B 1 130 ? -7.191 17.156 20.828 1 92.31 130 ASP B O 1
ATOM 2683 N N . PHE B 1 131 ? -6.18 18.812 19.859 1 95.38 131 PHE B N 1
ATOM 2684 C CA . PHE B 1 131 ? -5.77 18 18.719 1 95.38 131 PHE B CA 1
ATOM 2685 C C . PHE B 1 131 ? -4.789 16.922 19.156 1 95.38 131 PHE B C 1
ATOM 2687 O O . PHE B 1 131 ? -4.465 16.031 18.359 1 95.38 131 PHE B O 1
ATOM 2694 N N . PHE B 1 132 ? -4.285 17.031 20.391 1 96.75 132 PHE B N 1
ATOM 2695 C CA . PHE B 1 132 ? -3.537 15.906 20.922 1 96.75 132 PHE B CA 1
ATOM 2696 C C . PHE B 1 132 ? -4.402 14.648 20.953 1 96.75 132 PHE B C 1
ATOM 2698 O O . PHE B 1 132 ? -3.887 13.539 21.094 1 96.75 132 PHE B O 1
ATOM 2705 N N . LEU B 1 133 ? -5.66 14.906 20.75 1 96.44 133 LEU B N 1
ATOM 2706 C CA . LEU B 1 133 ? -6.609 13.797 20.688 1 96.44 133 LEU B CA 1
ATOM 2707 C C . LEU B 1 133 ? -6.215 12.812 19.594 1 96.44 133 LEU B C 1
ATOM 2709 O O . LEU B 1 133 ? -6.449 11.602 19.734 1 96.44 133 LEU B O 1
ATOM 2713 N N . ILE B 1 134 ? -5.656 13.266 18.516 1 98.31 134 ILE B N 1
ATOM 2714 C CA . ILE B 1 134 ? -5.316 12.391 17.406 1 98.31 134 ILE B CA 1
ATOM 2715 C C . ILE B 1 134 ? -3.799 12.297 17.266 1 98.31 134 ILE B C 1
ATOM 2717 O O . ILE B 1 134 ? -3.275 12.172 16.156 1 98.31 134 ILE B O 1
ATOM 2721 N N . ARG B 1 135 ? -3.055 12.32 18.328 1 98.5 135 ARG B N 1
ATOM 2722 C CA . ARG B 1 135 ? -1.597 12.32 18.359 1 98.5 135 ARG B CA 1
ATOM 2723 C C . ARG B 1 135 ? -1.036 11.039 17.75 1 98.5 135 ARG B C 1
ATOM 2725 O O . ARG B 1 135 ? 0.041 11.047 17.156 1 98.5 135 ARG B O 1
ATOM 2732 N N . THR B 1 136 ? -1.771 9.938 17.953 1 98.62 136 THR B N 1
ATOM 2733 C CA . THR B 1 136 ? -1.295 8.68 17.391 1 98.62 136 THR B CA 1
ATOM 2734 C C . THR B 1 136 ? -1.223 8.766 15.867 1 98.62 136 THR B C 1
ATOM 2736 O O . THR B 1 136 ? -0.222 8.367 15.266 1 98.62 136 THR B O 1
ATOM 2739 N N . LEU B 1 137 ? -2.293 9.266 15.266 1 98.81 137 LEU B N 1
ATOM 2740 C CA . LEU B 1 137 ? -2.266 9.477 13.82 1 98.81 137 LEU B CA 1
ATOM 2741 C C . LEU B 1 137 ? -1.104 10.375 13.422 1 98.81 137 LEU B C 1
ATOM 2743 O O . LEU B 1 137 ? -0.351 10.055 12.5 1 98.81 137 LEU B O 1
ATOM 2747 N N . ILE B 1 138 ? -0.98 11.445 14.102 1 98.94 138 ILE B N 1
ATOM 2748 C CA . ILE B 1 138 ? 0.046 12.43 13.797 1 98.94 138 ILE B CA 1
ATOM 2749 C C . ILE B 1 138 ? 1.43 11.797 13.922 1 98.94 138 ILE B C 1
ATOM 2751 O O . ILE B 1 138 ? 2.285 11.984 13.055 1 98.94 138 ILE B O 1
ATOM 2755 N N . ARG B 1 139 ? 1.604 11.055 14.977 1 98.88 139 ARG B N 1
ATOM 2756 C CA . ARG B 1 139 ? 2.889 10.414 15.211 1 98.88 139 ARG B CA 1
ATOM 2757 C C . ARG B 1 139 ? 3.234 9.445 14.086 1 98.88 139 ARG B C 1
ATOM 2759 O O . ARG B 1 139 ? 4.352 9.469 13.562 1 98.88 139 ARG B O 1
ATOM 2766 N N . GLU B 1 140 ? 2.312 8.609 13.727 1 98.81 140 GLU B N 1
ATOM 2767 C CA . GLU B 1 140 ? 2.545 7.637 12.664 1 98.81 140 GLU B CA 1
ATOM 2768 C C . GLU B 1 140 ? 2.846 8.328 11.336 1 98.81 140 GLU B C 1
ATOM 2770 O O . GLU B 1 140 ? 3.709 7.879 10.578 1 98.81 140 GLU B O 1
ATOM 2775 N N . LEU B 1 141 ? 2.129 9.367 11.078 1 98.94 141 LEU B N 1
ATOM 2776 C CA . LEU B 1 141 ? 2.33 10.109 9.844 1 98.94 141 LEU B CA 1
ATOM 2777 C C . LEU B 1 141 ? 3.697 10.789 9.828 1 98.94 141 LEU B C 1
ATOM 2779 O O . LEU B 1 141 ? 4.391 10.781 8.812 1 98.94 141 LEU B O 1
ATOM 2783 N N . CYS B 1 142 ? 4.07 11.352 10.93 1 98.94 142 CYS B N 1
ATOM 2784 C CA . CYS B 1 142 ? 5.375 12 11.016 1 98.94 142 CYS B CA 1
ATOM 2785 C C . CYS B 1 142 ? 6.496 10.992 10.805 1 98.94 142 CYS B C 1
ATOM 2787 O O . CYS B 1 142 ? 7.418 11.234 10.023 1 98.94 142 CYS B O 1
ATOM 2789 N N . CYS B 1 143 ? 6.422 9.898 11.508 1 98.81 143 CYS B N 1
ATOM 2790 C CA . CYS B 1 143 ? 7.438 8.859 11.367 1 98.81 143 CYS B CA 1
ATOM 2791 C C . CYS B 1 143 ? 7.535 8.398 9.914 1 98.81 143 CYS B C 1
ATOM 2793 O O . CYS B 1 143 ? 8.641 8.273 9.375 1 98.81 143 CYS B O 1
ATOM 2795 N N . LEU B 1 144 ? 6.418 8.156 9.336 1 98.75 144 LEU B N 1
ATOM 2796 C CA . LEU B 1 144 ? 6.387 7.672 7.965 1 98.75 144 LEU B CA 1
ATOM 2797 C C . LEU B 1 144 ? 6.965 8.711 7.008 1 98.75 144 LEU B C 1
ATOM 2799 O O . LEU B 1 144 ? 7.777 8.383 6.145 1 98.75 144 LEU B O 1
ATOM 2803 N N . ALA B 1 145 ? 6.492 9.922 7.141 1 98.88 145 ALA B N 1
ATOM 2804 C CA . ALA B 1 145 ? 6.953 11 6.273 1 98.88 145 ALA B CA 1
ATOM 2805 C C . ALA B 1 145 ? 8.469 11.18 6.375 1 98.88 145 ALA B C 1
ATOM 2807 O O . ALA B 1 145 ? 9.141 11.406 5.367 1 98.88 145 ALA B O 1
ATOM 2808 N N . PHE B 1 146 ? 8.961 11.086 7.562 1 98.88 146 PHE B N 1
ATOM 2809 C CA . PHE B 1 146 ? 10.406 11.172 7.773 1 98.88 146 PHE B CA 1
ATOM 2810 C C . PHE B 1 146 ? 11.125 10.062 7.012 1 98.88 146 PHE B C 1
ATOM 2812 O O . PHE B 1 146 ? 12.086 10.328 6.281 1 98.88 146 PHE B O 1
ATOM 2819 N N . SER B 1 147 ? 10.656 8.883 7.152 1 98.38 147 SER B N 1
ATOM 2820 C CA . SER B 1 147 ? 11.25 7.738 6.465 1 98.38 147 SER B CA 1
ATOM 2821 C C . SER B 1 147 ? 11.172 7.902 4.953 1 98.38 147 SER B C 1
ATOM 2823 O O . SER B 1 147 ? 12.086 7.488 4.23 1 98.38 147 SER B O 1
ATOM 2825 N N . MET B 1 148 ? 10.125 8.445 4.441 1 98.56 148 MET B N 1
ATOM 2826 C CA . MET B 1 148 ? 9.93 8.641 3.01 1 98.56 148 MET B CA 1
ATOM 2827 C C . MET B 1 148 ? 11.008 9.539 2.426 1 98.56 148 MET B C 1
ATOM 2829 O O . MET B 1 148 ? 11.391 9.391 1.263 1 98.56 148 MET B O 1
ATOM 2833 N N . GLN B 1 149 ? 11.547 10.398 3.311 1 98.38 149 GLN B N 1
ATOM 2834 C CA . GLN B 1 149 ? 12.562 11.336 2.85 1 98.38 149 GLN B CA 1
ATOM 2835 C C . GLN B 1 149 ? 13.914 10.648 2.691 1 98.38 149 GLN B C 1
ATOM 2837 O O . GLN B 1 149 ? 14.828 11.195 2.078 1 98.38 149 GLN B O 1
ATOM 2842 N N . THR B 1 150 ? 14.047 9.5 3.244 1 97.69 150 THR B N 1
ATOM 2843 C CA . THR B 1 150 ? 15.32 8.797 3.15 1 97.69 150 THR B CA 1
ATOM 2844 C C . THR B 1 150 ? 15.398 7.984 1.857 1 97.69 150 THR B C 1
ATOM 2846 O O . THR B 1 150 ? 16.422 7.391 1.55 1 97.69 150 THR B O 1
ATOM 2849 N N . LEU B 1 151 ? 14.344 7.926 1.126 1 96.56 151 LEU B N 1
ATOM 2850 C CA . LEU B 1 151 ? 14.305 7.18 -0.128 1 96.56 151 LEU B CA 1
ATOM 2851 C C . LEU B 1 151 ? 14.898 7.996 -1.267 1 96.56 151 LEU B C 1
ATOM 2853 O O . LEU B 1 151 ? 15 9.227 -1.172 1 96.56 151 LEU B O 1
ATOM 2857 N N . ILE B 1 152 ? 15.375 7.262 -2.301 1 93.62 152 ILE B N 1
ATOM 2858 C CA . ILE B 1 152 ? 15.828 7.898 -3.529 1 93.62 152 ILE B CA 1
ATOM 2859 C C . ILE B 1 152 ? 15.023 7.375 -4.715 1 93.62 152 ILE B C 1
ATOM 2861 O O . ILE B 1 152 ? 15.172 6.219 -5.117 1 93.62 152 ILE B O 1
ATOM 2865 N N . PRO B 1 153 ? 14.133 8.141 -5.41 1 94.69 153 PRO B N 1
ATOM 2866 C CA . PRO B 1 153 ? 13.742 9.484 -4.969 1 94.69 153 PRO B CA 1
ATOM 2867 C C . PRO B 1 153 ? 12.82 9.461 -3.748 1 94.69 153 PRO B C 1
ATOM 2869 O O . PRO B 1 153 ? 12.227 8.422 -3.441 1 94.69 153 PRO B O 1
ATOM 2872 N N . PRO B 1 154 ? 12.75 10.625 -3.037 1 97.38 154 PRO B N 1
ATOM 2873 C CA . PRO B 1 154 ? 11.867 10.672 -1.873 1 97.38 154 PRO B CA 1
ATOM 2874 C C . PRO B 1 154 ? 10.391 10.648 -2.256 1 97.38 154 PRO B C 1
ATOM 2876 O O . PRO B 1 154 ? 10.039 10.914 -3.41 1 97.38 154 PRO B O 1
ATOM 2879 N N . LEU B 1 155 ? 9.57 10.219 -1.365 1 98.25 155 LEU B N 1
ATOM 2880 C CA . LEU B 1 155 ? 8.117 10.289 -1.516 1 98.25 155 LEU B CA 1
ATOM 2881 C C . LEU B 1 155 ? 7.547 11.477 -0.747 1 98.25 155 LEU B C 1
ATOM 2883 O O . LEU B 1 155 ? 8.133 11.914 0.248 1 98.25 155 LEU B O 1
ATOM 2887 N N . ASP B 1 156 ? 6.465 11.992 -1.262 1 98.19 156 ASP B N 1
ATOM 2888 C CA . ASP B 1 156 ? 5.766 13.094 -0.608 1 98.19 156 ASP B CA 1
ATOM 2889 C C . ASP B 1 156 ? 4.273 13.07 -0.942 1 98.19 156 ASP B C 1
ATOM 2891 O O . ASP B 1 156 ? 3.812 12.211 -1.688 1 98.19 156 ASP B O 1
ATOM 2895 N N . ILE B 1 157 ? 3.57 13.992 -0.368 1 98.69 157 ILE B N 1
ATOM 2896 C CA . ILE B 1 157 ? 2.137 14.039 -0.633 1 98.69 157 ILE B CA 1
ATOM 2897 C C . ILE B 1 157 ? 1.821 15.227 -1.541 1 98.69 157 ILE B C 1
ATOM 2899 O O . ILE B 1 157 ? 2.582 16.203 -1.592 1 98.69 157 ILE B O 1
ATOM 2903 N N . ALA B 1 158 ? 0.752 15.086 -2.264 1 97.88 158 ALA B N 1
ATOM 2904 C CA . ALA B 1 158 ? 0.226 16.219 -3.031 1 97.88 158 ALA B CA 1
ATOM 2905 C C . ALA B 1 158 ? -0.632 17.125 -2.156 1 97.88 158 ALA B C 1
ATOM 2907 O O . ALA B 1 158 ? -1.418 16.641 -1.336 1 97.88 158 ALA B O 1
ATOM 2908 N N . LEU B 1 159 ? -0.487 18.391 -2.283 1 96.56 159 LEU B N 1
ATOM 2909 C CA . LEU B 1 159 ? -1.315 19.344 -1.559 1 96.56 159 LEU B CA 1
ATOM 2910 C C . LEU B 1 159 ? -2.539 19.734 -2.381 1 96.56 159 LEU B C 1
ATOM 2912 O O . LEU B 1 159 ? -2.404 20.234 -3.504 1 96.56 159 LEU B O 1
ATOM 2916 N N . GLY B 1 160 ? -3.648 19.469 -1.809 1 95.5 160 GLY B N 1
ATOM 2917 C CA . GLY B 1 160 ? -4.891 19.797 -2.492 1 95.5 160 GLY B CA 1
ATOM 2918 C C . GLY B 1 160 ? -5.363 21.219 -2.225 1 95.5 160 GLY B C 1
ATOM 2919 O O . GLY B 1 160 ? -5.008 21.812 -1.206 1 95.5 160 GLY B O 1
ATOM 2920 N N . VAL B 1 161 ? -6.172 21.734 -3.205 1 94.94 161 VAL B N 1
ATOM 2921 C CA . VAL B 1 161 ? -6.801 23.047 -3.068 1 94.94 161 VAL B CA 1
ATOM 2922 C C . VAL B 1 161 ? -8.312 22.906 -3.211 1 94.94 161 VAL B C 1
ATOM 2924 O O . VAL B 1 161 ? -8.805 22.328 -4.18 1 94.94 161 VAL B O 1
ATOM 2927 N N . ASP B 1 162 ? -8.977 23.516 -2.213 1 94.19 162 ASP B N 1
ATOM 2928 C CA . ASP B 1 162 ? -10.438 23.5 -2.324 1 94.19 162 ASP B CA 1
ATOM 2929 C C . ASP B 1 162 ? -10.898 24.156 -3.623 1 94.19 162 ASP B C 1
ATOM 2931 O O . ASP B 1 162 ? -10.359 25.188 -4.027 1 94.19 162 ASP B O 1
ATOM 2935 N N . GLY B 1 163 ? -11.922 23.516 -4.203 1 95.56 163 GLY B N 1
ATOM 2936 C CA . GLY B 1 163 ? -12.492 24.094 -5.406 1 95.56 163 GLY B CA 1
ATOM 2937 C C . GLY B 1 163 ? -11.789 23.672 -6.676 1 95.56 163 GLY B C 1
ATOM 2938 O O . GLY B 1 163 ? -12.195 24.031 -7.777 1 95.56 163 GLY B O 1
ATOM 2939 N N . GLU B 1 164 ? -10.75 22.891 -6.527 1 96.94 164 GLU B N 1
ATOM 2940 C CA . GLU B 1 164 ? -10.062 22.438 -7.727 1 96.94 164 GLU B CA 1
ATOM 2941 C C . GLU B 1 164 ? -10.898 21.406 -8.484 1 96.94 164 GLU B C 1
ATOM 2943 O O . GLU B 1 164 ? -11.836 20.828 -7.934 1 96.94 164 GLU B O 1
ATOM 2948 N N . LEU B 1 165 ? -10.578 21.297 -9.797 1 97 165 LEU B N 1
ATOM 2949 C CA . LEU B 1 165 ? -11.258 20.297 -10.617 1 97 165 LEU B CA 1
ATOM 2950 C C . LEU B 1 165 ? -10.898 18.891 -10.164 1 97 165 LEU B C 1
ATOM 2952 O O . LEU B 1 165 ? -9.727 18.594 -9.883 1 97 165 LEU B O 1
ATOM 2956 N N . PHE B 1 166 ? -11.938 18.094 -10.094 1 97.5 166 PHE B N 1
ATOM 2957 C CA . PHE B 1 166 ? -11.703 16.703 -9.734 1 97.5 166 PHE B CA 1
ATOM 2958 C C . PHE B 1 166 ? -10.812 16.016 -10.766 1 97.5 166 PHE B C 1
ATOM 2960 O O . PHE B 1 166 ? -11.086 16.094 -11.969 1 97.5 166 PHE B O 1
ATOM 2967 N N . ASN B 1 167 ? -9.797 15.461 -10.336 1 96.19 167 ASN B N 1
ATOM 2968 C CA . ASN B 1 167 ? -8.867 14.695 -11.156 1 96.19 167 ASN B CA 1
ATOM 2969 C C . ASN B 1 167 ? -8.898 13.211 -10.789 1 96.19 167 ASN B C 1
ATOM 2971 O O . ASN B 1 167 ? -8.375 12.812 -9.75 1 96.19 167 ASN B O 1
ATOM 2975 N N . ARG B 1 168 ? -9.43 12.414 -11.656 1 92.81 168 ARG B N 1
ATOM 2976 C CA . ARG B 1 168 ? -9.633 10.992 -11.391 1 92.81 168 ARG B CA 1
ATOM 2977 C C . ARG B 1 168 ? -8.297 10.273 -11.234 1 92.81 168 ARG B C 1
ATOM 2979 O O . ARG B 1 168 ? -8.234 9.203 -10.609 1 92.81 168 ARG B O 1
ATOM 2986 N N . ALA B 1 169 ? -7.254 10.742 -11.758 1 91.56 169 ALA B N 1
ATOM 2987 C CA . ALA B 1 169 ? -5.938 10.117 -11.656 1 91.56 169 ALA B CA 1
ATOM 2988 C C . ALA B 1 169 ? -5.316 10.359 -10.289 1 91.56 169 ALA B C 1
ATOM 2990 O O . ALA B 1 169 ? -4.402 9.641 -9.875 1 91.56 169 ALA B O 1
ATOM 2991 N N . MET B 1 170 ? -5.844 11.305 -9.547 1 95 170 MET B N 1
ATOM 2992 C CA . MET B 1 170 ? -5.188 11.703 -8.305 1 95 170 MET B CA 1
ATOM 2993 C C . MET B 1 170 ? -6.004 11.266 -7.094 1 95 170 MET B C 1
ATOM 2995 O O . MET B 1 170 ? -5.457 11.062 -6.008 1 95 170 MET B O 1
ATOM 2999 N N . TYR B 1 171 ? -7.297 11.148 -7.344 1 95.94 171 TYR B N 1
ATOM 3000 C CA . TYR B 1 171 ? -8.133 11 -6.16 1 95.94 171 TYR B CA 1
ATOM 3001 C C . TYR B 1 171 ? -9.258 10 -6.41 1 95.94 171 TYR B C 1
ATOM 3003 O O . TYR B 1 171 ? -9.711 9.836 -7.543 1 95.94 171 TYR B O 1
ATOM 3011 N N . TYR B 1 172 ? -9.641 9.367 -5.363 1 93.81 172 TYR B N 1
ATOM 3012 C CA . TYR B 1 172 ? -10.953 8.734 -5.293 1 93.81 172 TYR B CA 1
ATOM 3013 C C . TYR B 1 172 ? -11.992 9.695 -4.738 1 93.81 172 TYR B C 1
ATOM 3015 O O . TYR B 1 172 ? -11.68 10.539 -3.896 1 93.81 172 TYR B O 1
ATOM 3023 N N . ARG B 1 173 ? -13.188 9.508 -5.238 1 94.69 173 ARG B N 1
ATOM 3024 C CA . ARG B 1 173 ? -14.305 10.234 -4.629 1 94.69 173 ARG B CA 1
ATOM 3025 C C . ARG B 1 173 ? -14.828 9.484 -3.406 1 94.69 173 ARG B C 1
ATOM 3027 O O . ARG B 1 173 ? -15.031 8.273 -3.451 1 94.69 173 ARG B O 1
ATOM 3034 N N . SER B 1 174 ? -14.992 10.242 -2.354 1 94.06 174 SER B N 1
ATOM 3035 C CA . SER B 1 174 ? -15.539 9.656 -1.136 1 94.06 174 SER B CA 1
ATOM 3036 C C . SER B 1 174 ? -17.016 9.289 -1.312 1 94.06 174 SER B C 1
ATOM 3038 O O . SER B 1 174 ? -17.656 9.742 -2.256 1 94.06 174 SER B O 1
ATOM 3040 N N . CYS B 1 175 ? -17.562 8.469 -0.408 1 88.31 175 CYS B N 1
ATOM 3041 C CA . CYS B 1 175 ? -18.953 8.023 -0.452 1 88.31 175 CYS B CA 1
ATOM 3042 C C . CYS B 1 175 ? -19.891 9.188 -0.203 1 88.31 175 CYS B C 1
ATOM 3044 O O . CYS B 1 175 ? -21.062 9.141 -0.608 1 88.31 175 CYS B O 1
ATOM 3046 N N . ASP B 1 176 ? -19.375 10.242 0.393 1 87.69 176 ASP B N 1
ATOM 3047 C CA . ASP B 1 176 ? -20.172 11.43 0.704 1 87.69 176 ASP B CA 1
ATOM 3048 C C . ASP B 1 176 ? -20.203 12.391 -0.481 1 87.69 176 ASP B C 1
ATOM 3050 O O . ASP B 1 176 ? -20.766 13.484 -0.382 1 87.69 176 ASP B O 1
ATOM 3054 N N . SER B 1 177 ? -19.688 11.992 -1.58 1 93.5 177 SER B N 1
ATOM 3055 C CA . SER B 1 177 ? -19.547 12.891 -2.719 1 93.5 177 SER B CA 1
ATOM 3056 C C . SER B 1 177 ? -20.812 12.945 -3.557 1 93.5 177 SER B C 1
ATOM 3058 O O . SER B 1 177 ? -21.594 11.992 -3.578 1 93.5 177 SER B O 1
ATOM 3060 N N . ASP B 1 178 ? -21.125 14.102 -4.105 1 94.69 178 ASP B N 1
ATOM 3061 C CA . ASP B 1 178 ? -21.938 14.211 -5.316 1 94.69 178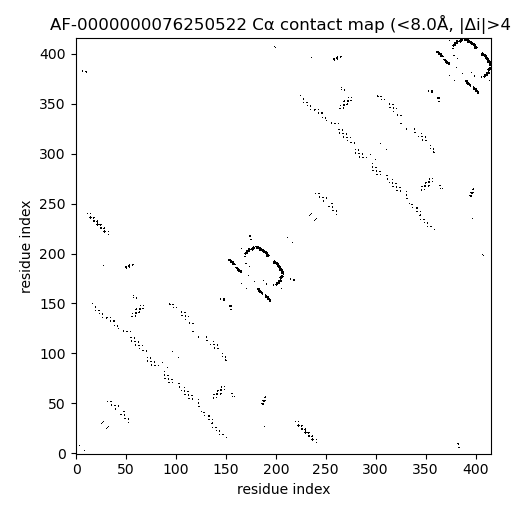 ASP B CA 1
ATOM 3062 C C . ASP B 1 178 ? -21.125 13.828 -6.551 1 94.69 178 ASP B C 1
ATOM 3064 O O . ASP B 1 178 ? -20.312 14.617 -7.035 1 94.69 178 ASP B O 1
ATOM 3068 N N . PHE B 1 179 ? -21.359 12.703 -7.082 1 92.12 179 PHE B N 1
ATOM 3069 C CA . PHE B 1 179 ? -20.516 12.117 -8.125 1 92.12 179 PHE B CA 1
ATOM 3070 C C . PHE B 1 179 ? -20.719 12.844 -9.445 1 92.12 179 PHE B C 1
ATOM 3072 O O . PHE B 1 179 ? -19.938 12.664 -10.383 1 92.12 179 PHE B O 1
ATOM 3079 N N . THR B 1 180 ? -21.688 13.703 -9.508 1 94.5 180 THR B N 1
ATOM 3080 C CA . THR B 1 180 ? -21.906 14.492 -10.719 1 94.5 180 THR B CA 1
ATOM 3081 C C . THR B 1 180 ? -21.172 15.828 -10.633 1 94.5 180 THR B C 1
ATOM 3083 O O . THR B 1 180 ? -21.078 16.547 -11.617 1 94.5 180 THR B O 1
ATOM 3086 N N . ALA B 1 181 ? -20.688 16.156 -9.492 1 95.94 181 ALA B N 1
ATOM 3087 C CA . ALA B 1 181 ? -20.016 17.438 -9.273 1 95.94 181 ALA B CA 1
ATOM 3088 C C . ALA B 1 181 ? -18.594 17.391 -9.797 1 95.94 181 ALA B C 1
ATOM 3090 O O . ALA B 1 181 ? -17.812 16.5 -9.438 1 95.94 181 ALA B O 1
ATOM 3091 N N . PRO B 1 182 ? -18.203 18.359 -10.57 1 95.94 182 PRO B N 1
ATOM 3092 C CA . PRO B 1 182 ? -16.859 18.328 -11.172 1 95.94 182 PRO B CA 1
ATOM 3093 C C . PRO B 1 182 ? -15.797 18.938 -10.266 1 95.94 182 PRO B C 1
ATOM 3095 O O . PRO B 1 182 ? -14.602 18.828 -10.555 1 95.94 182 PRO B O 1
ATOM 3098 N N . PHE B 1 183 ? -16.188 19.562 -9.133 1 97.44 183 PHE B N 1
ATOM 3099 C CA . PHE B 1 183 ? -15.219 20.281 -8.312 1 97.44 183 PHE B CA 1
ATOM 3100 C C . PHE B 1 183 ? -15.062 19.609 -6.949 1 97.44 183 PHE B C 1
ATOM 3102 O O . PHE B 1 183 ? -16.047 19.125 -6.375 1 97.44 183 PHE B O 1
ATOM 3109 N N . VAL B 1 184 ? -13.867 19.672 -6.43 1 98.06 184 VAL B N 1
ATOM 3110 C CA . VAL B 1 184 ? -13.547 19.156 -5.105 1 98.06 184 VAL B CA 1
ATOM 3111 C C . VAL B 1 184 ? -13.992 20.141 -4.035 1 98.06 184 VAL B C 1
ATOM 3113 O O . VAL B 1 184 ? -13.516 21.281 -4.004 1 98.06 184 VAL B O 1
ATOM 3116 N N . ALA B 1 185 ? -14.914 19.734 -3.246 1 97.88 185 ALA B N 1
ATOM 3117 C CA . ALA B 1 185 ? -15.32 20.562 -2.123 1 97.88 185 ALA B CA 1
ATOM 3118 C C . ALA B 1 185 ? -14.242 20.609 -1.048 1 97.88 185 ALA B C 1
ATOM 3120 O O . ALA B 1 185 ? -13.906 21.688 -0.537 1 97.88 185 ALA B O 1
ATOM 3121 N N . TYR B 1 186 ? -13.703 19.453 -0.725 1 97.38 186 TYR B N 1
ATOM 3122 C CA . TYR B 1 186 ? -12.594 19.375 0.224 1 97.38 186 TYR B CA 1
ATOM 3123 C C . TYR B 1 186 ? -11.891 18.031 0.137 1 97.38 186 TYR B C 1
ATOM 3125 O O . TYR B 1 186 ? -12.391 17.094 -0.505 1 97.38 186 TYR B O 1
ATOM 3133 N N . HIS B 1 187 ? -10.711 17.953 0.653 1 97.94 187 HIS B N 1
ATOM 3134 C CA . HIS B 1 187 ? -9.891 16.75 0.63 1 97.94 187 HIS B CA 1
ATOM 3135 C C . HIS B 1 187 ? -10.008 15.969 1.937 1 97.94 187 HIS B C 1
ATOM 3137 O O . HIS B 1 187 ? -10 16.562 3.02 1 97.94 187 HIS B O 1
ATOM 3143 N N . VAL B 1 188 ? -10.125 14.641 1.842 1 97.62 188 VAL B N 1
ATOM 3144 C CA . VAL B 1 188 ? -10.203 13.734 2.982 1 97.62 188 VAL B CA 1
ATOM 3145 C C . VAL B 1 188 ? -8.82 13.18 3.301 1 97.62 188 VAL B C 1
ATOM 3147 O O . VAL B 1 188 ? -8.461 13.016 4.469 1 97.62 188 VAL B O 1
ATOM 3150 N N . TRP B 1 189 ? -8.047 12.797 2.32 1 98.5 189 TRP B N 1
ATOM 3151 C CA . TRP B 1 189 ? -6.707 12.219 2.42 1 98.5 189 TRP B CA 1
ATOM 3152 C C . TRP B 1 189 ? -5.859 12.594 1.21 1 98.5 189 TRP B C 1
ATOM 3154 O O . TRP B 1 189 ? -6.352 12.617 0.08 1 98.5 189 TRP B O 1
ATOM 3164 N N . PRO B 1 190 ? -4.609 12.961 1.409 1 98.62 190 PRO B N 1
ATOM 3165 C CA . PRO B 1 190 ? -3.779 13.391 0.281 1 98.62 190 PRO B CA 1
ATOM 3166 C C . PRO B 1 190 ? -3.297 12.227 -0.577 1 98.62 190 PRO B C 1
ATOM 3168 O O . PRO B 1 190 ? -3.184 11.094 -0.086 1 98.62 190 PRO B O 1
ATOM 3171 N N . ALA B 1 191 ? -3.025 12.477 -1.846 1 98.25 191 ALA B N 1
ATOM 3172 C CA . ALA B 1 191 ? -2.371 11.5 -2.711 1 98.25 191 ALA B CA 1
ATOM 3173 C C . ALA B 1 191 ? -0.88 11.406 -2.398 1 98.25 191 ALA B C 1
ATOM 3175 O O . ALA B 1 191 ? -0.264 12.383 -1.97 1 98.25 191 ALA B O 1
ATOM 3176 N N . LEU B 1 192 ? -0.333 10.25 -2.6 1 98.44 192 LEU B N 1
ATOM 3177 C CA . LEU B 1 192 ? 1.104 10.039 -2.451 1 98.44 192 LEU B CA 1
ATOM 3178 C C . LEU B 1 192 ? 1.812 10.172 -3.797 1 98.44 192 LEU B C 1
ATOM 3180 O O . LEU B 1 192 ? 1.365 9.602 -4.797 1 98.44 192 LEU B O 1
ATOM 3184 N N . MET B 1 193 ? 2.982 10.852 -3.758 1 97.5 193 MET B N 1
ATOM 3185 C CA . MET B 1 193 ? 3.646 11.188 -5.016 1 97.5 193 MET B CA 1
ATOM 3186 C C . MET B 1 193 ? 5.102 10.727 -5 1 97.5 193 MET B C 1
ATOM 3188 O O . MET B 1 193 ? 5.742 10.719 -3.945 1 97.5 193 MET B O 1
ATOM 3192 N N . GLU B 1 194 ? 5.578 10.375 -6.16 1 95.5 194 GLU B N 1
ATOM 3193 C CA . GLU B 1 194 ? 6.98 10.078 -6.438 1 95.5 194 GLU B CA 1
ATOM 3194 C C . GLU B 1 194 ? 7.434 10.727 -7.746 1 95.5 194 GLU B C 1
ATOM 3196 O O . GLU B 1 194 ? 6.914 10.398 -8.82 1 95.5 194 GLU B O 1
ATOM 3201 N N . ASN B 1 195 ? 8.367 11.57 -7.691 1 92.25 195 ASN B N 1
ATOM 3202 C CA . ASN B 1 195 ? 8.883 12.258 -8.875 1 92.25 195 ASN B CA 1
ATOM 3203 C C . ASN B 1 195 ? 7.754 12.891 -9.688 1 92.25 195 ASN B C 1
ATOM 3205 O O . ASN B 1 195 ? 7.668 12.688 -10.898 1 92.25 195 ASN B O 1
ATOM 3209 N N . GLY B 1 196 ? 6.871 13.516 -8.969 1 91.12 196 GLY B N 1
ATOM 3210 C CA . GLY B 1 196 ? 5.812 14.273 -9.617 1 91.12 196 GLY B CA 1
ATOM 3211 C C . GLY B 1 196 ? 4.648 13.406 -10.062 1 91.12 196 GLY B C 1
ATOM 3212 O O . GLY B 1 196 ? 3.646 13.914 -10.562 1 91.12 196 GLY B O 1
ATOM 3213 N N . ALA B 1 197 ? 4.723 12.156 -9.906 1 92.19 197 ALA B N 1
ATOM 3214 C CA . ALA B 1 197 ? 3.658 11.242 -10.312 1 92.19 197 ALA B CA 1
ATOM 3215 C C . ALA B 1 197 ? 2.934 10.68 -9.094 1 92.19 197 ALA B C 1
ATOM 3217 O O . ALA B 1 197 ? 3.562 10.367 -8.078 1 92.19 197 ALA B O 1
ATOM 3218 N N . VAL B 1 198 ? 1.601 10.477 -9.234 1 95.06 198 VAL B N 1
ATOM 3219 C CA . VAL B 1 198 ? 0.807 9.883 -8.164 1 95.06 198 VAL B CA 1
ATOM 3220 C C . VAL B 1 198 ? 1.045 8.375 -8.117 1 95.06 198 VAL B C 1
ATOM 3222 O O . VAL B 1 198 ? 0.931 7.695 -9.141 1 95.06 198 VAL B O 1
ATOM 3225 N N . ILE B 1 199 ? 1.292 7.855 -6.949 1 94.25 199 ILE B N 1
ATOM 3226 C CA . ILE B 1 199 ? 1.515 6.418 -6.852 1 94.25 199 ILE B CA 1
ATOM 3227 C C . ILE B 1 199 ? 0.458 5.789 -5.945 1 94.25 199 ILE B C 1
ATOM 3229 O O . ILE B 1 199 ? 0.253 4.574 -5.969 1 94.25 199 ILE B O 1
ATOM 3233 N N . VAL B 1 200 ? -0.152 6.602 -5.133 1 95.62 200 VAL B N 1
ATOM 3234 C CA . VAL B 1 200 ? -1.336 6.219 -4.371 1 95.62 200 VAL B CA 1
ATOM 3235 C C . VAL B 1 200 ? -2.365 7.348 -4.414 1 95.62 200 VAL B C 1
ATOM 3237 O O . VAL B 1 200 ? -2.057 8.492 -4.074 1 95.62 200 VAL B O 1
ATOM 3240 N N . LYS B 1 201 ? -3.477 7.02 -4.809 1 94.31 201 LYS B N 1
ATOM 3241 C CA . LYS B 1 201 ? -4.516 8.039 -4.918 1 94.31 201 LYS B CA 1
ATOM 3242 C C . LYS B 1 201 ? -4.969 8.516 -3.541 1 94.31 201 LYS B C 1
ATOM 3244 O O . LYS B 1 201 ? -5.039 7.723 -2.6 1 94.31 201 LYS B O 1
ATOM 3249 N N . GLY B 1 202 ? -5.297 9.789 -3.457 1 97.56 202 GLY B N 1
ATOM 3250 C CA . GLY B 1 202 ? -5.949 10.328 -2.273 1 97.56 202 GLY B CA 1
ATOM 3251 C C . GLY B 1 202 ? -7.461 10.234 -2.328 1 97.56 202 GLY B C 1
ATOM 3252 O O . GLY B 1 202 ? -8.016 9.477 -3.129 1 97.56 202 GLY B O 1
ATOM 3253 N N . GLU B 1 203 ? -8.094 10.914 -1.436 1 97.69 203 GLU B N 1
ATOM 3254 C CA . GLU B 1 203 ? -9.555 10.906 -1.361 1 97.69 203 GLU B CA 1
ATOM 3255 C C . GLU B 1 203 ? -10.102 12.32 -1.21 1 97.69 203 GLU B C 1
ATOM 3257 O O . GLU B 1 203 ? -9.562 13.125 -0.452 1 97.69 203 GLU B O 1
ATOM 3262 N N . VAL B 1 204 ? -11.172 12.555 -1.964 1 98.12 204 VAL B N 1
ATOM 3263 C CA . VAL B 1 204 ? -11.781 13.883 -1.906 1 98.12 204 VAL B CA 1
ATOM 3264 C C . VAL B 1 204 ? -13.297 13.75 -1.86 1 98.12 204 VAL B C 1
ATOM 3266 O O . VAL B 1 204 ? -13.844 12.68 -2.15 1 98.12 204 VAL B O 1
ATOM 3269 N N . VAL B 1 205 ? -13.945 14.812 -1.443 1 97.88 205 VAL B N 1
ATOM 3270 C CA . VAL B 1 205 ? -15.391 14.953 -1.554 1 97.88 205 VAL B CA 1
ATOM 3271 C C . VAL B 1 205 ? -15.727 16.031 -2.586 1 97.88 205 VAL B C 1
ATOM 3273 O O . VAL B 1 205 ? -15.195 17.141 -2.531 1 97.88 205 VAL B O 1
ATOM 3276 N N . THR B 1 206 ? -16.484 15.641 -3.482 1 97.88 206 THR B N 1
ATOM 3277 C CA . THR B 1 206 ? -16.953 16.594 -4.473 1 97.88 206 THR B CA 1
ATOM 3278 C C . THR B 1 206 ? -18.391 17.031 -4.164 1 97.88 206 THR B C 1
ATOM 3280 O O . THR B 1 206 ? -19.203 16.219 -3.713 1 97.88 206 THR B O 1
ATOM 3283 N N . LYS B 1 207 ? -18.656 18.312 -4.359 1 95.19 207 LYS B N 1
ATOM 3284 C CA . LYS B 1 207 ? -19.984 18.875 -4.152 1 95.19 207 LYS B CA 1
ATOM 3285 C C . LYS B 1 207 ? -20.281 19.969 -5.172 1 95.19 207 LYS B C 1
ATOM 3287 O O . LYS B 1 207 ? -19.375 20.594 -5.699 1 95.19 207 LYS B O 1
ATOM 3292 N N . LYS B 1 208 ? -21.656 20.141 -5.559 1 89.88 208 LYS B N 1
ATOM 3293 C CA . LYS B 1 208 ? -22.109 21.234 -6.418 1 89.88 208 LYS B CA 1
ATOM 3294 C C . LYS B 1 208 ? -22.266 22.531 -5.629 1 89.88 208 LYS B C 1
ATOM 3296 O O . LYS B 1 208 ? -22.578 22.5 -4.438 1 89.88 208 LYS B O 1
#

pLDDT: mean 93.13, std 9.58, range [27.48, 98.94]

Foldseek 3Di:
DPPPDPVVVVVVLVVVVVVLVVLVVVLVVPLLVVQLVLVCVQDVDSVLSLQLSALLLVLLLVLLVVQLVVQLVVQLVVCVVPPPDPDDSSLVSLVVCLVCVVVRPLVVSLVRSQVCSCPPPSRDCSVPDRSVSSSVSSSSSNSSSNNQVSHVVRKDWDDDDFFAFDDPQAEDEDPQAPPVAGGFRFFRFTFMDDPRHGPGHGYTHGDD/DPPPDPVVVVVVLVVVVVVLVVLVVVLVVPLLVVQLVLVCVQDVDSVLSLQLSALLLVLLLVLLVVQLVVQLVVQLVVCVVPPPDPDDSNLVSLVVCLVCVVVRPLVVSLVSSQVCSCPPPSRDCSVPDRSVSSSVSSSSSNSSSNNQVSHVVRKDWDDDDFFAFDDPQAADEDPQAPPVAGGFRFFRFTFMDDPRHGPGHGYTHGDD

Sequence (416 aa):
VRTWSPARAGRVNASHRACIIARFGFIYAQERLDAETLLRAFICDIETVQRIIYIAAVESFRAAKMAFWKLKISVKETLALDHVGPESLEVAALDYLARHKDLYDVCQSVQEVVCSMNVSPKIPYPPEVDFFLIRTLIRELCCLAFSMQTLIPPLDIALGVDGELFNRAMYYRSCDSDFTAPFVAYHVWPALMENGAVIVKGEVVTKKVRTWSPARAGRVNASHRACIIARFGFIYAQERLDAETLLRAFICDIETVQRIIYIAAVESFRAAKMAFWKLKISVKETLALDHVGPESLEVAALDYLARHKDLYDVCQSVQEVVCSMNVSPKIPYPPEVDFFLIRTLIRELCCLAFSMQTLIPPLDIALGVDGELFNRAMYYRSCDSDFTAPFVAYHVWPALMENGAVIVKGEVVTKK